Protein AF-A0A927URL9-F1 (afdb_monomer_lite)

Foldseek 3Di:
DDDDDDDDDDDDDDDDPPPPPPPCPPPPPQPPQKEWDWDAPDLAAFARFTKIKIWGQAFPDFAKWFKAFADPVGGPPQADTQDIDGDGGGDMDMDGAFPFFGRDAPGQKMFIDDPNDGNYIDGDDPSRHPPFDFLFKEWEAEQLAQEQPPDCVLVSLVLVVLVLVVCVVRVGQAYEYQENQHNQLDPRSLVSLLVSVVPRPHHYAYAYEPSVDHPFLADQPSVCSNHVVTQWDWDQTSNAIEIHHYFSGPPLQARDDPVRLVVVLVVLVVQLLAAYEYRHAFDDPQAQPNPNLQVDDGRDCHHVSVSVQVVQLVRQSYEYEYEPSLEDPLCCLLPVPRAWDDCDNRGHTYGYHHHQRFHWYWPSVDPDSVPTDTDGDSWGWIWIWTDGQFKIWTFIDTSPVSHTYSSSIGIYTNNRRDDDDDPPPDPDDDDDDDDDDDDDDDDDDDDDDDDDDDDDDDDDDDDDDDDDDDDDDDDDDDDDDDDDDDDDDDDDDDDDDDDDDDDDDDDDDDDDDDDDDDDDDDDDDDDDDDD

pLDDT: mean 78.12, std 24.79, range [27.61, 98.94]

Structure (mmCIF, N/CA/C/O backbone):
data_AF-A0A927URL9-F1
#
_entry.id   AF-A0A927URL9-F1
#
loop_
_atom_site.group_PDB
_atom_site.id
_atom_site.type_symbol
_atom_site.label_atom_id
_atom_site.label_alt_id
_atom_site.label_comp_id
_atom_site.label_asym_id
_atom_site.label_entity_id
_atom_site.label_seq_id
_atom_site.pdbx_PDB_ins_code
_atom_site.Cartn_x
_atom_site.Cartn_y
_atom_site.Cartn_z
_atom_site.occupancy
_atom_site.B_iso_or_equiv
_atom_site.auth_seq_id
_atom_site.auth_comp_id
_atom_site.auth_asym_id
_atom_site.auth_atom_id
_atom_site.pdbx_PDB_model_num
ATOM 1 N N . MET A 1 1 ? -26.516 -79.311 18.677 1.00 46.06 1 MET A N 1
ATOM 2 C CA . MET A 1 1 ? -25.287 -78.619 18.214 1.00 46.06 1 MET A CA 1
ATOM 3 C C . MET A 1 1 ? -25.638 -77.173 17.888 1.00 46.06 1 MET A C 1
ATOM 5 O O . MET A 1 1 ? -26.824 -76.917 17.739 1.00 46.06 1 MET A O 1
ATOM 9 N N . ILE A 1 2 ? -24.629 -76.301 17.710 1.00 32.47 2 ILE A N 1
ATOM 10 C CA . ILE A 1 2 ? -24.737 -74.863 17.354 1.00 32.47 2 ILE A CA 1
ATOM 11 C C . ILE A 1 2 ? -25.218 -73.975 18.526 1.00 32.47 2 ILE A C 1
ATOM 13 O O . ILE A 1 2 ? -26.170 -74.336 19.204 1.00 32.47 2 ILE A O 1
ATOM 17 N N . SER A 1 3 ? -24.641 -72.800 18.811 1.00 38.97 3 SER A N 1
ATOM 18 C CA . SER A 1 3 ? -23.218 -72.390 18.854 1.00 38.97 3 SER A CA 1
ATOM 19 C C . SER A 1 3 ? -23.090 -71.232 19.873 1.00 38.97 3 SER A C 1
ATOM 21 O O . SER A 1 3 ? -24.082 -70.579 20.192 1.00 38.97 3 SER A O 1
ATOM 23 N N . LYS A 1 4 ? -21.897 -70.982 20.438 1.00 39.75 4 LYS A N 1
ATOM 24 C CA . LYS A 1 4 ? -21.664 -69.868 21.385 1.00 39.75 4 LYS A CA 1
ATOM 25 C C . LYS A 1 4 ? -21.070 -68.645 20.681 1.00 39.75 4 LYS A C 1
ATOM 27 O O . LYS A 1 4 ? -20.048 -68.806 20.018 1.00 39.75 4 LYS A O 1
ATOM 32 N N . LYS A 1 5 ? -21.638 -67.462 20.958 1.00 40.84 5 LYS A N 1
ATOM 33 C CA . LYS A 1 5 ? -21.025 -66.116 21.135 1.00 40.84 5 LYS A CA 1
ATOM 34 C C . LYS A 1 5 ? -22.195 -65.103 21.151 1.00 40.84 5 LYS A C 1
ATOM 36 O O . LYS A 1 5 ? -22.858 -64.983 20.133 1.00 40.84 5 LYS A O 1
ATOM 41 N N . ASN A 1 6 ? -22.626 -64.473 22.258 1.00 38.34 6 ASN A N 1
ATOM 42 C CA . ASN A 1 6 ? -21.895 -63.754 23.326 1.00 38.34 6 ASN A CA 1
ATOM 43 C C . ASN A 1 6 ? -20.824 -62.844 22.690 1.00 38.34 6 ASN A C 1
ATOM 45 O O . ASN A 1 6 ? -19.932 -63.365 22.035 1.00 38.34 6 ASN A O 1
ATOM 49 N N . ILE A 1 7 ? -20.814 -61.517 22.811 1.00 38.41 7 ILE A N 1
ATOM 50 C CA . ILE A 1 7 ? -21.063 -60.645 23.976 1.00 38.41 7 ILE A CA 1
ATOM 51 C C . ILE A 1 7 ? -21.323 -59.212 23.422 1.00 38.41 7 ILE A C 1
ATOM 53 O O . ILE A 1 7 ? -20.867 -58.936 22.317 1.00 38.41 7 ILE A O 1
ATOM 57 N N . TYR A 1 8 ? -22.020 -58.254 24.048 1.00 32.97 8 TYR A N 1
ATOM 58 C CA . TYR A 1 8 ? -22.682 -58.138 25.363 1.00 32.97 8 TYR A CA 1
ATOM 59 C C . TYR A 1 8 ? -24.041 -57.399 25.207 1.00 32.97 8 TYR A C 1
ATOM 61 O O . TYR A 1 8 ? -24.362 -56.891 24.137 1.00 32.97 8 TYR A O 1
ATOM 69 N N . LEU A 1 9 ? -24.808 -57.288 26.297 1.00 33.00 9 LEU A N 1
ATOM 70 C CA . LEU A 1 9 ? -25.929 -56.361 26.509 1.00 33.00 9 LEU A CA 1
ATOM 71 C C . LEU A 1 9 ? -25.840 -55.882 27.976 1.00 33.00 9 LEU A C 1
ATOM 73 O O . LEU A 1 9 ? -25.475 -56.690 28.824 1.00 33.00 9 LEU A O 1
ATOM 77 N N . LEU A 1 10 ? -26.205 -54.624 28.257 1.00 33.44 10 LEU A N 1
ATOM 78 C CA . LEU A 1 10 ? -26.514 -54.054 29.587 1.00 33.44 10 LEU A CA 1
ATOM 79 C C . LEU A 1 10 ? -25.514 -54.285 30.753 1.00 33.44 10 LEU A C 1
ATOM 81 O O . LEU A 1 10 ? -25.587 -55.280 31.466 1.00 33.44 10 LEU A O 1
ATOM 85 N N . CYS A 1 11 ? -24.675 -53.273 31.003 1.00 28.17 11 CYS A N 1
ATOM 86 C CA . CYS A 1 11 ? -24.200 -52.748 32.303 1.00 28.17 11 CYS A CA 1
ATOM 87 C C . CYS A 1 11 ? -23.167 -51.646 31.966 1.00 28.17 11 CYS A C 1
ATOM 89 O O . CYS A 1 11 ? -22.323 -51.883 31.113 1.00 28.17 11 CYS A O 1
ATOM 91 N N . SER A 1 12 ? -23.166 -50.435 32.526 1.00 32.81 12 SER A N 1
ATOM 92 C CA . SER A 1 12 ? -23.790 -49.948 33.759 1.00 32.81 12 SER A CA 1
ATOM 93 C C . SER A 1 12 ? -24.229 -48.479 33.647 1.00 32.81 12 SER A C 1
ATOM 95 O O . SER A 1 12 ? -23.499 -47.622 33.154 1.00 32.81 12 SER A O 1
ATOM 97 N N . LEU A 1 13 ? -25.414 -48.184 34.186 1.00 33.91 13 LEU A N 1
ATOM 98 C CA . LEU A 1 13 ? -25.760 -46.852 34.692 1.00 33.91 13 LEU A CA 1
ATOM 99 C C . LEU A 1 13 ? -24.840 -46.543 35.902 1.00 33.91 13 LEU A C 1
ATOM 101 O O . LEU A 1 13 ? -24.520 -47.479 36.631 1.00 33.91 13 LEU A O 1
ATOM 105 N N . LEU A 1 14 ? -24.483 -45.268 36.141 1.00 32.91 14 LEU A N 1
ATOM 106 C CA . LEU A 1 14 ? -23.375 -44.804 37.020 1.00 32.91 14 LEU A CA 1
ATOM 107 C C . LEU A 1 14 ? -21.991 -45.225 36.458 1.00 32.91 14 LEU A C 1
ATOM 109 O O . LEU A 1 14 ? -21.691 -46.407 36.387 1.00 32.91 14 LEU A O 1
ATOM 113 N N . THR A 1 15 ? -21.092 -44.346 36.007 1.00 33.34 15 THR A N 1
ATOM 114 C CA . THR A 1 15 ? -20.598 -43.107 36.635 1.00 33.34 15 THR A CA 1
ATOM 115 C C . THR A 1 15 ? -20.165 -42.073 35.593 1.00 33.34 15 THR A C 1
ATOM 117 O O . THR A 1 15 ? -19.135 -42.231 34.944 1.00 33.34 15 THR A O 1
ATOM 120 N N . ALA A 1 16 ? -20.900 -40.967 35.516 1.00 31.02 16 ALA A N 1
ATOM 121 C CA . ALA A 1 16 ? -20.412 -39.701 34.979 1.00 31.02 16 ALA A CA 1
ATOM 122 C C . ALA A 1 16 ? -21.155 -38.556 35.681 1.00 31.02 16 ALA A C 1
ATOM 124 O O . ALA A 1 16 ? -21.915 -37.810 35.069 1.00 31.02 16 ALA A O 1
ATOM 125 N N . ILE A 1 17 ? -20.922 -38.416 36.993 1.00 33.66 17 ILE A N 1
ATOM 126 C CA . ILE A 1 17 ? -21.053 -37.103 37.634 1.00 33.66 17 ILE A CA 1
ATOM 127 C C . ILE A 1 17 ? -19.873 -36.289 37.099 1.00 33.66 17 ILE A C 1
ATOM 129 O O . ILE A 1 17 ? -18.846 -36.140 37.758 1.00 33.66 17 ILE A O 1
ATOM 133 N N . CYS A 1 18 ? -19.997 -35.822 35.856 1.00 28.91 18 CYS A N 1
ATOM 134 C CA . CYS A 1 18 ? -19.218 -34.685 35.419 1.00 28.91 18 CYS A CA 1
ATOM 135 C C . CYS A 1 18 ? -19.770 -33.534 36.245 1.00 28.91 18 CYS A C 1
ATOM 137 O O . CYS A 1 18 ? -20.885 -33.069 36.004 1.00 28.91 18 CYS A O 1
ATOM 139 N N . VAL A 1 19 ? -19.042 -33.177 37.302 1.00 31.23 19 VAL A N 1
ATOM 140 C CA . VAL A 1 19 ? -19.371 -32.016 38.114 1.00 31.23 19 VAL A CA 1
ATOM 141 C C . VAL A 1 19 ? -19.392 -30.849 37.144 1.00 31.23 19 VAL A C 1
ATOM 143 O O . VAL A 1 19 ? -18.344 -30.435 36.650 1.00 31.23 19 VAL A O 1
ATOM 146 N N . CYS A 1 20 ? -20.589 -30.337 36.859 1.00 27.92 20 CYS A N 1
ATOM 147 C CA . CYS A 1 20 ? -20.747 -29.002 36.322 1.00 27.92 20 CYS A CA 1
ATOM 148 C C . CYS A 1 20 ? -20.267 -28.044 37.410 1.00 27.92 20 CYS A C 1
ATOM 150 O O . CYS A 1 20 ? -21.063 -27.410 38.102 1.00 27.92 20 CYS A O 1
ATOM 152 N N . PHE A 1 21 ? -18.943 -27.919 37.530 1.00 28.88 21 PHE A N 1
ATOM 153 C CA . PHE A 1 21 ? -18.366 -26.625 37.787 1.00 28.88 21 PHE A CA 1
ATOM 154 C C . PHE A 1 21 ? -18.861 -25.761 36.640 1.00 28.88 21 PHE A C 1
ATOM 156 O O . PHE A 1 21 ? -18.303 -25.721 35.545 1.00 28.88 21 PHE A O 1
ATOM 163 N N . LEU A 1 22 ? -19.968 -25.087 36.935 1.00 30.88 22 LEU A N 1
ATOM 164 C CA . LEU A 1 22 ? -20.133 -23.695 36.604 1.00 30.88 22 LEU A CA 1
ATOM 165 C C . LEU A 1 22 ? -18.818 -23.001 36.979 1.00 30.88 22 LEU A C 1
ATOM 167 O O . LEU A 1 22 ? -18.686 -22.396 38.037 1.00 30.88 22 LEU A O 1
ATOM 171 N N . ALA A 1 23 ? -17.852 -23.063 36.065 1.00 28.91 23 ALA A N 1
ATOM 172 C CA . ALA A 1 23 ? -17.121 -21.874 35.726 1.00 28.91 23 ALA A CA 1
ATOM 173 C C . ALA A 1 23 ? -18.187 -20.889 35.240 1.00 28.91 23 ALA A C 1
ATOM 175 O O . ALA A 1 23 ? -18.447 -20.744 34.045 1.00 28.91 23 ALA A O 1
ATOM 176 N N . THR A 1 24 ? -18.815 -20.207 36.200 1.00 29.48 24 THR A N 1
ATOM 177 C CA . THR A 1 24 ? -19.148 -18.804 36.034 1.00 29.48 24 THR A CA 1
ATOM 178 C C . THR A 1 24 ? -17.824 -18.126 35.716 1.00 29.48 24 THR A C 1
ATOM 180 O O . THR A 1 24 ? -17.154 -17.574 36.585 1.00 29.48 24 THR A O 1
ATOM 183 N N . LYS A 1 25 ? -17.421 -18.219 34.442 1.00 30.91 25 LYS A N 1
ATOM 184 C CA . LYS A 1 25 ? -16.644 -17.175 33.806 1.00 30.91 25 LYS A CA 1
ATOM 185 C C . LYS A 1 25 ? -17.492 -15.952 34.088 1.00 30.91 25 LYS A C 1
ATOM 187 O O . LYS A 1 25 ? -18.602 -15.872 33.556 1.00 30.91 25 LYS A O 1
ATOM 192 N N . ASN A 1 26 ? -17.058 -15.133 35.046 1.00 27.95 26 ASN A N 1
ATOM 193 C CA . ASN A 1 26 ? -17.748 -13.895 35.348 1.00 27.95 26 ASN A CA 1
ATOM 194 C C . ASN A 1 26 ? -17.917 -13.226 33.991 1.00 27.95 26 ASN A C 1
ATOM 196 O O . ASN A 1 26 ? -16.936 -12.995 33.282 1.00 27.95 26 ASN A O 1
ATOM 200 N N . ALA A 1 27 ? -19.167 -13.042 33.573 1.00 31.58 27 ALA A N 1
ATOM 201 C CA . ALA A 1 27 ? -19.430 -12.102 32.513 1.00 31.58 27 ALA A CA 1
ATOM 202 C C . ALA A 1 27 ? -18.990 -10.787 33.138 1.00 31.58 27 ALA A C 1
ATOM 204 O O . ALA A 1 27 ? -19.695 -10.297 34.022 1.00 31.58 27 ALA A O 1
ATOM 205 N N . ASN A 1 28 ? -17.776 -10.332 32.796 1.00 36.31 28 ASN A N 1
ATOM 206 C CA . ASN A 1 28 ? -17.249 -9.066 33.277 1.00 36.31 28 ASN A CA 1
ATOM 207 C C . ASN A 1 28 ? -18.373 -8.069 33.073 1.00 36.31 28 ASN A C 1
ATOM 209 O O . ASN A 1 28 ? -18.848 -7.900 31.944 1.00 36.31 28 ASN A O 1
ATOM 213 N N . ALA A 1 29 ? -18.881 -7.537 34.185 1.00 36.59 29 ALA A N 1
ATOM 214 C CA . ALA A 1 29 ? -19.955 -6.577 34.125 1.00 36.59 29 ALA A CA 1
ATOM 215 C C . ALA A 1 29 ? -19.417 -5.458 33.243 1.00 36.59 29 ALA A C 1
ATOM 217 O O . ALA A 1 29 ? -18.390 -4.865 33.582 1.00 36.59 29 ALA A O 1
ATOM 218 N N . LYS A 1 30 ? -20.050 -5.239 32.080 1.00 55.62 30 LYS A N 1
ATOM 219 C CA . LYS A 1 30 ? -19.742 -4.057 31.280 1.00 55.62 30 LYS A CA 1
ATOM 220 C C . LYS A 1 30 ? -19.829 -2.898 32.246 1.00 55.62 30 LYS A C 1
ATOM 222 O O . LYS A 1 30 ? -20.829 -2.783 32.955 1.00 55.62 30 LYS A O 1
ATOM 227 N N . ASN A 1 31 ? -18.764 -2.116 32.326 1.00 64.25 31 ASN A N 1
ATOM 228 C CA . ASN A 1 31 ? -18.783 -0.983 33.214 1.00 64.25 31 ASN A CA 1
ATOM 229 C C . ASN A 1 31 ? -19.804 -0.002 32.626 1.00 64.25 31 ASN A C 1
ATOM 231 O O . ASN A 1 31 ? -19.520 0.647 31.626 1.00 64.25 31 ASN A O 1
ATOM 235 N N . ASP A 1 32 ? -21.014 0.054 33.192 1.00 77.38 32 ASP A N 1
ATOM 236 C CA . ASP A 1 32 ? -22.090 0.930 32.706 1.00 77.38 32 ASP A CA 1
ATOM 237 C C . ASP A 1 32 ? -21.674 2.413 32.747 1.00 77.38 32 ASP A C 1
ATOM 239 O O . ASP A 1 32 ? -22.260 3.245 32.043 1.00 77.38 32 ASP A O 1
ATOM 243 N N . SER A 1 33 ? -20.628 2.719 33.522 1.00 88.62 33 SER A N 1
ATOM 244 C CA . SER A 1 33 ? -19.979 4.020 33.611 1.00 88.62 33 SER A CA 1
ATOM 245 C C . SER A 1 33 ? -18.965 4.308 32.496 1.00 88.62 33 SER A C 1
ATOM 247 O O . SER A 1 33 ? -18.536 5.452 32.381 1.00 88.62 33 SER A O 1
ATOM 249 N N . LEU A 1 34 ? -18.617 3.340 31.636 1.00 93.69 34 LEU A N 1
ATOM 250 C CA . LEU A 1 34 ? -17.715 3.520 30.492 1.00 93.69 34 LEU A CA 1
ATOM 251 C C . LEU A 1 34 ? -18.380 3.085 29.176 1.00 93.69 34 LEU A C 1
ATOM 253 O O . LEU A 1 34 ? -18.691 1.915 28.956 1.00 93.69 34 LEU A O 1
ATOM 257 N N . LYS A 1 35 ? -18.575 4.031 28.253 1.00 94.88 35 LYS A N 1
ATOM 258 C CA . LYS A 1 35 ? -19.320 3.807 27.002 1.00 94.88 35 LYS A CA 1
ATOM 259 C C . LYS A 1 35 ? -18.437 4.032 25.787 1.00 94.88 35 LYS A C 1
ATOM 261 O O . LYS A 1 35 ? -17.921 5.128 25.599 1.00 94.88 35 LYS A O 1
ATOM 266 N N . LEU A 1 36 ? -18.315 3.004 24.946 1.00 97.19 36 LEU A N 1
ATOM 267 C CA . LEU A 1 36 ? -17.694 3.088 23.625 1.00 97.19 36 LEU A CA 1
ATOM 268 C C . LEU A 1 36 ? -18.783 3.231 22.555 1.00 97.19 36 LEU A C 1
ATOM 270 O O . LEU A 1 36 ? -19.693 2.405 22.465 1.00 97.19 36 LEU A O 1
ATOM 274 N N . MET A 1 37 ? -18.679 4.269 21.732 1.00 97.69 37 MET A N 1
ATOM 275 C CA . MET A 1 37 ? -19.571 4.550 20.608 1.00 97.69 37 MET A CA 1
ATOM 276 C C . MET A 1 37 ? -18.775 4.692 19.312 1.00 97.69 37 MET A C 1
ATOM 278 O O . MET A 1 37 ? -17.608 5.069 19.339 1.00 97.69 37 MET A O 1
ATOM 282 N N . TYR A 1 38 ? -19.424 4.440 18.175 1.00 98.25 38 TYR A N 1
ATOM 283 C CA . TYR A 1 38 ? -18.863 4.667 16.844 1.00 98.25 38 TYR A CA 1
ATOM 284 C C . TYR A 1 38 ? -19.892 5.414 15.992 1.00 98.25 38 TYR A C 1
ATOM 286 O O . TYR A 1 38 ? -20.990 4.908 15.744 1.00 98.25 38 TYR A O 1
ATOM 294 N N . SER A 1 39 ? -19.543 6.624 15.560 1.00 98.19 39 SER A N 1
ATOM 295 C CA . SER A 1 39 ? -20.311 7.410 14.595 1.00 98.19 39 SER A CA 1
ATOM 296 C C . SER A 1 39 ? -19.659 7.297 13.220 1.00 98.19 39 SER A C 1
ATOM 298 O O . SER A 1 39 ? -18.588 7.856 13.002 1.00 98.19 39 SER A O 1
ATOM 300 N N . PHE A 1 40 ? -20.282 6.567 12.293 1.00 98.06 40 PHE A N 1
ATOM 301 C CA . PHE A 1 40 ? -19.783 6.427 10.921 1.00 98.06 40 PHE A CA 1
ATOM 302 C C . PHE A 1 40 ? -20.146 7.639 10.055 1.00 98.06 40 PHE A C 1
ATOM 304 O O . PHE A 1 40 ? -21.286 8.097 10.068 1.00 98.06 40 PHE A O 1
ATOM 311 N N . ASN A 1 41 ? -19.205 8.082 9.220 1.00 97.44 41 ASN A N 1
ATOM 312 C CA . ASN A 1 41 ? -19.408 9.172 8.259 1.00 97.44 41 ASN A CA 1
ATOM 313 C C . ASN A 1 41 ? -20.174 8.725 6.999 1.00 97.44 41 ASN A C 1
ATOM 315 O O . ASN A 1 41 ? -20.645 9.555 6.224 1.00 97.44 41 ASN A O 1
ATOM 319 N N . ASN A 1 42 ? -20.286 7.414 6.759 1.00 94.62 42 ASN A N 1
ATOM 320 C CA . ASN A 1 42 ? -20.981 6.852 5.603 1.00 94.62 42 ASN A CA 1
ATOM 321 C C . ASN A 1 42 ? -21.526 5.437 5.871 1.00 94.62 42 ASN A C 1
ATOM 323 O O . ASN A 1 42 ? -21.072 4.723 6.769 1.00 94.62 42 ASN A O 1
ATOM 327 N N . ASN A 1 43 ? -22.442 4.997 5.006 1.00 92.06 43 ASN A N 1
ATOM 328 C CA . ASN A 1 43 ? -23.048 3.660 5.026 1.00 92.06 43 ASN A CA 1
ATOM 329 C C . ASN A 1 43 ? -22.369 2.662 4.062 1.00 92.06 43 ASN A C 1
ATOM 331 O O . ASN A 1 43 ? -22.985 1.673 3.676 1.00 92.06 43 ASN A O 1
ATOM 335 N N . ILE A 1 44 ? -21.127 2.916 3.634 1.00 93.69 44 ILE A N 1
ATOM 336 C CA . ILE A 1 44 ? -20.392 2.015 2.734 1.00 93.69 44 ILE A CA 1
ATOM 337 C C . ILE A 1 44 ? -19.919 0.802 3.549 1.00 93.69 44 ILE A C 1
ATOM 339 O O . ILE A 1 44 ? -19.277 0.972 4.589 1.00 93.69 44 ILE A O 1
ATOM 343 N N . SER A 1 45 ? -20.252 -0.411 3.098 1.00 94.44 45 SER A N 1
ATOM 344 C CA . SER A 1 45 ? -19.758 -1.665 3.689 1.00 94.44 45 SER A CA 1
ATOM 345 C C . SER A 1 45 ? -18.226 -1.691 3.671 1.00 94.44 45 SER A C 1
ATOM 347 O O . SER A 1 45 ? -17.611 -1.220 2.721 1.00 94.44 45 SER A O 1
ATOM 349 N N . GLY A 1 46 ? -17.601 -2.173 4.745 1.00 95.56 46 GLY A N 1
ATOM 350 C CA . GLY A 1 46 ? -16.148 -2.282 4.886 1.00 95.56 46 GLY A CA 1
ATOM 351 C C . GLY A 1 46 ? -15.385 -0.973 5.095 1.00 95.56 46 GLY A C 1
ATOM 352 O O . GLY A 1 46 ? -14.221 -1.030 5.467 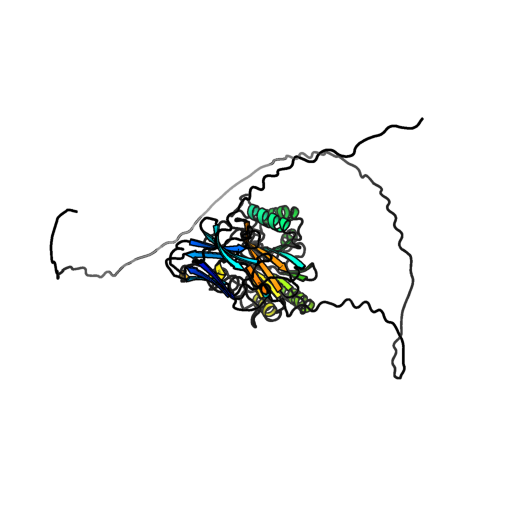1.00 95.56 46 GLY A O 1
ATOM 353 N N . ASN A 1 47 ? -15.995 0.199 4.913 1.00 96.75 47 ASN A N 1
ATOM 354 C CA . ASN A 1 47 ? -15.331 1.482 5.153 1.00 96.75 47 ASN A CA 1
ATOM 355 C C . ASN A 1 47 ? -15.437 1.903 6.635 1.00 96.75 47 ASN A C 1
ATOM 357 O O . ASN A 1 47 ? -16.527 1.900 7.210 1.00 96.75 47 ASN A O 1
ATOM 361 N N . ALA A 1 48 ? -14.318 2.295 7.242 1.00 97.31 48 ALA A N 1
ATOM 362 C CA . ALA A 1 48 ? -14.199 2.670 8.651 1.00 97.31 48 ALA A CA 1
ATOM 363 C C . ALA A 1 48 ? -14.383 4.172 8.928 1.00 97.31 48 ALA A C 1
ATOM 365 O O . ALA A 1 48 ? -14.410 4.550 10.098 1.00 97.31 48 ALA A O 1
ATOM 366 N N . SER A 1 49 ? -14.523 5.033 7.912 1.00 96.94 49 SER A N 1
ATOM 367 C CA . SER A 1 49 ? -14.557 6.485 8.126 1.00 96.94 49 SER A CA 1
ATOM 368 C C . SER A 1 49 ? -15.630 6.890 9.138 1.00 96.94 49 SER A C 1
ATOM 370 O O . SER A 1 49 ? -16.811 6.539 9.004 1.00 96.94 49 SER A O 1
ATOM 372 N N . GLY A 1 50 ? -15.206 7.623 10.163 1.00 97.38 50 GLY A N 1
ATOM 373 C CA . GLY A 1 50 ? -16.017 7.940 11.330 1.00 97.38 50 GLY A CA 1
ATOM 374 C C . GLY A 1 50 ? -15.178 8.113 12.588 1.00 97.38 50 GLY A C 1
ATOM 375 O O . GLY A 1 50 ? -13.957 7.975 12.567 1.00 97.38 50 GLY A O 1
ATOM 376 N N . THR A 1 51 ? -15.852 8.376 13.700 1.00 98.38 51 THR A N 1
ATOM 377 C CA . THR A 1 51 ? -15.218 8.650 14.991 1.00 98.38 51 THR A CA 1
ATOM 378 C C . THR A 1 51 ? -15.656 7.623 16.028 1.00 98.38 51 THR A C 1
ATOM 380 O O . THR A 1 51 ? -16.851 7.410 16.249 1.00 98.38 51 THR A O 1
ATOM 383 N N . LEU A 1 52 ? -14.671 6.989 16.661 1.00 98.25 52 LEU A N 1
ATOM 384 C CA . LEU A 1 52 ? -14.820 6.219 17.889 1.00 98.25 52 LEU A CA 1
ATOM 385 C C . LEU A 1 52 ? -14.733 7.175 19.076 1.00 98.25 52 LEU A C 1
ATOM 387 O O . LEU A 1 52 ? -13.778 7.942 19.158 1.00 98.25 52 LEU A O 1
ATOM 391 N N . THR A 1 53 ? -15.678 7.100 20.007 1.00 98.25 53 THR A N 1
ATOM 392 C CA . THR A 1 53 ? -15.706 7.929 21.221 1.00 98.25 53 THR A CA 1
ATOM 393 C C . THR A 1 53 ? -15.842 7.041 22.448 1.00 98.25 53 THR A C 1
ATOM 395 O O . THR A 1 53 ? -16.755 6.216 22.515 1.00 98.25 53 THR A O 1
ATOM 398 N N . LEU A 1 54 ? -14.945 7.220 23.416 1.00 97.31 54 LEU A N 1
ATOM 399 C CA . LEU A 1 54 ? -14.965 6.562 24.717 1.00 97.31 54 LEU A CA 1
ATOM 400 C C . LEU A 1 54 ? -15.295 7.608 25.791 1.00 97.31 54 LEU A C 1
ATOM 402 O O . LEU A 1 54 ? -14.592 8.611 25.908 1.00 97.31 54 LEU A O 1
ATOM 406 N N . THR A 1 55 ? -16.365 7.376 26.550 1.00 95.44 55 THR A N 1
ATOM 407 C CA . THR A 1 55 ? -16.918 8.319 27.536 1.00 95.44 55 THR A CA 1
ATOM 408 C C . THR A 1 55 ? -17.016 7.674 28.913 1.00 95.44 55 THR A C 1
ATOM 410 O O . THR A 1 55 ? -17.695 6.655 29.057 1.00 95.44 55 THR A O 1
ATOM 413 N N . SER A 1 56 ? -16.416 8.304 29.924 1.00 94.00 56 SER A N 1
ATOM 414 C CA . SER A 1 56 ? -16.688 8.025 31.341 1.00 94.00 56 SER A CA 1
ATOM 415 C C . SER A 1 56 ? -17.895 8.850 31.793 1.00 94.00 56 SER A C 1
ATOM 417 O O . SER A 1 56 ? -17.919 10.063 31.599 1.00 94.00 56 SER A O 1
ATOM 419 N N . THR A 1 57 ? -18.930 8.223 32.359 1.00 88.44 57 THR A N 1
ATOM 420 C CA . THR A 1 57 ? -20.175 8.928 32.726 1.00 88.44 57 THR A CA 1
ATOM 421 C C . THR A 1 57 ? -20.260 9.363 34.185 1.00 88.44 57 THR A C 1
ATOM 423 O O . THR A 1 57 ? -21.171 10.117 34.517 1.00 88.44 57 THR A O 1
ATOM 426 N N . ASP A 1 58 ? -19.356 8.902 35.051 1.00 88.31 58 ASP A N 1
ATOM 427 C CA . ASP A 1 58 ? -19.360 9.220 36.489 1.00 88.31 58 ASP A CA 1
ATOM 428 C C . ASP A 1 58 ? -17.978 9.546 37.093 1.00 88.31 58 ASP A C 1
ATOM 430 O O . ASP A 1 58 ? -17.911 9.907 38.265 1.00 88.31 58 ASP A O 1
ATOM 434 N N . GLY A 1 59 ? -16.887 9.457 36.321 1.00 83.69 59 GLY A N 1
ATOM 435 C CA . GLY A 1 59 ? -15.529 9.711 36.819 1.00 83.69 59 GLY A CA 1
ATOM 436 C C . GLY A 1 59 ? -14.848 8.530 37.513 1.00 83.69 59 GLY A C 1
ATOM 437 O O . GLY A 1 59 ? -13.751 8.687 38.029 1.00 83.69 59 GLY A O 1
ATOM 438 N N . SER A 1 60 ? -15.453 7.338 37.522 1.00 87.50 60 SER A N 1
ATOM 439 C CA . SER A 1 60 ? -14.855 6.133 38.126 1.00 87.50 60 SER A CA 1
ATOM 440 C C . SER A 1 60 ? -13.855 5.395 37.222 1.00 87.50 60 SER A C 1
ATOM 442 O O . SER A 1 60 ? -13.261 4.397 37.631 1.00 87.50 60 SER A O 1
ATOM 444 N N . CYS A 1 61 ? -13.701 5.839 35.972 1.00 90.62 61 CYS A N 1
ATOM 445 C CA . CYS A 1 61 ? -13.101 5.060 34.887 1.00 90.62 61 CYS A CA 1
ATOM 446 C C . CYS A 1 61 ? -11.744 5.600 34.412 1.00 90.62 61 CYS A C 1
ATOM 448 O O . CYS A 1 61 ? -11.367 5.366 33.263 1.00 90.62 61 CYS A O 1
ATOM 450 N N . ASP A 1 62 ? -11.008 6.306 35.264 1.00 92.62 62 ASP A N 1
ATOM 451 C CA . ASP A 1 62 ? -9.756 6.962 34.881 1.00 92.62 62 ASP A CA 1
ATOM 452 C C . ASP A 1 62 ? -8.674 5.974 34.412 1.00 92.62 62 ASP A C 1
ATOM 454 O O . ASP A 1 62 ? -8.569 4.836 34.890 1.00 92.62 62 ASP A O 1
ATOM 458 N N . GLY A 1 63 ? -7.849 6.413 33.462 1.00 94.00 63 GLY A N 1
ATOM 459 C CA . GLY A 1 63 ? -6.685 5.681 32.965 1.00 94.00 63 GLY A CA 1
ATOM 460 C C . GLY A 1 63 ? -6.622 5.539 31.445 1.00 94.00 63 GLY A C 1
ATOM 461 O O . GLY A 1 63 ? -7.358 6.176 30.692 1.00 94.00 63 GLY A O 1
ATOM 462 N N . SER A 1 64 ? -5.694 4.693 31.002 1.00 96.81 64 SER A N 1
ATOM 463 C CA . SER A 1 64 ? -5.370 4.482 29.591 1.00 96.81 64 SER A CA 1
ATOM 464 C C . SER A 1 64 ? -6.103 3.265 29.022 1.00 96.81 64 SER A C 1
ATOM 466 O O . SER A 1 64 ? -6.091 2.195 29.633 1.00 96.81 64 SER A O 1
ATOM 468 N N . TYR A 1 65 ? -6.737 3.429 27.860 1.00 97.50 65 TYR A N 1
ATOM 469 C CA . TYR A 1 65 ? -7.508 2.391 27.176 1.00 97.50 65 TYR A CA 1
ATOM 470 C C . TYR A 1 65 ? -7.018 2.209 25.743 1.00 97.50 65 TYR A C 1
ATOM 472 O O . TYR A 1 65 ? -7.135 3.118 24.919 1.00 97.50 65 TYR A O 1
ATOM 480 N N . ASP A 1 66 ? -6.537 1.014 25.417 1.00 98.06 66 ASP A N 1
ATOM 481 C CA . ASP A 1 66 ? -6.194 0.647 24.046 1.00 98.06 66 ASP A CA 1
ATOM 482 C C . ASP A 1 66 ? -7.446 0.176 23.294 1.00 98.06 66 ASP A C 1
ATOM 484 O O . ASP A 1 66 ? -8.175 -0.713 23.744 1.00 98.06 66 ASP A O 1
ATOM 488 N N . LEU A 1 67 ? -7.687 0.754 22.118 1.00 98.38 67 LEU A N 1
ATOM 489 C CA . LEU A 1 67 ? -8.768 0.357 21.220 1.00 98.38 67 LEU A CA 1
ATOM 490 C C . LEU A 1 67 ? -8.283 -0.722 20.245 1.00 98.38 67 LEU A C 1
ATOM 492 O O . LEU A 1 67 ? -7.244 -0.554 19.615 1.00 98.38 67 LEU A O 1
ATOM 496 N N . TYR A 1 68 ? -9.056 -1.791 20.050 1.00 98.44 68 TYR A N 1
ATOM 497 C CA . TYR A 1 68 ? -8.735 -2.864 19.096 1.00 98.44 68 TYR A CA 1
ATOM 498 C C . TYR A 1 68 ? -9.934 -3.242 18.224 1.00 98.44 68 TYR A C 1
ATOM 500 O O . TYR A 1 68 ? -11.080 -3.253 18.684 1.00 98.44 68 TYR A O 1
ATOM 508 N N . TRP A 1 69 ? -9.656 -3.664 16.987 1.00 98.25 69 TRP A N 1
ATOM 509 C CA . TRP A 1 69 ? -10.600 -4.468 16.210 1.00 98.25 69 TRP A CA 1
ATOM 510 C C . TRP A 1 69 ? -10.794 -5.830 16.885 1.00 98.25 69 TRP A C 1
ATOM 512 O O . TRP A 1 69 ? -9.836 -6.447 17.357 1.00 98.25 69 TRP A O 1
ATOM 522 N N . ALA A 1 70 ? -12.033 -6.315 16.928 1.00 98.19 70 ALA A N 1
ATOM 523 C CA . ALA A 1 70 ? -12.391 -7.535 17.642 1.00 98.19 70 ALA A CA 1
ATOM 524 C C . ALA A 1 70 ? -13.551 -8.287 16.983 1.00 98.19 70 ALA A C 1
ATOM 526 O O . ALA A 1 70 ? -14.256 -7.767 16.116 1.00 98.19 70 ALA A O 1
ATOM 527 N N . ASN A 1 71 ? -13.772 -9.518 17.434 1.00 97.00 71 ASN A N 1
ATOM 528 C CA . ASN A 1 71 ? -14.962 -10.310 17.143 1.00 97.00 71 ASN A CA 1
ATOM 529 C C . ASN A 1 71 ? -15.389 -11.132 18.372 1.00 97.00 71 ASN A C 1
ATOM 531 O O . ASN A 1 71 ? -14.934 -10.877 19.487 1.00 97.00 71 ASN A O 1
ATOM 535 N N . GLU A 1 72 ? -16.268 -12.123 18.196 1.00 95.38 72 GLU A N 1
ATOM 536 C CA . GLU A 1 72 ? -16.755 -12.968 19.301 1.00 95.38 72 GLU A CA 1
ATOM 537 C C . GLU A 1 72 ? -15.657 -13.786 20.014 1.00 95.38 72 GLU A C 1
ATOM 539 O O . GLU A 1 72 ? -15.880 -14.268 21.122 1.00 95.38 72 GLU A O 1
ATOM 544 N N . SER A 1 73 ? -14.468 -13.927 19.415 1.00 94.62 73 SER A N 1
ATOM 545 C CA . SER A 1 73 ? -13.304 -14.589 20.028 1.00 94.62 73 SER A CA 1
ATOM 546 C C . SER A 1 73 ? -12.404 -13.635 20.829 1.00 94.62 73 SER A C 1
ATOM 548 O O . SER A 1 73 ? -11.472 -14.097 21.485 1.00 94.62 73 SER A O 1
ATOM 550 N N . GLY A 1 74 ? -12.667 -12.322 20.797 1.00 94.44 74 GLY A N 1
ATOM 551 C CA . GLY A 1 74 ? -11.828 -11.278 21.397 1.00 94.44 74 GLY A CA 1
ATOM 552 C C . GLY A 1 74 ? -11.157 -10.381 20.352 1.00 94.44 74 GLY A C 1
ATOM 553 O O . GLY A 1 74 ? -11.640 -10.264 19.224 1.00 94.44 74 GLY A O 1
ATOM 554 N N . LYS A 1 75 ? -10.053 -9.719 20.730 1.00 96.44 75 LYS A N 1
ATOM 555 C CA . LYS A 1 75 ? -9.280 -8.858 19.817 1.00 96.44 75 LYS A CA 1
ATOM 556 C C . LYS A 1 75 ? -8.681 -9.656 18.653 1.00 96.44 75 LYS A C 1
ATOM 558 O O . LYS A 1 75 ? -8.308 -10.818 18.817 1.00 96.44 75 LYS A O 1
ATOM 563 N N . LEU A 1 76 ? -8.566 -9.030 17.483 1.00 96.94 76 LEU A N 1
ATOM 564 C CA . LEU A 1 76 ? -7.892 -9.625 16.330 1.00 96.94 76 LEU A CA 1
ATOM 565 C C . LEU A 1 76 ? -6.376 -9.606 16.564 1.00 96.94 76 LEU A C 1
ATOM 567 O O . LEU A 1 76 ? -5.737 -8.578 16.383 1.00 96.94 76 LEU A O 1
ATOM 571 N N . ASN A 1 77 ? -5.799 -10.739 16.970 1.00 94.81 77 ASN A N 1
ATOM 572 C CA . ASN A 1 77 ? -4.392 -10.815 17.395 1.00 94.81 77 ASN A CA 1
ATOM 573 C C . ASN A 1 77 ? -3.362 -10.453 16.309 1.00 94.81 77 ASN A C 1
ATOM 575 O O . ASN A 1 77 ? -2.234 -10.097 16.655 1.00 94.81 77 ASN A O 1
ATOM 579 N N . ASP A 1 78 ? -3.730 -10.535 15.029 1.00 95.75 78 ASP A N 1
ATOM 580 C CA . ASP A 1 78 ? -2.853 -10.185 13.901 1.00 95.75 78 ASP A CA 1
ATOM 581 C C . ASP A 1 78 ? -2.821 -8.676 13.614 1.00 95.75 78 ASP A C 1
ATOM 583 O O . ASP A 1 78 ? -1.988 -8.225 12.829 1.00 95.75 78 ASP A O 1
ATOM 587 N N . PHE A 1 79 ? -3.708 -7.899 14.242 1.00 97.19 79 PHE A N 1
ATOM 588 C CA . PHE A 1 79 ? -3.727 -6.440 14.186 1.00 97.19 79 PHE A CA 1
ATOM 589 C C . PHE A 1 79 ? -3.122 -5.851 15.461 1.00 97.19 79 PHE A C 1
ATOM 591 O O . PHE A 1 79 ? -3.277 -6.400 16.555 1.00 97.19 79 PHE A O 1
ATOM 598 N N . ASP A 1 80 ? -2.448 -4.717 15.309 1.00 96.62 80 ASP A N 1
ATOM 599 C CA . ASP A 1 80 ? -2.080 -3.862 16.432 1.00 96.62 80 ASP A CA 1
ATOM 600 C C . ASP A 1 80 ? -3.305 -3.075 16.955 1.00 96.62 80 ASP A C 1
ATOM 602 O O . ASP A 1 80 ? -4.430 -3.219 16.456 1.00 96.62 80 ASP A O 1
ATOM 606 N N . LYS A 1 81 ? -3.113 -2.245 17.982 1.00 96.44 81 LYS A N 1
ATOM 607 C CA . LYS A 1 81 ? -4.128 -1.304 18.458 1.00 96.44 81 LYS A CA 1
ATOM 608 C C . LYS A 1 81 ? -4.452 -0.231 17.419 1.00 96.44 81 LYS A C 1
ATOM 610 O O . LYS A 1 81 ? -3.624 0.193 16.621 1.00 96.44 81 LYS A O 1
ATOM 615 N N . ILE A 1 82 ? -5.700 0.221 17.454 1.00 96.88 82 ILE A N 1
ATOM 616 C CA . ILE A 1 82 ? -6.216 1.343 16.666 1.00 96.88 82 ILE A CA 1
ATOM 617 C C . ILE A 1 82 ? -5.640 2.659 17.198 1.00 96.88 82 ILE A C 1
ATOM 619 O O . ILE A 1 82 ? -5.182 3.497 16.430 1.00 96.88 82 ILE A O 1
ATOM 623 N N . SER A 1 83 ? -5.710 2.841 18.517 1.00 96.00 83 SER A N 1
ATOM 624 C CA . SER A 1 83 ? -5.273 4.038 19.239 1.00 96.00 83 SER A CA 1
ATOM 625 C C . SER A 1 83 ? -5.296 3.758 20.740 1.00 96.00 83 SER A C 1
ATOM 627 O O . SER A 1 83 ? -5.965 2.822 21.184 1.00 96.00 83 SER A O 1
ATOM 629 N N . THR A 1 84 ? -4.652 4.617 21.522 1.00 96.94 84 THR A N 1
ATOM 630 C CA . THR A 1 84 ? -4.801 4.676 22.982 1.00 96.94 84 THR A CA 1
ATOM 631 C C . THR A 1 84 ? -5.586 5.932 23.358 1.00 96.94 84 THR A C 1
ATOM 633 O O . THR A 1 84 ? -5.307 7.004 22.826 1.00 96.94 84 THR A O 1
ATOM 636 N N . LEU A 1 85 ? -6.576 5.816 24.247 1.00 96.56 85 LEU A N 1
ATOM 637 C CA . LEU A 1 85 ? -7.357 6.938 24.775 1.00 96.56 85 LEU A CA 1
ATOM 638 C C . LEU A 1 85 ? -7.173 7.037 26.296 1.00 96.56 85 LEU A C 1
ATOM 640 O O . LEU A 1 85 ? -7.470 6.089 27.018 1.00 96.56 85 LEU A O 1
ATOM 644 N N . ASN A 1 86 ? -6.717 8.194 26.777 1.00 96.12 86 ASN A N 1
ATOM 645 C CA . ASN A 1 86 ? -6.530 8.471 28.205 1.00 96.12 86 ASN A CA 1
ATOM 646 C C . ASN A 1 86 ? -7.754 9.215 28.752 1.00 96.12 86 ASN A C 1
ATOM 648 O O . ASN A 1 86 ? -7.987 10.356 28.364 1.00 96.12 86 ASN A O 1
ATOM 652 N N . ILE A 1 87 ? -8.532 8.566 29.616 1.00 94.81 87 ILE A N 1
ATOM 653 C CA . ILE A 1 87 ? -9.762 9.096 30.220 1.00 94.81 87 ILE A CA 1
ATOM 654 C C . ILE A 1 87 ? -9.454 9.628 31.623 1.00 94.81 87 ILE A C 1
ATOM 656 O O . ILE A 1 87 ? -8.818 8.925 32.405 1.00 94.81 87 ILE A O 1
ATOM 660 N N . ASN A 1 88 ? -9.939 10.830 31.945 1.00 92.06 88 ASN A N 1
ATOM 661 C CA . ASN A 1 88 ? -9.846 11.440 33.273 1.00 92.06 88 ASN A CA 1
ATOM 662 C C . ASN A 1 88 ? -11.183 12.107 33.643 1.00 92.06 88 ASN A C 1
ATOM 664 O O . ASN A 1 88 ? -11.716 12.928 32.890 1.00 92.06 88 ASN A O 1
ATOM 668 N N . GLY A 1 89 ? -11.744 11.771 34.802 1.00 90.19 89 GLY A N 1
ATOM 669 C CA . GLY A 1 89 ? -13.053 12.247 35.231 1.00 90.19 89 GLY A CA 1
ATOM 670 C C . GLY A 1 89 ? -14.175 11.831 34.271 1.00 90.19 89 GLY A C 1
ATOM 671 O O . GLY A 1 89 ? -14.236 10.699 33.793 1.00 90.19 89 GLY A O 1
ATOM 672 N N . THR A 1 90 ? -15.107 12.744 34.004 1.00 88.88 90 THR A N 1
ATOM 673 C CA . THR A 1 90 ? -16.310 12.520 33.176 1.00 88.88 90 THR A CA 1
ATOM 674 C C . THR A 1 90 ? -16.109 12.865 31.695 1.00 88.88 90 THR A C 1
ATOM 676 O O . THR A 1 90 ? -17.064 13.145 30.967 1.00 88.88 90 THR A O 1
ATOM 679 N N . GLU A 1 91 ? -14.858 12.898 31.230 1.00 86.19 91 GLU A N 1
ATOM 680 C CA . GLU A 1 91 ? -14.553 13.329 29.871 1.00 86.19 91 GLU A CA 1
ATOM 681 C C . GLU A 1 91 ? -14.859 12.271 28.797 1.00 86.19 91 GLU A C 1
ATOM 683 O O . GLU A 1 91 ? -15.048 11.078 29.054 1.00 86.19 91 GLU A O 1
ATOM 688 N N . SER A 1 92 ? -14.897 12.739 27.548 1.00 93.06 92 SER A N 1
ATOM 689 C CA . SER A 1 92 ? -14.956 11.890 26.360 1.00 93.06 92 SER A CA 1
ATOM 690 C C . SER A 1 92 ? -13.709 12.107 25.516 1.00 93.06 92 SER A C 1
ATOM 692 O O . SER A 1 92 ? -13.437 13.233 25.100 1.00 93.06 92 SER A O 1
ATOM 694 N N . LYS A 1 93 ? -12.978 11.034 25.214 1.00 97.31 93 LYS A N 1
ATOM 695 C CA . LYS A 1 93 ? -11.888 11.049 24.228 1.00 97.31 93 LYS A CA 1
ATOM 696 C C . LYS A 1 93 ? -12.321 10.322 22.964 1.00 97.31 93 LYS A C 1
ATOM 698 O O . LYS A 1 93 ? -13.219 9.482 23.003 1.00 97.31 93 LYS A O 1
ATOM 703 N N . SER A 1 94 ? -11.693 10.647 21.838 1.00 97.00 94 SER A N 1
ATOM 704 C CA . SER A 1 94 ? -12.059 10.072 20.544 1.00 97.00 94 SER A CA 1
ATOM 705 C C . SER A 1 94 ? -10.855 9.760 19.662 1.00 97.00 94 SER A C 1
ATOM 707 O O . SER A 1 94 ? -9.825 10.418 19.757 1.00 97.00 94 SER A O 1
ATOM 709 N N . HIS A 1 95 ? -11.032 8.786 18.772 1.00 96.19 95 HIS A N 1
ATOM 710 C CA . HIS A 1 95 ? -10.150 8.491 17.645 1.00 96.19 95 HIS A CA 1
ATOM 711 C C . HIS A 1 95 ? -10.968 8.577 16.350 1.00 96.19 95 HIS A C 1
ATOM 713 O O . HIS A 1 95 ? -12.086 8.061 16.296 1.00 96.19 95 HIS A O 1
ATOM 719 N N . THR A 1 96 ? -10.422 9.201 15.307 1.00 95.62 96 THR A N 1
ATOM 720 C CA . THR A 1 96 ? -11.107 9.373 14.018 1.00 95.62 96 THR A CA 1
ATOM 721 C C . THR A 1 96 ? -10.387 8.601 12.924 1.00 95.62 96 THR A C 1
ATOM 723 O O . THR A 1 96 ? -9.206 8.820 12.678 1.00 95.62 96 THR A O 1
ATOM 726 N N . PHE A 1 97 ? -11.139 7.749 12.235 1.00 95.62 97 PHE A N 1
ATOM 727 C CA . PHE A 1 97 ? -10.726 7.098 11.001 1.00 95.62 97 PHE A CA 1
ATOM 728 C C . PHE A 1 97 ? -11.002 8.004 9.798 1.00 95.62 97 PHE A C 1
ATOM 730 O O . PHE A 1 97 ? -12.102 8.551 9.642 1.00 95.62 97 PHE A O 1
ATOM 737 N N . LEU A 1 98 ? -10.008 8.106 8.920 1.00 94.12 98 LEU A N 1
ATOM 738 C CA . LEU A 1 98 ? -10.033 8.893 7.694 1.00 94.12 98 LEU A CA 1
ATOM 739 C C . LEU A 1 98 ? -11.019 8.328 6.662 1.00 94.12 98 LEU A C 1
ATOM 741 O O . LEU A 1 98 ? -11.555 7.225 6.794 1.00 94.12 98 LEU A O 1
ATOM 745 N N . SER A 1 99 ? -11.262 9.114 5.615 1.00 94.19 99 SER A N 1
ATOM 746 C CA . SER A 1 99 ? -12.173 8.818 4.500 1.00 94.19 99 SER A CA 1
ATOM 747 C C . SER A 1 99 ? -11.958 7.425 3.887 1.00 94.19 99 SER A C 1
ATOM 749 O O . SER A 1 99 ? -12.930 6.695 3.667 1.00 94.19 99 SER A O 1
ATOM 751 N N . LEU A 1 100 ? -10.699 7.025 3.680 1.00 95.31 100 LEU A N 1
ATOM 752 C CA . LEU A 1 100 ? -10.326 5.762 3.033 1.00 95.31 100 LEU A CA 1
ATOM 753 C C . LEU A 1 100 ? -10.056 4.598 3.989 1.00 95.31 100 LEU A C 1
ATOM 755 O O . LEU A 1 100 ? -9.833 3.489 3.505 1.00 95.31 100 LEU A O 1
ATOM 759 N N . ASN A 1 101 ? -10.073 4.786 5.314 1.00 96.69 101 ASN A N 1
ATOM 760 C CA . ASN A 1 101 ? -9.783 3.674 6.221 1.00 96.69 101 ASN A CA 1
ATOM 761 C C . ASN A 1 101 ? -10.820 2.547 6.094 1.00 96.69 101 ASN A C 1
ATOM 763 O O . ASN A 1 101 ? -11.996 2.783 5.803 1.00 96.69 101 ASN A O 1
ATOM 767 N N . ALA A 1 102 ? -10.390 1.310 6.343 1.00 97.25 102 ALA A N 1
ATOM 768 C CA . ALA A 1 102 ? -11.214 0.113 6.211 1.00 97.25 102 ALA A CA 1
ATOM 769 C C . ALA A 1 102 ? -11.364 -0.667 7.522 1.00 97.25 102 ALA A C 1
ATOM 771 O O . ALA A 1 102 ? -10.448 -0.766 8.334 1.00 97.25 102 ALA A O 1
ATOM 772 N N . ILE A 1 103 ? -12.539 -1.269 7.687 1.00 97.12 103 ILE A N 1
ATOM 773 C CA . ILE A 1 103 ? -12.829 -2.270 8.710 1.00 97.12 103 ILE A CA 1
ATOM 774 C C . ILE A 1 103 ? -12.239 -3.591 8.195 1.00 97.12 103 ILE A C 1
ATOM 776 O O . ILE A 1 103 ? -12.663 -4.058 7.133 1.00 97.12 103 ILE A O 1
ATOM 780 N N . PRO A 1 104 ? -11.270 -4.210 8.889 1.00 93.31 104 PRO A N 1
ATOM 781 C CA . PRO A 1 104 ? -10.631 -5.418 8.392 1.00 93.31 104 PRO A CA 1
ATOM 782 C C . PRO A 1 104 ? -11.597 -6.608 8.385 1.00 93.31 104 PRO A C 1
ATOM 784 O O . PRO A 1 104 ? -12.488 -6.733 9.232 1.00 93.31 104 PRO A O 1
ATOM 787 N N . GLN A 1 105 ? -11.400 -7.521 7.429 1.00 90.00 105 GLN A N 1
ATOM 788 C CA . GLN A 1 105 ? -12.196 -8.743 7.335 1.00 90.00 105 GLN A CA 1
ATOM 789 C C . GLN A 1 105 ? -12.107 -9.539 8.648 1.00 90.00 105 GLN A C 1
ATOM 791 O O . GLN A 1 105 ? -11.021 -9.797 9.160 1.00 90.00 105 GLN A O 1
ATOM 796 N N . GLY A 1 106 ? -13.260 -9.948 9.181 1.00 91.06 106 GLY A N 1
ATOM 797 C CA . GLY A 1 106 ? -13.347 -10.707 10.431 1.00 91.06 106 GLY A CA 1
ATOM 798 C C . GLY A 1 106 ? -13.488 -9.862 11.701 1.00 91.06 106 GLY A C 1
ATOM 799 O O . GLY A 1 106 ? -13.712 -10.450 12.759 1.00 91.06 106 GLY A O 1
ATOM 800 N N . ALA A 1 107 ? -13.427 -8.526 11.624 1.00 96.31 107 ALA A N 1
ATOM 801 C CA . ALA A 1 107 ? -13.876 -7.653 12.708 1.00 96.31 107 ALA A CA 1
ATOM 802 C C . ALA A 1 107 ? -15.412 -7.572 12.730 1.00 96.31 107 ALA A C 1
ATOM 804 O O . ALA A 1 107 ? -16.034 -7.289 11.708 1.00 96.31 107 ALA A O 1
ATOM 805 N N . THR A 1 108 ? -16.025 -7.784 13.896 1.00 97.62 108 THR A N 1
ATOM 806 C CA . THR A 1 108 ? -17.463 -7.539 14.149 1.00 97.62 108 THR A CA 1
ATOM 807 C C . THR A 1 108 ? -17.698 -6.528 15.273 1.00 97.62 108 THR A C 1
ATOM 809 O O . THR A 1 108 ? -18.824 -6.072 15.476 1.00 97.62 108 THR A O 1
ATOM 812 N N . LYS A 1 109 ? -16.641 -6.146 15.999 1.00 97.94 109 LYS A N 1
ATOM 813 C CA . LYS A 1 109 ? -16.670 -5.220 17.134 1.00 97.94 109 LYS A CA 1
ATOM 814 C C . LYS A 1 109 ? -15.438 -4.318 17.148 1.00 97.94 109 LYS A C 1
ATOM 816 O O . LYS A 1 109 ? -14.402 -4.645 16.569 1.00 97.94 109 LYS A O 1
ATOM 821 N N . VAL A 1 110 ? -15.547 -3.228 17.899 1.00 98.38 110 VAL A N 1
ATOM 822 C CA . VAL A 1 110 ? -14.402 -2.517 18.482 1.00 98.38 110 VAL A CA 1
ATOM 823 C C . VAL A 1 110 ? -14.467 -2.702 19.995 1.00 98.38 110 VAL A C 1
ATOM 825 O O . VAL A 1 110 ? -15.552 -2.635 20.575 1.00 98.38 110 VAL A O 1
ATOM 828 N N . VAL A 1 111 ? -13.326 -2.951 20.633 1.00 98.12 111 VAL A N 1
ATOM 829 C CA . VAL A 1 111 ? -13.205 -3.093 22.093 1.00 98.12 111 VAL A CA 1
ATOM 830 C C . VAL A 1 111 ? -12.228 -2.061 22.642 1.00 98.12 111 VAL A C 1
ATOM 832 O O . VAL A 1 111 ? -11.222 -1.773 21.999 1.00 98.12 111 VAL A O 1
ATOM 835 N N . ALA A 1 112 ? -12.516 -1.537 23.830 1.00 97.81 112 ALA A N 1
ATOM 836 C CA . ALA A 1 112 ? -11.574 -0.791 24.655 1.00 97.81 112 ALA A CA 1
ATOM 837 C C . ALA A 1 112 ? -11.041 -1.726 25.746 1.00 97.81 112 ALA A C 1
ATOM 839 O O . ALA A 1 112 ? -11.831 -2.347 26.465 1.00 97.81 112 ALA A O 1
ATOM 840 N N . ILE A 1 113 ? -9.719 -1.845 25.845 1.00 97.00 113 ILE A N 1
ATOM 841 C CA . ILE A 1 113 ? -9.025 -2.734 26.778 1.00 97.00 113 ILE A CA 1
ATOM 842 C C . ILE A 1 113 ? -8.155 -1.903 27.720 1.00 97.00 113 ILE A C 1
ATOM 844 O O . ILE A 1 113 ? -7.356 -1.085 27.267 1.00 97.00 113 ILE A O 1
ATOM 848 N N . LYS A 1 114 ? -8.278 -2.170 29.020 1.00 95.38 114 LYS A N 1
ATOM 849 C CA . LYS A 1 114 ? -7.393 -1.679 30.082 1.00 95.38 114 LYS A CA 1
ATOM 850 C C . LYS A 1 114 ? -6.995 -2.871 30.952 1.00 95.38 114 LYS A C 1
ATOM 852 O O . LYS A 1 114 ? -7.808 -3.764 31.170 1.00 95.38 114 LYS A O 1
ATOM 857 N N . ASP A 1 115 ? -5.736 -2.928 31.381 1.00 92.69 115 ASP A N 1
ATOM 858 C CA . ASP A 1 115 ? -5.192 -4.002 32.232 1.00 92.69 115 ASP A CA 1
ATOM 859 C C . ASP A 1 115 ? -5.446 -5.432 31.688 1.00 92.69 115 ASP A C 1
ATOM 861 O O . ASP A 1 115 ? -5.629 -6.390 32.433 1.00 92.69 115 ASP A O 1
ATOM 865 N N . ASN A 1 116 ? -5.434 -5.578 30.354 1.00 90.25 116 ASN A N 1
ATOM 866 C CA . ASN A 1 116 ? -5.800 -6.781 29.581 1.00 90.25 116 ASN A CA 1
ATOM 867 C C . ASN A 1 116 ? -7.274 -7.236 29.662 1.00 90.25 116 ASN A C 1
ATOM 869 O O . ASN A 1 116 ? -7.621 -8.259 29.064 1.00 90.25 116 ASN A O 1
ATOM 873 N N . GLU A 1 117 ? -8.166 -6.473 30.295 1.00 92.69 117 GLU A N 1
ATOM 874 C CA . GLU A 1 117 ? -9.605 -6.751 30.330 1.00 92.69 117 GLU A CA 1
ATOM 875 C C . GLU A 1 117 ? -10.405 -5.830 29.396 1.00 92.69 117 GLU A C 1
ATOM 877 O O . GLU A 1 117 ? -10.120 -4.641 29.255 1.00 92.69 117 GLU A O 1
ATOM 882 N N . ILE A 1 118 ? -11.446 -6.374 28.750 1.00 95.06 118 ILE A N 1
ATOM 883 C CA . ILE A 1 118 ? -12.377 -5.581 27.931 1.00 95.06 118 ILE A CA 1
ATOM 884 C C . ILE A 1 118 ? -13.250 -4.744 28.871 1.00 95.06 118 ILE A C 1
ATOM 886 O O . ILE A 1 118 ? -14.103 -5.285 29.574 1.00 95.06 118 ILE A O 1
ATOM 890 N N . SER A 1 119 ? -13.049 -3.428 28.856 1.00 94.44 119 SER A N 1
ATOM 891 C CA . SER A 1 119 ? -13.768 -2.475 29.709 1.00 94.44 119 SER A CA 1
ATOM 892 C C . SER A 1 119 ? -15.044 -1.950 29.042 1.00 94.44 119 SER A C 1
ATOM 894 O O . SER A 1 119 ? -16.058 -1.756 29.709 1.00 94.44 119 SER A O 1
ATOM 896 N N . ALA A 1 120 ? -15.011 -1.766 27.717 1.00 95.44 120 ALA A N 1
ATOM 897 C CA . ALA A 1 120 ? -16.161 -1.378 26.900 1.00 95.44 120 ALA A CA 1
ATOM 898 C C . ALA A 1 120 ? -16.076 -1.999 25.493 1.00 95.44 120 ALA A C 1
ATOM 900 O O . ALA A 1 120 ? -14.993 -2.311 24.999 1.00 95.44 120 ALA A O 1
ATOM 901 N N . GLU A 1 121 ? -17.217 -2.169 24.821 1.00 97.00 121 GLU A N 1
ATOM 902 C CA . GLU A 1 121 ? -17.277 -2.683 23.446 1.00 97.00 121 GLU A CA 1
ATOM 903 C C . GLU A 1 121 ? -18.426 -2.058 22.644 1.00 97.00 121 GLU A C 1
ATOM 905 O O . GLU A 1 121 ? -19.498 -1.775 23.183 1.00 97.00 121 GLU A O 1
ATOM 910 N N . TYR A 1 122 ? -18.211 -1.911 21.338 1.00 98.00 122 TYR A N 1
ATOM 911 C CA . TYR A 1 122 ? -19.198 -1.475 20.356 1.00 98.00 122 TYR A CA 1
ATOM 912 C C . TYR A 1 122 ? -19.342 -2.545 19.268 1.00 98.00 122 TYR A C 1
ATOM 914 O O . TYR A 1 122 ? -18.351 -2.965 18.670 1.00 98.00 122 TYR A O 1
ATOM 922 N N . SER A 1 123 ? -20.571 -2.989 18.994 1.00 98.06 123 SER A N 1
ATOM 923 C CA . SER A 1 123 ? -20.855 -3.946 17.914 1.00 98.06 123 SER A CA 1
ATOM 924 C C . SER A 1 123 ? -21.053 -3.216 16.589 1.00 98.06 123 SER A C 1
ATOM 926 O O . SER A 1 123 ? -21.924 -2.355 16.479 1.00 98.06 123 SER A O 1
ATOM 928 N N . ILE A 1 124 ? -20.257 -3.570 15.581 1.00 98.00 124 ILE A N 1
ATOM 929 C CA . ILE A 1 124 ? -20.309 -2.945 14.258 1.00 98.00 124 ILE A CA 1
ATOM 930 C C . ILE A 1 124 ? -21.619 -3.369 13.565 1.00 98.00 124 ILE A C 1
ATOM 932 O O . ILE A 1 124 ? -21.913 -4.566 13.508 1.00 98.00 124 ILE A O 1
ATOM 936 N N . PRO A 1 125 ? -22.425 -2.434 13.021 1.00 97.31 125 PRO A N 1
ATOM 937 C CA . PRO A 1 125 ? -23.662 -2.779 12.326 1.00 97.31 125 PRO A CA 1
ATOM 938 C C . PRO A 1 125 ? -23.417 -3.720 11.141 1.00 97.31 125 PRO A C 1
ATOM 940 O O . PRO A 1 125 ? -22.497 -3.497 10.358 1.00 97.31 125 PRO A O 1
ATOM 943 N N . GLN A 1 126 ? -24.295 -4.708 10.934 1.00 94.81 126 GLN A N 1
ATOM 944 C CA . GLN A 1 126 ? -24.169 -5.698 9.850 1.00 94.81 126 GLN A CA 1
ATOM 945 C C . GLN A 1 126 ? -23.949 -5.064 8.461 1.00 94.81 126 GLN A C 1
ATOM 947 O O . GLN A 1 126 ? -23.184 -5.588 7.661 1.00 94.81 126 GLN A O 1
ATOM 952 N N . ALA A 1 127 ? -24.582 -3.916 8.188 1.00 95.00 127 ALA A N 1
ATOM 953 C CA . ALA A 1 127 ? -24.449 -3.179 6.926 1.00 95.00 127 ALA A CA 1
ATOM 954 C C . ALA A 1 127 ? -23.059 -2.540 6.704 1.00 95.00 127 ALA A C 1
ATOM 956 O O . ALA A 1 127 ? -22.734 -2.154 5.585 1.00 95.00 127 ALA A O 1
ATOM 957 N N . LYS A 1 128 ? -22.241 -2.423 7.757 1.00 96.19 128 LYS A N 1
ATOM 958 C CA . LYS A 1 128 ? -20.859 -1.926 7.709 1.00 96.19 128 LYS A CA 1
ATOM 959 C C . LYS A 1 128 ? -19.827 -3.052 7.602 1.00 96.19 128 LYS A C 1
ATOM 961 O O . LYS A 1 128 ? -18.680 -2.764 7.283 1.00 96.19 128 LYS A O 1
ATOM 966 N N . LEU A 1 129 ? -20.202 -4.313 7.820 1.00 94.56 129 LEU A N 1
ATOM 967 C CA . LEU A 1 129 ? -19.287 -5.453 7.701 1.00 94.56 129 LEU A CA 1
ATOM 968 C C . LEU A 1 129 ? -18.992 -5.784 6.235 1.00 94.56 129 LEU A C 1
ATOM 970 O O . LEU A 1 129 ? -19.881 -5.667 5.391 1.00 94.56 129 LEU A O 1
ATOM 974 N N . ILE A 1 130 ? -17.771 -6.244 5.943 1.00 90.44 130 ILE A N 1
ATOM 975 C CA . ILE A 1 130 ? -17.428 -6.840 4.643 1.00 90.44 130 ILE A CA 1
ATOM 976 C C . ILE A 1 130 ? -18.131 -8.197 4.540 1.00 90.44 130 ILE A C 1
ATOM 978 O O . ILE A 1 130 ? -17.790 -9.129 5.269 1.00 90.44 130 ILE A O 1
ATOM 982 N N . LEU A 1 131 ? -19.113 -8.295 3.640 1.00 86.25 131 LEU A N 1
ATOM 983 C CA . LEU A 1 131 ? -19.859 -9.529 3.351 1.00 86.25 131 LEU A CA 1
ATOM 984 C C . LEU A 1 131 ? -19.553 -10.100 1.957 1.00 86.25 131 LEU A C 1
ATOM 986 O O . LEU A 1 131 ? -19.918 -11.241 1.671 1.00 86.25 131 LEU A O 1
ATOM 990 N N . ASP A 1 132 ? -18.883 -9.323 1.106 1.00 90.38 132 ASP A N 1
ATOM 991 C CA . ASP A 1 132 ? -18.504 -9.739 -0.239 1.00 90.38 132 ASP A CA 1
ATOM 992 C C . ASP A 1 132 ? -17.428 -10.833 -0.198 1.00 90.38 132 ASP A C 1
ATOM 994 O O . ASP A 1 132 ? -16.618 -10.934 0.728 1.00 90.38 132 ASP A O 1
ATOM 998 N N . THR A 1 133 ? -17.405 -11.677 -1.229 1.00 92.62 133 THR A N 1
ATOM 999 C CA . THR A 1 133 ? -16.423 -12.762 -1.329 1.00 92.62 133 THR A CA 1
ATOM 1000 C C . THR A 1 133 ? -15.114 -12.238 -1.913 1.00 92.62 133 THR A C 1
ATOM 1002 O O . THR A 1 133 ? -15.079 -11.751 -3.043 1.00 92.62 133 THR A O 1
ATOM 1005 N N . LYS A 1 134 ? -14.021 -12.375 -1.157 1.00 95.19 134 LYS A N 1
ATOM 1006 C CA . LYS A 1 134 ? -12.664 -12.093 -1.638 1.00 95.19 134 LYS A CA 1
ATOM 1007 C C . LYS A 1 134 ? -12.313 -13.009 -2.815 1.00 95.19 134 LYS A C 1
ATOM 1009 O O . LYS A 1 134 ? -12.439 -14.226 -2.699 1.00 95.19 134 LYS A O 1
ATOM 1014 N N . LYS A 1 135 ? -11.811 -12.436 -3.913 1.00 96.19 135 LYS A N 1
ATOM 1015 C CA . LYS A 1 135 ? -11.370 -13.171 -5.112 1.00 96.19 135 LYS A CA 1
ATOM 1016 C C . LYS A 1 135 ? -10.031 -13.864 -4.870 1.00 96.19 135 LYS A C 1
ATOM 1018 O O . LYS A 1 135 ? -9.892 -15.054 -5.122 1.00 96.19 135 LYS A O 1
ATOM 1023 N N . PHE A 1 136 ? -9.048 -13.098 -4.397 1.00 98.06 136 PHE A N 1
ATOM 1024 C CA . PHE A 1 136 ? -7.703 -13.542 -4.023 1.00 98.06 136 PHE A CA 1
ATOM 1025 C C . PHE A 1 136 ? -7.003 -12.446 -3.200 1.00 98.06 136 PHE A C 1
ATOM 1027 O O . PHE A 1 136 ? -7.584 -11.384 -2.959 1.00 98.06 136 PHE A O 1
ATOM 1034 N N . SER A 1 137 ? -5.757 -12.696 -2.791 1.00 98.62 137 SER A N 1
ATOM 1035 C CA . SER A 1 137 ? -4.868 -11.684 -2.208 1.00 98.62 137 SER A CA 1
ATOM 1036 C C . SER A 1 137 ? -3.539 -11.616 -2.962 1.00 98.62 137 SER A C 1
ATOM 1038 O O . SER A 1 137 ? -3.098 -12.633 -3.500 1.00 98.62 137 SER A O 1
ATOM 1040 N N . PHE A 1 138 ? -2.886 -10.455 -2.976 1.00 98.88 138 PHE A N 1
ATOM 1041 C CA . PHE A 1 138 ? -1.504 -10.286 -3.443 1.00 98.88 138 PHE A CA 1
ATOM 1042 C C . PHE A 1 138 ? -0.679 -9.460 -2.444 1.00 98.88 138 PHE A C 1
ATOM 1044 O O . PHE A 1 138 ? -1.248 -8.749 -1.614 1.00 98.88 138 PHE A O 1
ATOM 1051 N N . GLY A 1 139 ? 0.646 -9.602 -2.488 1.00 98.81 139 GLY A N 1
ATOM 1052 C CA . GLY A 1 139 ? 1.576 -8.769 -1.722 1.00 98.81 139 GLY A CA 1
ATOM 1053 C C . GLY A 1 139 ? 2.063 -7.568 -2.530 1.00 98.81 139 GLY A C 1
ATOM 1054 O O . GLY A 1 139 ? 2.273 -7.705 -3.735 1.00 98.81 139 GLY A O 1
ATOM 1055 N N . ALA A 1 140 ? 2.255 -6.422 -1.877 1.00 98.88 140 ALA A N 1
ATOM 1056 C CA . ALA A 1 140 ? 3.010 -5.301 -2.436 1.00 98.88 140 ALA A CA 1
ATOM 1057 C C . ALA A 1 140 ? 4.147 -4.904 -1.490 1.00 98.88 140 ALA A C 1
ATOM 1059 O O . ALA A 1 140 ? 3.914 -4.769 -0.284 1.00 98.88 140 ALA A O 1
ATOM 1060 N N . LEU A 1 141 ? 5.334 -4.733 -2.067 1.00 98.75 141 LEU A N 1
ATOM 1061 C CA . LEU A 1 141 ? 6.597 -4.373 -1.423 1.00 98.75 141 LEU A CA 1
ATOM 1062 C C . LEU A 1 141 ? 7.277 -3.245 -2.211 1.00 98.75 141 LEU A C 1
ATOM 1064 O O . LEU A 1 141 ? 6.898 -2.970 -3.352 1.00 98.75 141 LEU A O 1
ATOM 1068 N N . SER A 1 142 ? 8.268 -2.607 -1.601 1.00 98.31 142 SER A N 1
ATOM 1069 C CA . SER A 1 142 ? 9.168 -1.664 -2.261 1.00 98.31 142 SER A CA 1
ATOM 1070 C C . SER A 1 142 ? 10.459 -1.535 -1.464 1.00 98.31 142 SER A C 1
ATOM 1072 O O . SER A 1 142 ? 10.452 -1.810 -0.262 1.00 98.31 142 SER A O 1
ATOM 1074 N N . ASP A 1 143 ? 11.530 -1.067 -2.108 1.00 96.88 143 ASP A N 1
ATOM 1075 C CA . ASP A 1 143 ? 12.750 -0.612 -1.440 1.00 96.88 143 ASP A CA 1
ATOM 1076 C C . ASP A 1 143 ? 13.272 -1.688 -0.468 1.00 96.88 143 ASP A C 1
ATOM 1078 O O . ASP A 1 143 ? 13.344 -1.481 0.746 1.00 96.88 143 ASP A O 1
ATOM 1082 N N . LEU A 1 144 ? 13.567 -2.869 -1.016 1.00 95.88 144 LEU A N 1
ATOM 1083 C CA . LEU A 1 144 ? 14.065 -4.040 -0.291 1.00 95.88 144 LEU A CA 1
ATOM 1084 C C . LEU A 1 144 ? 15.577 -3.988 -0.067 1.00 95.88 144 LEU A C 1
ATOM 1086 O O . LEU A 1 144 ? 16.044 -4.593 0.890 1.00 95.88 144 LEU A O 1
ATOM 1090 N N . HIS A 1 145 ? 16.320 -3.260 -0.914 1.00 94.50 145 HIS A N 1
ATOM 1091 C CA . HIS A 1 145 ? 17.753 -2.976 -0.739 1.00 94.50 145 HIS A CA 1
ATOM 1092 C C . HIS A 1 145 ? 18.589 -4.218 -0.383 1.00 94.50 145 HIS A C 1
ATOM 1094 O O . HIS A 1 145 ? 19.422 -4.165 0.519 1.00 94.50 145 HIS A O 1
ATOM 1100 N N . LEU A 1 146 ? 18.341 -5.351 -1.054 1.00 93.31 146 LEU A N 1
ATOM 1101 C CA . LEU A 1 146 ? 19.054 -6.595 -0.768 1.00 93.31 146 LEU A CA 1
ATOM 1102 C C . LEU A 1 146 ? 20.539 -6.430 -1.098 1.00 93.31 146 LEU A C 1
ATOM 1104 O O . LEU A 1 146 ? 20.899 -6.139 -2.243 1.00 93.31 146 LEU A O 1
ATOM 1108 N N . ASP A 1 147 ? 21.364 -6.617 -0.070 1.00 87.44 147 ASP A N 1
ATOM 1109 C CA . ASP A 1 147 ? 22.801 -6.362 -0.094 1.00 87.44 147 ASP A CA 1
ATOM 1110 C C . ASP A 1 147 ? 23.613 -7.641 -0.344 1.00 87.44 147 ASP A C 1
ATOM 1112 O O . ASP A 1 147 ? 23.297 -8.707 0.199 1.00 87.44 147 ASP A O 1
ATOM 1116 N N . GLY A 1 148 ? 24.640 -7.535 -1.188 1.00 81.62 148 GLY A N 1
ATOM 1117 C CA . GLY A 1 148 ? 25.535 -8.620 -1.573 1.00 81.62 148 GLY A CA 1
ATOM 1118 C C . GLY A 1 148 ? 26.912 -8.642 -0.910 1.00 81.62 148 GLY A C 1
ATOM 1119 O O . GLY A 1 148 ? 27.603 -9.651 -1.064 1.00 81.62 148 GLY A O 1
ATOM 1120 N N . ASP A 1 149 ? 27.334 -7.598 -0.188 1.00 78.62 149 ASP A N 1
ATOM 1121 C CA . ASP A 1 149 ? 28.703 -7.544 0.366 1.00 78.62 149 ASP A CA 1
ATOM 1122 C C . ASP A 1 149 ? 28.944 -8.469 1.574 1.00 78.62 149 ASP A C 1
ATOM 1124 O O . ASP A 1 149 ? 30.088 -8.791 1.914 1.00 78.62 149 ASP A O 1
ATOM 1128 N N . GLY A 1 150 ? 27.864 -8.989 2.157 1.00 63.97 150 GLY A N 1
ATOM 1129 C CA . GLY A 1 150 ? 27.894 -9.996 3.209 1.00 63.97 150 GLY A CA 1
ATOM 1130 C C . GLY A 1 150 ? 27.658 -9.451 4.612 1.00 63.97 150 GLY A C 1
ATOM 1131 O O . GLY A 1 150 ? 27.611 -10.263 5.544 1.00 63.97 150 GLY A O 1
ATOM 1132 N N . ASP A 1 151 ? 27.450 -8.142 4.777 1.00 66.44 151 ASP A N 1
ATOM 1133 C CA . ASP A 1 151 ? 26.700 -7.636 5.921 1.00 66.44 151 ASP A 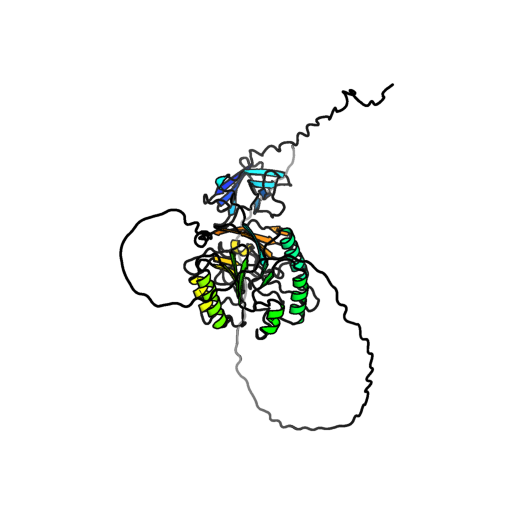CA 1
ATOM 1134 C C . ASP A 1 151 ? 25.195 -7.524 5.590 1.00 66.44 151 ASP A C 1
ATOM 1136 O O . ASP A 1 151 ? 24.779 -7.382 4.442 1.00 66.44 151 ASP A O 1
ATOM 1140 N N . ASP A 1 152 ? 24.340 -7.764 6.589 1.00 66.69 152 ASP A N 1
ATOM 1141 C CA . ASP A 1 152 ? 22.881 -7.665 6.433 1.00 66.69 152 ASP A CA 1
ATOM 1142 C C . ASP A 1 152 ? 22.492 -6.205 6.713 1.00 66.69 152 ASP A C 1
ATOM 1144 O O . ASP A 1 152 ? 21.874 -5.923 7.745 1.00 66.69 152 ASP A O 1
ATOM 1148 N N . GLU A 1 153 ? 22.957 -5.255 5.882 1.00 67.94 153 GLU A N 1
ATOM 1149 C CA . GLU A 1 153 ? 22.805 -3.826 6.184 1.00 67.94 153 GLU A CA 1
ATOM 1150 C C . GLU A 1 153 ? 21.317 -3.478 6.328 1.00 67.94 153 GLU A C 1
ATOM 1152 O O . GLU A 1 153 ? 20.483 -3.762 5.464 1.00 67.94 153 GLU A O 1
ATOM 1157 N N . SER A 1 154 ? 20.968 -2.880 7.470 1.00 69.75 154 SER A N 1
ATOM 1158 C CA . SER A 1 154 ? 19.576 -2.641 7.883 1.00 69.75 154 SER A CA 1
ATOM 1159 C C . SER A 1 154 ? 18.673 -3.886 7.911 1.00 69.75 154 SER A C 1
ATOM 1161 O O . SER A 1 154 ? 17.462 -3.747 7.846 1.00 69.75 154 SER A O 1
ATOM 1163 N N . SER A 1 155 ? 19.225 -5.092 8.075 1.00 83.56 155 SER A N 1
ATOM 1164 C CA . SER A 1 155 ? 18.482 -6.366 8.096 1.00 83.56 155 SER A CA 1
ATOM 1165 C C . SER A 1 155 ? 17.773 -6.741 6.781 1.00 83.56 155 SER A C 1
ATOM 1167 O O . SER A 1 155 ? 16.872 -7.580 6.800 1.00 83.56 155 SER A O 1
ATOM 1169 N N . SER A 1 156 ? 18.168 -6.165 5.637 1.00 87.94 156 SER A N 1
ATOM 1170 C CA . SER A 1 156 ? 17.473 -6.320 4.345 1.00 87.94 156 SER A CA 1
ATOM 1171 C C . SER A 1 156 ? 17.173 -7.772 3.948 1.00 87.94 156 SER A C 1
ATOM 1173 O O . SER A 1 156 ? 16.047 -8.110 3.563 1.00 87.94 156 SER A O 1
ATOM 1175 N N . GLN A 1 157 ? 18.144 -8.675 4.088 1.00 91.31 157 GLN A N 1
ATOM 1176 C CA . GLN A 1 157 ? 17.985 -10.077 3.727 1.00 91.31 157 GLN A CA 1
ATOM 1177 C C . GLN A 1 157 ? 17.107 -10.837 4.721 1.00 91.31 157 GLN A C 1
ATOM 1179 O O . GLN A 1 157 ? 16.369 -11.744 4.312 1.00 91.31 157 GLN A O 1
ATOM 1184 N N . SER A 1 158 ? 17.210 -10.532 6.016 1.00 91.38 158 SER A N 1
ATOM 1185 C CA . SER A 1 158 ? 16.439 -11.217 7.057 1.00 91.38 158 SER A CA 1
ATOM 1186 C C . SER A 1 158 ? 15.008 -10.684 7.182 1.00 91.38 158 SER A C 1
ATOM 1188 O O . SER A 1 158 ? 14.103 -11.455 7.511 1.00 91.38 158 SER A O 1
ATOM 1190 N N . ASP A 1 159 ? 14.767 -9.420 6.838 1.00 93.62 159 ASP A N 1
ATOM 1191 C CA . ASP A 1 159 ? 13.436 -8.837 6.687 1.00 93.62 159 ASP A CA 1
ATOM 1192 C C . ASP A 1 159 ? 12.704 -9.394 5.468 1.00 93.62 159 ASP A C 1
ATOM 1194 O O . ASP A 1 159 ? 11.592 -9.909 5.619 1.00 93.62 159 ASP A O 1
ATOM 1198 N N . PHE A 1 160 ? 13.362 -9.479 4.309 1.00 95.50 160 PHE A N 1
ATOM 1199 C CA . PHE A 1 160 ? 12.809 -10.171 3.141 1.00 95.50 160 PHE A CA 1
ATOM 1200 C C . PHE A 1 160 ? 12.376 -11.617 3.460 1.00 95.50 160 PHE A C 1
ATOM 1202 O O . PHE A 1 160 ? 11.310 -12.076 3.035 1.00 95.50 160 PHE A O 1
ATOM 1209 N N . ASP A 1 161 ? 13.140 -12.354 4.277 1.00 94.62 161 ASP A N 1
ATOM 1210 C CA . ASP A 1 161 ? 12.745 -13.703 4.704 1.00 94.62 161 ASP A CA 1
ATOM 1211 C C . ASP A 1 161 ? 11.470 -13.696 5.578 1.00 94.62 161 ASP A C 1
ATOM 1213 O O . ASP A 1 161 ? 10.643 -14.613 5.454 1.00 94.62 161 ASP A O 1
ATOM 1217 N N . LYS A 1 162 ? 11.253 -12.669 6.420 1.00 95.75 162 LYS A N 1
ATOM 1218 C CA . LYS A 1 162 ? 10.008 -12.473 7.200 1.00 95.75 162 LYS A CA 1
ATOM 1219 C C . LYS A 1 162 ? 8.831 -12.157 6.274 1.00 95.75 162 LYS A C 1
ATOM 1221 O O . LYS A 1 162 ? 7.768 -12.775 6.408 1.00 95.75 162 LYS A O 1
ATOM 1226 N N . GLU A 1 163 ? 9.020 -11.255 5.313 1.00 97.62 163 GLU A N 1
ATOM 1227 C CA . GLU A 1 163 ? 8.023 -10.853 4.312 1.00 97.62 163 GLU A CA 1
ATOM 1228 C C . GLU A 1 163 ? 7.553 -12.040 3.470 1.00 97.62 163 GLU A C 1
ATOM 1230 O O . GLU A 1 163 ? 6.361 -12.365 3.428 1.00 97.62 163 GLU A O 1
ATOM 1235 N N . ILE A 1 164 ? 8.498 -12.753 2.852 1.00 97.94 164 ILE A N 1
ATOM 1236 C CA . ILE A 1 164 ? 8.233 -13.945 2.048 1.00 97.94 164 ILE A CA 1
ATOM 1237 C C . ILE A 1 164 ? 7.561 -15.034 2.890 1.00 97.94 164 ILE A C 1
ATOM 1239 O O . ILE A 1 164 ? 6.612 -15.671 2.422 1.00 97.94 164 ILE A O 1
ATOM 1243 N N . SER A 1 165 ? 8.006 -15.257 4.130 1.00 97.19 165 SER A N 1
ATOM 1244 C CA . SER A 1 165 ? 7.388 -16.241 5.031 1.00 97.19 165 SER A CA 1
ATOM 1245 C C . SER A 1 165 ? 5.943 -15.878 5.370 1.00 97.19 165 SER A C 1
ATOM 1247 O O . SER A 1 165 ? 5.056 -16.740 5.334 1.00 97.19 165 SER A O 1
ATOM 1249 N N . PHE A 1 166 ? 5.669 -14.596 5.621 1.00 98.12 166 PHE A N 1
ATOM 1250 C CA . PHE A 1 166 ? 4.312 -14.105 5.792 1.00 98.12 166 PHE A CA 1
ATOM 1251 C C . PHE A 1 166 ? 3.481 -14.304 4.518 1.00 98.12 166 PHE A C 1
ATOM 1253 O O . PHE A 1 166 ? 2.420 -14.923 4.593 1.00 98.12 166 PHE A O 1
ATOM 1260 N N . PHE A 1 167 ? 3.938 -13.870 3.342 1.00 98.62 167 PHE A N 1
ATOM 1261 C CA . PHE A 1 167 ? 3.163 -14.012 2.105 1.00 98.62 167 PHE A CA 1
ATOM 1262 C C . PHE A 1 167 ? 2.899 -15.481 1.733 1.00 98.62 167 PHE A C 1
ATOM 1264 O O . PHE A 1 167 ? 1.792 -15.807 1.293 1.00 98.62 167 PHE A O 1
ATOM 1271 N N . LYS A 1 168 ? 3.847 -16.387 2.022 1.00 97.38 168 LYS A N 1
ATOM 1272 C CA . LYS A 1 168 ? 3.651 -17.849 1.959 1.00 97.38 168 LYS A CA 1
ATOM 1273 C C . LYS A 1 168 ? 2.520 -18.299 2.895 1.00 97.38 168 LYS A C 1
ATOM 1275 O O . LYS A 1 168 ? 1.628 -19.016 2.449 1.00 97.38 168 LYS A O 1
ATOM 1280 N N . SER A 1 169 ? 2.486 -17.827 4.147 1.00 97.12 169 SER A N 1
ATOM 1281 C CA . SER A 1 169 ? 1.398 -18.137 5.101 1.00 97.12 169 SER A CA 1
ATOM 1282 C C . SER A 1 169 ? 0.014 -17.645 4.650 1.00 97.12 169 SER A C 1
ATOM 1284 O O . SER A 1 169 ? -0.997 -18.263 4.976 1.00 97.12 169 SER A O 1
ATOM 1286 N N . GLN A 1 170 ? -0.037 -16.549 3.886 1.00 97.50 170 GLN A N 1
ATOM 1287 C CA . GLN A 1 170 ? -1.278 -15.936 3.404 1.00 97.50 170 GLN A CA 1
ATOM 1288 C C . GLN A 1 170 ? -1.773 -16.522 2.072 1.00 97.50 170 GLN A C 1
ATOM 1290 O O . GLN A 1 170 ? -2.864 -16.161 1.628 1.00 97.50 170 GLN A O 1
ATOM 1295 N N . ASN A 1 171 ? -0.997 -17.415 1.441 1.00 97.12 171 ASN A N 1
ATOM 1296 C CA . ASN A 1 171 ? -1.303 -18.027 0.144 1.00 97.12 171 ASN A CA 1
ATOM 1297 C C . ASN A 1 171 ? -1.682 -16.974 -0.922 1.00 97.12 171 ASN A C 1
ATOM 1299 O O . ASN A 1 171 ? -2.735 -17.052 -1.565 1.00 97.12 171 ASN A O 1
ATOM 1303 N N . VAL A 1 172 ? -0.840 -15.945 -1.061 1.00 98.62 172 VAL A N 1
ATOM 1304 C CA . VAL A 1 172 ? -1.034 -14.884 -2.059 1.00 98.62 172 VAL A CA 1
ATOM 1305 C C . VAL A 1 172 ? -0.803 -15.388 -3.486 1.00 98.62 172 VAL A C 1
ATOM 1307 O O . VAL A 1 172 ? -0.022 -16.306 -3.723 1.00 98.62 172 VAL A O 1
ATOM 1310 N N . ALA A 1 173 ? -1.481 -14.771 -4.454 1.00 98.56 173 ALA A N 1
ATOM 1311 C CA . ALA A 1 173 ? -1.382 -15.136 -5.867 1.00 98.56 173 ALA A CA 1
ATOM 1312 C C . ALA A 1 173 ? -0.081 -14.658 -6.535 1.00 98.56 173 ALA A C 1
ATOM 1314 O O . ALA A 1 173 ? 0.364 -15.268 -7.505 1.00 98.56 173 ALA A O 1
ATOM 1315 N N . LEU A 1 174 ? 0.480 -13.551 -6.041 1.00 98.75 174 LEU A N 1
ATOM 1316 C CA . LEU A 1 174 ? 1.758 -12.969 -6.448 1.00 98.75 174 LEU A CA 1
ATOM 1317 C C . LEU A 1 174 ? 2.259 -11.991 -5.377 1.00 98.75 174 LEU A C 1
ATOM 1319 O O . LEU A 1 174 ? 1.490 -11.584 -4.497 1.00 98.75 174 LEU A O 1
ATOM 1323 N N . ILE A 1 175 ? 3.515 -11.575 -5.513 1.00 98.88 175 ILE A N 1
ATOM 1324 C CA . ILE A 1 175 ? 4.097 -10.395 -4.869 1.00 98.88 175 ILE A CA 1
ATOM 1325 C C . ILE A 1 175 ? 4.564 -9.450 -5.983 1.00 98.88 175 ILE A C 1
ATOM 1327 O O . ILE A 1 175 ? 5.192 -9.895 -6.945 1.00 98.88 175 ILE A O 1
ATOM 1331 N N . GLY A 1 176 ? 4.204 -8.172 -5.880 1.00 98.81 176 GLY A N 1
ATOM 1332 C CA . GLY A 1 176 ? 4.704 -7.108 -6.748 1.00 98.81 176 GLY A CA 1
ATOM 1333 C C . GLY A 1 176 ? 5.607 -6.163 -5.963 1.00 98.81 176 GLY A C 1
ATOM 1334 O O . GLY A 1 176 ? 5.206 -5.701 -4.896 1.00 98.81 176 GLY A O 1
ATOM 1335 N N . ASN A 1 177 ? 6.798 -5.882 -6.482 1.00 98.81 177 ASN A N 1
ATOM 1336 C CA . ASN A 1 177 ? 7.733 -4.913 -5.914 1.00 98.81 177 ASN A CA 1
ATOM 1337 C C . ASN A 1 177 ? 7.820 -3.662 -6.808 1.00 98.81 177 ASN A C 1
ATOM 1339 O O . ASN A 1 177 ? 7.951 -3.804 -8.028 1.00 98.81 177 ASN A O 1
ATOM 1343 N N . SER A 1 178 ? 7.722 -2.455 -6.237 1.00 98.56 178 SER A N 1
ATOM 1344 C CA . SER A 1 178 ? 7.780 -1.196 -7.013 1.00 98.56 178 SER A CA 1
ATOM 1345 C C . SER A 1 178 ? 9.186 -0.773 -7.449 1.00 98.56 178 SER A C 1
ATOM 1347 O O . SER A 1 178 ? 9.293 0.004 -8.390 1.00 98.56 178 SER A O 1
ATOM 1349 N N . GLY A 1 179 ? 10.247 -1.322 -6.864 1.00 97.06 179 GLY A N 1
ATOM 1350 C CA . GLY A 1 179 ? 11.630 -1.013 -7.236 1.00 97.06 179 GLY A CA 1
ATOM 1351 C C . GLY A 1 179 ? 12.585 -1.155 -6.056 1.00 97.06 179 GLY A C 1
ATOM 1352 O O . GLY A 1 179 ? 12.165 -1.572 -4.973 1.00 97.06 179 GLY A O 1
ATOM 1353 N N . ASP A 1 180 ? 13.858 -0.849 -6.302 1.00 96.25 180 ASP A N 1
ATOM 1354 C CA . ASP A 1 180 ? 14.975 -0.932 -5.355 1.00 96.25 180 ASP A CA 1
ATOM 1355 C C . ASP A 1 180 ? 15.006 -2.289 -4.639 1.00 96.25 180 ASP A C 1
ATOM 1357 O O . ASP A 1 180 ? 14.916 -2.394 -3.415 1.00 96.25 180 ASP A O 1
ATOM 1361 N N . ILE A 1 181 ? 15.053 -3.363 -5.436 1.00 96.00 181 ILE A N 1
ATOM 1362 C CA . ILE A 1 181 ? 15.176 -4.732 -4.921 1.00 96.00 181 ILE A CA 1
ATOM 1363 C C . ILE A 1 181 ? 16.619 -5.063 -4.525 1.00 96.00 181 ILE A C 1
ATOM 1365 O O . ILE A 1 181 ? 16.826 -5.773 -3.545 1.00 96.00 181 ILE A O 1
ATOM 1369 N N . THR A 1 182 ? 17.595 -4.532 -5.258 1.00 94.44 182 THR A N 1
ATOM 1370 C CA . THR A 1 182 ? 19.025 -4.543 -4.915 1.00 94.44 182 THR A CA 1
ATOM 1371 C C . THR A 1 182 ? 19.409 -3.287 -4.145 1.00 94.44 182 THR A C 1
ATOM 1373 O O . THR A 1 182 ? 18.715 -2.272 -4.217 1.00 94.44 182 THR A O 1
ATOM 1376 N N . ARG A 1 183 ? 20.533 -3.351 -3.429 1.00 91.19 183 ARG A N 1
ATOM 1377 C CA . ARG A 1 183 ? 21.102 -2.199 -2.735 1.00 91.19 183 ARG A CA 1
ATOM 1378 C C . ARG A 1 183 ? 21.699 -1.140 -3.668 1.00 91.19 183 ARG A C 1
ATOM 1380 O O . ARG A 1 183 ? 21.338 0.018 -3.533 1.00 91.19 183 ARG A O 1
ATOM 1387 N N . ASP A 1 184 ? 22.621 -1.499 -4.559 1.00 89.69 184 ASP A N 1
ATOM 1388 C CA . ASP A 1 184 ? 23.312 -0.542 -5.447 1.00 89.69 184 ASP A CA 1
ATOM 1389 C C . ASP A 1 184 ? 23.479 -1.106 -6.878 1.00 89.69 184 ASP A C 1
ATOM 1391 O O . ASP A 1 184 ? 24.330 -0.671 -7.662 1.00 89.69 184 ASP A O 1
ATOM 1395 N N . GLY A 1 185 ? 22.681 -2.123 -7.230 1.00 90.12 185 GLY A N 1
ATOM 1396 C CA . GLY A 1 185 ? 22.699 -2.755 -8.549 1.00 90.12 185 GLY A CA 1
ATOM 1397 C C . GLY A 1 185 ? 24.025 -3.449 -8.875 1.00 90.12 185 GLY A C 1
ATOM 1398 O O . GLY A 1 185 ? 24.361 -3.605 -10.056 1.00 90.12 185 GLY A O 1
ATOM 1399 N N . ARG A 1 186 ? 24.803 -3.831 -7.850 1.00 89.69 186 ARG A N 1
ATOM 1400 C CA . ARG A 1 186 ? 26.064 -4.571 -7.996 1.00 89.69 186 ARG A CA 1
ATOM 1401 C C . ARG A 1 186 ? 25.784 -6.025 -8.377 1.00 89.69 186 ARG A C 1
ATOM 1403 O O . ARG A 1 186 ? 24.725 -6.570 -8.075 1.00 89.69 186 ARG A O 1
ATOM 1410 N N . ASN A 1 187 ? 26.765 -6.692 -8.985 1.00 89.56 187 ASN A N 1
ATOM 1411 C CA . ASN A 1 187 ? 26.641 -8.116 -9.329 1.00 89.56 187 ASN A CA 1
ATOM 1412 C C . ASN A 1 187 ? 26.405 -8.996 -8.085 1.00 89.56 187 ASN A C 1
ATOM 1414 O O . ASN A 1 187 ? 25.633 -9.945 -8.154 1.00 89.56 187 ASN A O 1
ATOM 1418 N N . GLU A 1 188 ? 27.026 -8.657 -6.952 1.00 90.00 188 GLU A N 1
ATOM 1419 C CA . GLU A 1 188 ? 26.823 -9.337 -5.666 1.00 90.00 188 GLU A CA 1
ATOM 1420 C C . GLU A 1 188 ? 25.395 -9.154 -5.118 1.00 90.00 188 GLU A C 1
ATOM 1422 O O . GLU A 1 188 ? 24.769 -10.141 -4.726 1.00 90.00 188 GLU A O 1
ATOM 1427 N N . ASP A 1 189 ? 24.833 -7.939 -5.188 1.00 92.00 189 ASP A N 1
ATOM 1428 C CA . ASP A 1 189 ? 23.428 -7.678 -4.835 1.00 92.00 189 ASP A CA 1
ATOM 1429 C C . ASP A 1 189 ? 22.489 -8.513 -5.725 1.00 92.00 189 ASP A C 1
ATOM 1431 O O . ASP A 1 189 ? 21.569 -9.181 -5.248 1.00 92.00 189 ASP A O 1
ATOM 1435 N N . ILE A 1 190 ? 22.749 -8.520 -7.039 1.00 92.69 190 ILE A N 1
ATOM 1436 C CA . ILE A 1 190 ? 21.988 -9.282 -8.039 1.00 92.69 190 ILE A CA 1
ATOM 1437 C C . ILE A 1 190 ? 22.027 -10.788 -7.732 1.00 92.69 190 ILE A C 1
ATOM 1439 O O . ILE A 1 190 ? 20.982 -11.444 -7.765 1.00 92.69 190 ILE A O 1
ATOM 1443 N N . ASP A 1 191 ? 23.194 -11.342 -7.398 1.00 92.25 191 ASP A N 1
ATOM 1444 C CA . ASP A 1 191 ? 23.345 -12.759 -7.050 1.00 92.25 191 ASP A CA 1
ATOM 1445 C C . ASP A 1 191 ? 22.592 -13.118 -5.753 1.00 92.25 191 ASP A C 1
ATOM 1447 O O . ASP A 1 191 ? 21.951 -14.177 -5.687 1.00 92.25 191 ASP A O 1
ATOM 1451 N N . VAL A 1 192 ? 22.574 -12.229 -4.748 1.00 93.38 192 VAL A N 1
ATOM 1452 C CA . VAL A 1 192 ? 21.743 -12.390 -3.539 1.00 93.38 192 VAL A CA 1
ATOM 1453 C C . VAL A 1 192 ? 20.254 -12.368 -3.880 1.00 93.38 192 VAL A C 1
ATOM 1455 O O . VAL A 1 192 ? 19.531 -13.275 -3.453 1.00 93.38 192 VAL A O 1
ATOM 1458 N N . VAL A 1 193 ? 19.789 -11.411 -4.692 1.00 95.19 193 VAL A N 1
ATOM 1459 C CA . VAL A 1 193 ? 18.388 -11.347 -5.146 1.00 95.19 193 VAL A CA 1
ATOM 1460 C C . VAL A 1 193 ? 17.988 -12.636 -5.869 1.00 95.19 193 VAL A C 1
ATOM 1462 O O . VAL A 1 193 ? 16.962 -13.233 -5.538 1.00 95.19 193 VAL A O 1
ATOM 1465 N N . ILE A 1 194 ? 18.802 -13.119 -6.812 1.00 95.12 194 ILE A N 1
ATOM 1466 C CA . ILE A 1 194 ? 18.532 -14.356 -7.566 1.00 95.12 194 ILE A CA 1
ATOM 1467 C C . ILE A 1 194 ? 18.468 -15.567 -6.629 1.00 95.12 194 ILE A C 1
ATOM 1469 O O . ILE A 1 194 ? 17.546 -16.382 -6.732 1.00 95.12 194 ILE A O 1
ATOM 1473 N N . ASN A 1 195 ? 19.409 -15.688 -5.689 1.00 94.56 195 ASN A N 1
ATOM 1474 C CA . ASN A 1 195 ? 19.434 -16.773 -4.710 1.00 94.56 195 ASN A CA 1
ATOM 1475 C C . ASN A 1 195 ? 18.178 -16.747 -3.820 1.00 94.56 195 ASN A C 1
ATOM 1477 O O . ASN A 1 195 ? 17.453 -17.746 -3.730 1.00 94.56 195 ASN A O 1
ATOM 1481 N N . LYS A 1 196 ? 17.851 -15.589 -3.239 1.00 94.88 196 LYS A N 1
ATOM 1482 C CA . LYS A 1 196 ? 16.647 -15.383 -2.423 1.00 94.88 196 LYS A CA 1
ATOM 1483 C C . LYS A 1 196 ? 15.379 -15.729 -3.213 1.00 94.88 196 LYS A C 1
ATOM 1485 O O . LYS A 1 196 ? 14.605 -16.576 -2.763 1.00 94.88 196 LYS A O 1
ATOM 1490 N N . LEU A 1 197 ? 15.209 -15.185 -4.423 1.00 95.38 197 LEU A N 1
ATOM 1491 C CA . LEU A 1 197 ? 14.057 -15.450 -5.296 1.00 95.38 197 LEU A CA 1
ATOM 1492 C C . LEU A 1 197 ? 13.957 -16.912 -5.757 1.00 95.38 197 LEU A C 1
ATOM 1494 O O . LEU A 1 197 ? 12.844 -17.429 -5.866 1.00 95.38 197 LEU A O 1
ATOM 1498 N N . SER A 1 198 ? 15.072 -17.630 -5.936 1.00 93.75 198 SER A N 1
ATOM 1499 C CA . SER A 1 198 ? 15.051 -19.065 -6.277 1.00 93.75 198 SER A CA 1
ATOM 1500 C C . SER A 1 198 ? 14.355 -19.938 -5.215 1.00 93.75 198 SER A C 1
ATOM 1502 O O . SER A 1 198 ? 13.852 -21.019 -5.524 1.00 93.75 198 SER A O 1
ATOM 1504 N N . ASN A 1 199 ? 14.253 -19.436 -3.977 1.00 89.06 199 ASN A N 1
ATOM 1505 C CA . ASN A 1 199 ? 13.571 -20.068 -2.846 1.00 89.06 199 ASN A CA 1
ATOM 1506 C C . ASN A 1 199 ? 12.126 -19.540 -2.630 1.00 89.06 199 ASN A C 1
ATOM 1508 O O . ASN A 1 199 ? 11.444 -19.897 -1.651 1.00 89.06 199 ASN A O 1
ATOM 1512 N N . VAL A 1 200 ? 11.619 -18.687 -3.529 1.00 93.00 200 VAL A N 1
ATOM 1513 C CA . VAL A 1 200 ? 10.268 -18.106 -3.486 1.00 93.00 200 VAL A CA 1
ATOM 1514 C C . VAL A 1 200 ? 9.338 -18.842 -4.456 1.00 93.00 200 VAL A C 1
ATOM 1516 O O . VAL A 1 200 ? 9.256 -18.548 -5.640 1.00 93.00 200 VAL A O 1
ATOM 1519 N N . ASN A 1 201 ? 8.535 -19.770 -3.925 1.00 92.69 201 ASN A N 1
ATOM 1520 C CA . ASN A 1 201 ? 7.514 -20.506 -4.696 1.00 92.69 201 ASN A CA 1
ATOM 1521 C C . ASN A 1 201 ? 6.243 -19.681 -5.023 1.00 92.69 201 ASN A C 1
ATOM 1523 O O . ASN A 1 201 ? 5.223 -20.246 -5.419 1.00 92.69 201 ASN A O 1
ATOM 1527 N N . ILE A 1 202 ? 6.273 -18.365 -4.808 1.00 97.31 202 ILE A N 1
ATOM 1528 C CA . ILE A 1 202 ? 5.199 -17.420 -5.142 1.00 97.31 202 ILE A CA 1
ATOM 1529 C C . ILE A 1 202 ? 5.662 -16.642 -6.378 1.00 97.31 202 ILE A C 1
ATOM 1531 O O . ILE A 1 202 ? 6.821 -16.239 -6.401 1.00 97.31 202 ILE A O 1
ATOM 1535 N N . PRO A 1 203 ? 4.805 -16.373 -7.380 1.00 98.06 203 PRO A N 1
ATOM 1536 C CA . PRO A 1 203 ? 5.158 -15.465 -8.466 1.00 98.06 203 PRO A CA 1
ATOM 1537 C C . PRO A 1 203 ? 5.569 -14.094 -7.912 1.00 98.06 203 PRO A C 1
ATOM 1539 O O . PRO A 1 203 ? 4.735 -13.370 -7.371 1.00 98.06 203 PRO A O 1
ATOM 1542 N N . PHE A 1 204 ? 6.850 -13.762 -8.026 1.00 98.56 204 PHE A N 1
ATOM 1543 C CA . PHE A 1 204 ? 7.416 -12.477 -7.636 1.00 98.56 204 PHE A CA 1
ATOM 1544 C C . PHE A 1 204 ? 7.760 -11.712 -8.915 1.00 98.56 204 PHE A C 1
ATOM 1546 O O . PHE A 1 204 ? 8.365 -12.280 -9.822 1.00 98.56 204 PHE A O 1
ATOM 1553 N N . PHE A 1 205 ? 7.345 -10.452 -8.997 1.00 98.69 205 PHE A N 1
ATOM 1554 C CA . PHE A 1 205 ? 7.625 -9.563 -10.124 1.00 98.69 205 PHE A CA 1
ATOM 1555 C C . PHE A 1 205 ? 8.059 -8.208 -9.578 1.00 98.69 205 PHE A C 1
ATOM 1557 O O . PHE A 1 205 ? 7.490 -7.733 -8.594 1.00 98.69 205 PHE A O 1
ATOM 1564 N N . THR A 1 206 ? 9.042 -7.580 -10.215 1.00 98.19 206 THR A N 1
ATOM 1565 C CA . THR A 1 206 ? 9.587 -6.300 -9.753 1.00 98.19 206 THR A CA 1
ATOM 1566 C C . THR A 1 206 ? 9.698 -5.301 -10.893 1.00 98.19 206 THR A C 1
ATOM 1568 O O . THR A 1 206 ? 10.043 -5.645 -12.023 1.00 98.19 206 THR A O 1
ATOM 1571 N N . ALA A 1 207 ? 9.391 -4.046 -10.591 1.00 97.75 207 ALA A N 1
ATOM 1572 C CA . ALA A 1 207 ? 9.887 -2.911 -11.352 1.00 97.75 207 ALA A CA 1
ATOM 1573 C C . ALA A 1 207 ? 11.372 -2.668 -11.015 1.00 97.75 207 ALA A C 1
ATOM 1575 O O . ALA A 1 207 ? 11.882 -3.224 -10.041 1.00 97.75 207 ALA A O 1
ATOM 1576 N N . ARG A 1 208 ? 12.060 -1.873 -11.842 1.00 95.62 208 ARG A N 1
ATOM 1577 C CA . ARG A 1 208 ? 13.444 -1.431 -11.608 1.00 95.62 208 ARG A CA 1
ATOM 1578 C C . ARG A 1 208 ? 13.419 -0.046 -10.970 1.00 95.62 208 ARG A C 1
ATOM 1580 O O . ARG A 1 208 ? 12.846 0.859 -11.578 1.00 95.62 208 ARG A O 1
ATOM 1587 N N . GLY A 1 209 ? 14.019 0.111 -9.796 1.00 95.56 209 GLY A N 1
ATOM 1588 C CA . GLY A 1 209 ? 14.196 1.412 -9.151 1.00 95.56 209 GLY A CA 1
ATOM 1589 C C . GLY A 1 209 ? 15.514 2.101 -9.509 1.00 95.56 209 GLY A C 1
ATOM 1590 O O . GLY A 1 209 ? 16.186 1.719 -10.471 1.00 95.56 209 GLY A O 1
ATOM 1591 N N . ASN A 1 210 ?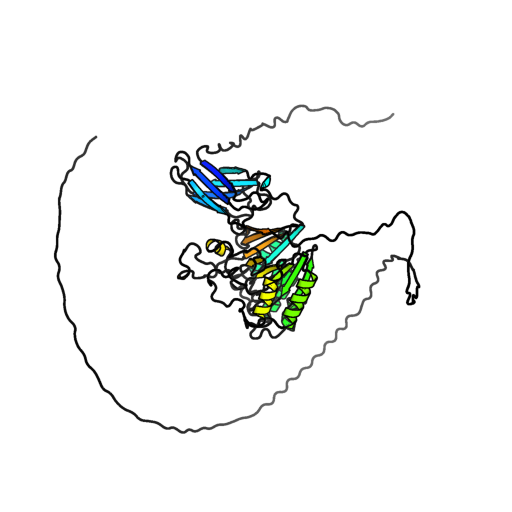 15.867 3.149 -8.764 1.00 93.62 210 ASN A N 1
ATOM 1592 C CA . ASN A 1 210 ? 17.091 3.917 -8.994 1.00 93.62 210 ASN A CA 1
ATOM 1593 C C . ASN A 1 210 ? 18.334 3.268 -8.370 1.00 93.62 210 ASN A C 1
ATOM 1595 O O . ASN A 1 210 ? 19.420 3.507 -8.880 1.00 93.62 210 ASN A O 1
ATOM 1599 N N . HIS A 1 211 ? 18.191 2.454 -7.322 1.00 93.12 211 HIS A N 1
ATOM 1600 C CA . HIS A 1 211 ? 19.279 1.654 -6.751 1.00 93.12 211 HIS A CA 1
ATOM 1601 C C . HIS A 1 211 ? 19.538 0.380 -7.563 1.00 93.12 211 HIS A C 1
ATOM 1603 O O . HIS A 1 211 ? 20.682 -0.015 -7.746 1.00 93.12 211 HIS A O 1
ATOM 1609 N N . ASP A 1 212 ? 18.503 -0.186 -8.192 1.00 93.31 212 ASP A N 1
ATOM 1610 C CA . ASP A 1 212 ? 18.662 -1.258 -9.191 1.00 93.31 212 ASP A CA 1
ATOM 1611 C C . ASP A 1 212 ? 19.390 -0.810 -10.470 1.00 93.31 212 ASP A C 1
ATOM 1613 O O . ASP A 1 212 ? 19.762 -1.619 -11.328 1.00 93.31 212 ASP A O 1
ATOM 1617 N N . CYS A 1 213 ? 19.570 0.499 -10.617 1.00 82.19 213 CYS A N 1
ATOM 1618 C CA . CYS A 1 213 ? 20.502 1.091 -11.546 1.00 82.19 213 CYS A CA 1
ATOM 1619 C C . CYS A 1 213 ? 21.813 1.433 -10.830 1.00 82.19 213 CYS A C 1
ATOM 1621 O O . CYS A 1 213 ? 21.983 2.553 -10.353 1.00 82.19 213 CYS A O 1
ATOM 1623 N N . SER A 1 214 ? 22.802 0.542 -10.914 1.00 70.00 214 SER A N 1
ATOM 1624 C CA . SER A 1 214 ? 24.201 0.980 -10.824 1.00 70.00 214 SER A CA 1
ATOM 1625 C C . SER A 1 214 ? 24.464 2.120 -11.828 1.00 70.00 214 SER A C 1
ATOM 1627 O O . SER A 1 214 ? 23.732 2.229 -12.816 1.00 70.00 214 SER A O 1
ATOM 1629 N N . ASN A 1 215 ? 25.485 2.952 -11.561 1.00 59.06 215 ASN A N 1
ATOM 1630 C CA . ASN A 1 215 ? 25.806 4.313 -12.067 1.00 59.06 215 ASN A CA 1
ATOM 1631 C C . ASN A 1 215 ? 25.286 4.846 -13.434 1.00 59.06 215 ASN A C 1
ATOM 1633 O O . ASN A 1 215 ? 25.350 6.054 -13.648 1.00 59.06 215 ASN A O 1
ATOM 1637 N N . GLU A 1 216 ? 24.775 4.033 -14.361 1.00 62.69 216 GLU A N 1
ATOM 1638 C CA . GLU A 1 216 ? 24.217 4.458 -15.655 1.00 62.69 216 GLU A CA 1
ATOM 1639 C C . GLU A 1 216 ? 22.892 3.762 -16.072 1.00 62.69 216 GLU A C 1
ATOM 1641 O O . GLU A 1 216 ? 22.451 3.934 -17.209 1.00 62.69 216 GLU A O 1
ATOM 1646 N N . CYS A 1 217 ? 22.245 2.941 -15.225 1.00 72.38 217 CYS A N 1
ATOM 1647 C CA . CYS A 1 217 ? 21.112 2.056 -15.604 1.00 72.38 217 CYS A CA 1
ATOM 1648 C C . CYS A 1 217 ? 21.402 1.088 -16.785 1.00 72.38 217 CYS A C 1
ATOM 1650 O O . CYS A 1 217 ? 20.479 0.462 -17.327 1.00 72.38 217 CYS A O 1
ATOM 1652 N N . SER A 1 218 ? 22.657 0.968 -17.226 1.00 58.16 218 SER A N 1
ATOM 1653 C CA . SER A 1 218 ? 22.990 0.709 -18.635 1.00 58.16 218 SER A CA 1
ATOM 1654 C C . SER A 1 218 ? 22.879 -0.752 -19.092 1.00 58.16 218 SER A C 1
ATOM 1656 O O . SER A 1 218 ? 22.813 -1.006 -20.296 1.00 58.16 218 SER A O 1
ATOM 1658 N N . SER A 1 219 ? 22.782 -1.718 -18.171 1.00 76.38 219 SER A N 1
ATOM 1659 C CA . SER A 1 219 ? 22.696 -3.149 -18.501 1.00 76.38 219 SER A CA 1
ATOM 1660 C C . SER A 1 219 ? 21.293 -3.742 -18.304 1.00 76.38 219 SER A C 1
ATOM 1662 O O . SER A 1 219 ? 20.969 -4.342 -17.279 1.00 76.38 219 SER A O 1
ATOM 1664 N N . GLU A 1 220 ? 20.469 -3.666 -19.353 1.00 83.62 220 GLU A N 1
ATOM 1665 C CA . GLU A 1 220 ? 19.212 -4.434 -19.471 1.00 83.62 220 GLU A CA 1
ATOM 1666 C C . GLU A 1 220 ? 19.460 -5.959 -19.371 1.00 83.62 220 GLU A C 1
ATOM 1668 O O . GLU A 1 220 ? 18.586 -6.705 -18.932 1.00 83.62 220 GLU A O 1
ATOM 1673 N N . SER A 1 221 ? 20.653 -6.439 -19.747 1.00 88.00 221 SER A N 1
ATOM 1674 C CA . SER A 1 221 ? 21.063 -7.845 -19.605 1.00 88.00 221 SER A CA 1
ATOM 1675 C C . SER A 1 221 ? 21.240 -8.290 -18.154 1.00 88.00 221 SER A C 1
ATOM 1677 O O . SER A 1 221 ? 20.851 -9.409 -17.829 1.00 88.00 221 SER A O 1
ATOM 1679 N N . GLU A 1 222 ? 21.787 -7.429 -17.292 1.00 88.81 222 GLU A N 1
ATOM 1680 C CA . GLU A 1 222 ? 21.915 -7.713 -15.858 1.00 88.81 222 GLU A CA 1
ATOM 1681 C C . GLU A 1 222 ? 20.547 -7.654 -15.175 1.00 88.81 222 GLU A C 1
ATOM 1683 O O . GLU A 1 222 ? 20.155 -8.604 -14.498 1.00 88.81 222 GLU A O 1
ATOM 1688 N N . TRP A 1 223 ? 19.744 -6.625 -15.475 1.00 92.00 223 TRP A N 1
ATOM 1689 C CA . TRP A 1 223 ? 18.369 -6.528 -14.973 1.00 92.00 223 TRP A CA 1
ATOM 1690 C C . TRP A 1 223 ? 17.524 -7.772 -15.297 1.00 92.00 223 TRP A C 1
ATOM 1692 O O . TRP A 1 223 ? 16.774 -8.270 -14.456 1.00 92.00 223 TRP A O 1
ATOM 1702 N N . ARG A 1 224 ? 17.690 -8.341 -16.498 1.00 93.88 224 ARG A N 1
ATOM 1703 C CA . ARG A 1 224 ? 16.982 -9.560 -16.926 1.00 93.88 224 ARG A CA 1
ATOM 1704 C C . ARG A 1 224 ? 17.372 -10.836 -16.181 1.00 93.88 224 ARG A C 1
ATOM 1706 O O . ARG A 1 224 ? 16.691 -11.844 -16.374 1.00 93.88 224 ARG A O 1
ATOM 1713 N N . LYS A 1 225 ? 18.407 -10.822 -15.335 1.00 93.75 225 LYS A N 1
ATOM 1714 C CA . LYS A 1 225 ? 18.675 -11.923 -14.399 1.00 93.75 225 LYS A CA 1
ATOM 1715 C C . LYS A 1 225 ? 17.690 -11.915 -13.221 1.00 93.75 225 LYS A C 1
ATOM 1717 O O . LYS A 1 225 ? 17.260 -12.986 -12.803 1.00 93.75 225 LYS A O 1
ATOM 1722 N N . ILE A 1 226 ? 17.298 -10.728 -12.745 1.00 95.06 226 ILE A N 1
ATOM 1723 C CA . ILE A 1 226 ? 16.281 -10.541 -11.695 1.00 95.06 226 ILE A CA 1
ATOM 1724 C C . ILE A 1 226 ? 14.873 -10.635 -12.292 1.00 95.06 226 ILE A C 1
ATOM 1726 O O . ILE A 1 226 ? 14.055 -11.430 -11.835 1.00 95.06 226 ILE A O 1
ATOM 1730 N N . GLU A 1 227 ? 14.592 -9.853 -13.338 1.00 96.00 227 GLU A N 1
ATOM 1731 C CA . GLU A 1 227 ? 13.278 -9.793 -13.981 1.00 96.00 227 GLU A CA 1
ATOM 1732 C C . GLU A 1 227 ? 13.390 -10.088 -15.490 1.00 96.00 227 GLU A C 1
ATOM 1734 O O . GLU A 1 227 ? 13.540 -9.176 -16.314 1.00 96.00 227 GLU A O 1
ATOM 1739 N N . PRO A 1 228 ? 13.293 -11.370 -15.901 1.00 96.00 228 PRO A N 1
ATOM 1740 C CA . PRO A 1 228 ? 13.476 -11.796 -17.290 1.00 96.00 228 PRO A CA 1
ATOM 1741 C C . PRO A 1 228 ? 12.532 -11.143 -18.306 1.00 96.00 228 PRO A C 1
ATOM 1743 O O . PRO A 1 228 ? 12.819 -11.155 -19.506 1.00 96.00 228 PRO A O 1
ATOM 1746 N N . ASN A 1 229 ? 11.404 -10.571 -17.868 1.00 96.62 229 ASN A N 1
ATOM 1747 C CA . ASN A 1 229 ? 10.487 -9.848 -18.749 1.00 96.62 229 ASN A CA 1
ATOM 1748 C C . ASN A 1 229 ? 11.026 -8.451 -19.143 1.00 96.62 229 ASN A C 1
ATOM 1750 O O . ASN A 1 229 ? 10.646 -7.933 -20.200 1.00 96.62 229 ASN A O 1
ATOM 1754 N N . GLY A 1 230 ? 11.988 -7.908 -18.388 1.00 95.00 230 GLY A N 1
ATOM 1755 C CA . GLY A 1 230 ? 12.666 -6.631 -18.624 1.00 95.00 230 GLY A CA 1
ATOM 1756 C C . GLY A 1 230 ? 12.009 -5.440 -17.930 1.00 95.00 230 GLY A C 1
ATOM 1757 O O . GLY A 1 230 ? 11.175 -5.591 -17.045 1.00 95.00 230 GLY A O 1
ATOM 1758 N N . THR A 1 231 ? 12.363 -4.234 -18.363 1.00 94.81 231 THR A N 1
ATOM 1759 C CA . THR A 1 231 ? 11.960 -2.952 -17.744 1.00 94.81 231 THR A CA 1
ATOM 1760 C C . THR A 1 231 ? 10.517 -2.498 -18.004 1.00 94.81 231 THR A C 1
ATOM 1762 O O . THR A 1 231 ? 10.105 -1.447 -17.514 1.00 94.81 231 THR A O 1
ATOM 1765 N N . ILE A 1 232 ? 9.723 -3.250 -18.777 1.00 97.88 232 ILE A N 1
ATOM 1766 C CA . ILE A 1 232 ? 8.273 -3.023 -18.897 1.00 97.88 232 ILE A CA 1
ATOM 1767 C C . ILE A 1 232 ? 7.532 -4.263 -19.409 1.00 97.88 232 ILE A C 1
ATOM 1769 O O . ILE A 1 232 ? 7.829 -4.773 -20.496 1.00 97.88 232 ILE A O 1
ATOM 1773 N N . PHE A 1 233 ? 6.509 -4.719 -18.686 1.00 98.69 233 PHE A N 1
ATOM 1774 C CA . PHE A 1 233 ? 5.693 -5.878 -19.069 1.00 98.69 233 PHE A CA 1
ATOM 1775 C C . PHE A 1 233 ? 4.351 -5.933 -18.329 1.00 98.69 233 PHE A C 1
ATOM 1777 O O . PHE A 1 233 ? 4.195 -5.362 -17.251 1.00 98.69 233 PHE A O 1
ATOM 1784 N N . GLU A 1 234 ? 3.385 -6.676 -18.881 1.00 98.62 234 GLU A N 1
ATOM 1785 C CA . GLU A 1 234 ? 2.172 -7.063 -18.160 1.00 98.62 234 GLU A CA 1
ATOM 1786 C C . GLU A 1 234 ? 2.155 -8.543 -17.732 1.00 98.62 234 GLU A C 1
ATOM 1788 O O . GLU A 1 234 ? 2.725 -9.423 -18.383 1.00 98.62 234 GLU A O 1
ATOM 1793 N N . LYS A 1 235 ? 1.395 -8.836 -16.673 1.00 98.62 235 LYS A N 1
ATOM 1794 C CA . LYS A 1 235 ? 0.930 -10.175 -16.292 1.00 98.62 235 LYS A CA 1
ATOM 1795 C C . LYS A 1 235 ? -0.582 -10.135 -16.081 1.00 98.62 235 LYS A C 1
ATOM 1797 O O . LYS A 1 235 ? -1.116 -9.198 -15.494 1.00 98.62 235 LYS A O 1
ATOM 1802 N N . VAL A 1 236 ? -1.292 -11.164 -16.543 1.00 98.25 236 VAL A N 1
ATOM 1803 C CA . VAL A 1 236 ? -2.728 -11.333 -16.266 1.00 98.25 236 VAL A CA 1
ATOM 1804 C C . VAL A 1 236 ? -2.892 -12.514 -15.323 1.00 98.25 236 VAL A C 1
ATOM 1806 O O . VAL A 1 236 ? -2.679 -13.657 -15.720 1.00 98.25 236 VAL A O 1
ATOM 1809 N N . ILE A 1 237 ? -3.249 -12.234 -14.071 1.00 96.88 237 ILE A N 1
ATOM 1810 C CA . ILE A 1 237 ? -3.334 -13.222 -12.986 1.00 96.88 237 ILE A CA 1
ATOM 1811 C C . ILE A 1 237 ? -4.706 -13.076 -12.326 1.00 96.88 237 ILE A C 1
ATOM 1813 O O . ILE A 1 237 ? -5.155 -11.966 -12.057 1.00 96.88 237 ILE A O 1
ATOM 1817 N N . ASN A 1 238 ? -5.415 -14.194 -12.132 1.00 95.06 238 ASN A N 1
ATOM 1818 C CA . ASN A 1 238 ? -6.782 -14.232 -11.585 1.00 95.06 238 ASN A CA 1
ATOM 1819 C C . ASN A 1 238 ? -7.774 -13.260 -12.264 1.00 95.06 238 ASN A C 1
ATOM 1821 O O . ASN A 1 238 ? -8.672 -12.712 -11.627 1.00 95.06 238 ASN A O 1
ATOM 1825 N N . ASN A 1 239 ? -7.617 -13.068 -13.581 1.00 93.06 239 ASN A N 1
ATOM 1826 C CA . ASN A 1 239 ? -8.377 -12.128 -14.415 1.00 93.06 239 ASN A CA 1
ATOM 1827 C C . ASN A 1 239 ? -8.216 -10.630 -14.055 1.00 93.06 239 ASN A C 1
ATOM 1829 O O . ASN A 1 239 ? -8.938 -9.788 -14.591 1.00 93.06 239 ASN A O 1
ATOM 1833 N N . GLU A 1 240 ? -7.225 -10.269 -13.247 1.00 96.44 240 GLU A N 1
ATOM 1834 C CA . GLU A 1 240 ? -6.770 -8.886 -13.060 1.00 96.44 240 GLU A CA 1
ATOM 1835 C C . GLU A 1 240 ? -5.523 -8.616 -13.920 1.00 96.44 240 GLU A C 1
ATOM 1837 O O . GLU A 1 240 ? -4.889 -9.553 -14.418 1.00 96.44 240 GLU A O 1
ATOM 1842 N N . VAL A 1 241 ? -5.189 -7.342 -14.138 1.00 98.50 241 VAL A N 1
ATOM 1843 C CA . VAL A 1 241 ? -4.006 -6.927 -14.908 1.00 98.50 241 VAL A CA 1
ATOM 1844 C C . VAL A 1 241 ? -2.981 -6.318 -13.965 1.00 98.50 241 VAL A C 1
ATOM 1846 O O . VAL A 1 241 ? -3.282 -5.347 -13.279 1.00 98.50 241 VAL A O 1
ATOM 1849 N N . PHE A 1 242 ? -1.771 -6.860 -13.987 1.00 98.88 242 PHE A N 1
ATOM 1850 C CA . PHE A 1 242 ? -0.599 -6.320 -13.312 1.00 98.88 242 PHE A CA 1
ATOM 1851 C C . PHE A 1 242 ? 0.368 -5.813 -14.377 1.00 98.88 242 PHE A C 1
ATOM 1853 O O . PHE A 1 242 ? 0.573 -6.482 -15.392 1.00 98.88 242 PHE A O 1
ATOM 1860 N N . VAL A 1 243 ? 0.930 -4.631 -14.174 1.00 98.94 243 VAL A N 1
ATOM 1861 C CA . VAL A 1 243 ? 1.921 -4.012 -15.052 1.00 98.94 243 VAL A CA 1
ATOM 1862 C C . VAL A 1 243 ? 3.081 -3.580 -14.178 1.00 98.94 243 VAL A C 1
ATOM 1864 O O . VAL A 1 243 ? 2.869 -3.006 -13.115 1.00 98.94 243 VAL A O 1
ATOM 1867 N N . PHE A 1 244 ? 4.286 -3.860 -14.641 1.00 98.88 244 PHE A N 1
ATOM 1868 C CA . PHE A 1 244 ? 5.518 -3.412 -14.017 1.00 98.88 244 PHE A CA 1
ATOM 1869 C C . PHE A 1 244 ? 6.224 -2.547 -15.047 1.00 98.88 244 PHE A C 1
ATOM 1871 O O . PHE A 1 244 ? 6.361 -2.952 -16.207 1.00 98.88 244 PHE A O 1
ATOM 1878 N N . MET A 1 245 ? 6.605 -1.347 -14.639 1.00 98.12 245 MET A N 1
ATOM 1879 C CA . MET A 1 245 ? 7.443 -0.437 -15.400 1.00 98.12 245 MET A CA 1
ATOM 1880 C C . MET A 1 245 ? 8.583 -0.020 -14.479 1.00 98.12 245 MET A C 1
ATOM 1882 O O . MET A 1 245 ? 8.365 0.213 -13.299 1.00 98.12 245 MET A O 1
ATOM 1886 N N . GLY A 1 246 ? 9.806 -0.078 -14.991 1.00 95.88 246 GLY A N 1
ATOM 1887 C CA . GLY A 1 246 ? 11.003 0.275 -14.247 1.00 95.88 246 GLY A CA 1
ATOM 1888 C C . GLY A 1 246 ? 11.741 1.428 -14.901 1.00 95.88 246 GLY A C 1
ATOM 1889 O O . GLY A 1 246 ? 11.654 1.639 -16.116 1.00 95.88 246 GLY A O 1
ATOM 1890 N N . MET A 1 247 ? 12.535 2.120 -14.099 1.00 94.19 247 MET A N 1
ATOM 1891 C CA . MET A 1 247 ? 13.432 3.166 -14.558 1.00 94.19 247 MET A CA 1
ATOM 1892 C C . MET A 1 247 ? 14.428 2.625 -15.599 1.00 94.19 247 MET A C 1
ATOM 1894 O O . MET A 1 247 ? 14.824 1.455 -15.606 1.00 94.19 247 MET A O 1
ATOM 1898 N N . ASN A 1 248 ? 14.823 3.493 -16.520 1.00 92.75 248 ASN A N 1
ATOM 1899 C CA . ASN A 1 248 ? 15.863 3.304 -17.532 1.00 92.75 248 ASN A CA 1
ATOM 1900 C C . ASN A 1 248 ? 16.909 4.428 -17.505 1.00 92.75 248 ASN A C 1
ATOM 1902 O O . ASN A 1 248 ? 17.896 4.375 -18.233 1.00 92.75 248 ASN A O 1
ATOM 1906 N N . SER A 1 249 ? 16.710 5.431 -16.660 1.00 91.50 249 SER A N 1
ATOM 1907 C CA . SER A 1 249 ? 17.725 6.397 -16.268 1.00 91.50 249 SER A CA 1
ATOM 1908 C C . SER A 1 249 ? 17.423 6.866 -14.849 1.00 91.50 249 SER A C 1
ATOM 1910 O O . SER A 1 249 ? 16.254 6.932 -14.468 1.00 91.50 249 SER A O 1
ATOM 1912 N N . VAL A 1 250 ? 18.463 7.236 -14.102 1.00 91.31 250 VAL A N 1
ATOM 1913 C CA . VAL A 1 250 ? 18.342 7.994 -12.845 1.00 91.31 250 VAL A CA 1
ATOM 1914 C C . VAL A 1 250 ? 18.120 9.498 -13.090 1.00 91.31 250 VAL A C 1
ATOM 1916 O O . VAL A 1 250 ? 18.040 10.278 -12.148 1.00 91.31 250 VAL A O 1
ATOM 1919 N N . ASP A 1 251 ? 17.981 9.926 -14.350 1.00 93.31 251 ASP A N 1
ATOM 1920 C CA . ASP A 1 251 ? 17.429 11.234 -14.706 1.00 93.31 251 ASP A CA 1
ATOM 1921 C C . ASP A 1 251 ? 15.907 11.251 -14.473 1.00 93.31 251 ASP A C 1
ATOM 1923 O O . ASP A 1 251 ? 15.139 10.777 -15.306 1.00 93.31 251 ASP A O 1
ATOM 1927 N N . TYR A 1 252 ? 15.453 11.854 -13.372 1.00 93.81 252 TYR A N 1
ATOM 1928 C CA . TYR A 1 252 ? 14.034 11.965 -12.990 1.00 93.81 252 TYR A CA 1
ATOM 1929 C C . TYR A 1 252 ? 13.170 12.798 -13.961 1.00 93.81 252 TYR A C 1
ATOM 1931 O O . TYR A 1 252 ? 11.937 12.799 -13.853 1.00 93.81 252 TYR A O 1
ATOM 1939 N N . LYS A 1 253 ? 13.786 13.458 -14.950 1.00 96.38 253 LYS A N 1
ATOM 1940 C CA . LYS A 1 253 ? 13.117 14.073 -16.104 1.00 96.38 253 LYS A CA 1
ATOM 1941 C C . LYS A 1 253 ? 12.870 13.095 -17.242 1.00 96.38 253 LYS A C 1
ATOM 1943 O O . LYS A 1 253 ? 11.788 13.091 -17.836 1.00 96.38 253 LYS A O 1
ATOM 1948 N N . ASN A 1 254 ? 13.857 12.260 -17.550 1.00 96.19 254 ASN A N 1
ATOM 1949 C CA . ASN A 1 254 ? 13.782 11.254 -18.607 1.00 96.19 254 ASN A CA 1
ATOM 1950 C C . ASN A 1 254 ? 14.038 9.824 -18.088 1.00 96.19 254 ASN A C 1
ATOM 1952 O O . ASN A 1 254 ? 14.840 9.100 -18.685 1.00 96.19 254 ASN A O 1
ATOM 1956 N N . PRO A 1 255 ? 13.342 9.359 -17.030 1.00 95.31 255 PRO A N 1
ATOM 1957 C CA . PRO A 1 255 ? 13.627 8.059 -16.430 1.00 95.31 255 PRO A CA 1
ATOM 1958 C C . PRO A 1 255 ? 13.124 6.912 -17.303 1.00 95.31 255 PRO A C 1
ATOM 1960 O O . PRO A 1 255 ? 13.437 5.759 -17.043 1.00 95.31 255 PRO A O 1
ATOM 1963 N N . PHE A 1 256 ? 12.359 7.208 -18.354 1.00 96.69 256 PHE A N 1
ATOM 1964 C CA . PHE A 1 256 ? 11.795 6.230 -19.274 1.00 96.69 256 PHE A CA 1
ATOM 1965 C C . PHE A 1 256 ? 12.219 6.532 -20.706 1.00 96.69 256 PHE A C 1
ATOM 1967 O O . PHE A 1 256 ? 12.273 7.688 -21.126 1.00 96.69 256 PHE A O 1
ATOM 1974 N N . THR A 1 257 ? 12.427 5.493 -21.503 1.00 96.44 257 THR A N 1
ATOM 1975 C CA . THR A 1 257 ? 12.557 5.624 -22.957 1.00 96.44 257 THR A CA 1
ATOM 1976 C C . THR A 1 257 ? 11.198 5.908 -23.607 1.00 96.44 257 THR A C 1
ATOM 1978 O O . THR A 1 257 ? 10.139 5.519 -23.103 1.00 96.44 257 THR A O 1
ATOM 1981 N N . SER A 1 258 ? 11.201 6.521 -24.795 1.00 97.69 258 SER A N 1
ATOM 1982 C CA . SER A 1 258 ? 9.975 6.689 -25.591 1.00 97.69 258 SER A CA 1
ATOM 1983 C C . SER A 1 258 ? 9.324 5.348 -25.972 1.00 97.69 258 SER A C 1
ATOM 1985 O O . SER A 1 258 ? 8.109 5.290 -26.167 1.00 97.69 258 SER A O 1
ATOM 1987 N N . GLU A 1 259 ? 10.101 4.259 -26.046 1.00 97.44 259 GLU A N 1
ATOM 1988 C CA . GLU A 1 259 ? 9.570 2.909 -26.264 1.00 97.44 259 GLU A CA 1
ATOM 1989 C C . GLU A 1 259 ? 8.783 2.405 -25.046 1.00 97.44 259 GLU A C 1
ATOM 1991 O O . GLU A 1 259 ? 7.659 1.927 -25.214 1.00 97.44 259 GLU A O 1
ATOM 1996 N N . GLN A 1 260 ? 9.304 2.581 -23.824 1.00 97.75 260 GLN A N 1
ATOM 1997 C CA . GLN A 1 260 ? 8.574 2.245 -22.594 1.00 97.75 260 GLN A CA 1
ATOM 1998 C C . GLN A 1 260 ? 7.253 3.019 -22.495 1.00 97.75 260 GLN A C 1
ATOM 2000 O O . GLN A 1 260 ? 6.208 2.409 -22.277 1.00 97.75 260 GLN A O 1
ATOM 2005 N N . ILE A 1 261 ? 7.261 4.332 -22.754 1.00 98.75 261 ILE A N 1
ATOM 2006 C CA . ILE A 1 261 ? 6.043 5.164 -22.773 1.00 98.75 261 ILE A CA 1
ATOM 2007 C C . ILE A 1 261 ? 5.028 4.660 -23.816 1.00 98.75 261 ILE A C 1
ATOM 2009 O O . ILE A 1 261 ? 3.840 4.501 -23.516 1.00 98.75 261 ILE A O 1
ATOM 2013 N N . SER A 1 262 ? 5.483 4.355 -25.036 1.00 98.75 262 SER A N 1
ATOM 2014 C CA . SER A 1 262 ? 4.639 3.823 -26.117 1.00 98.75 262 SER A CA 1
ATOM 2015 C C . SER A 1 262 ? 4.031 2.455 -25.766 1.00 98.75 262 SER A C 1
ATOM 2017 O O . SER A 1 262 ? 2.838 2.202 -25.988 1.00 98.75 262 SER A O 1
ATOM 2019 N N . LYS A 1 263 ? 4.827 1.574 -25.151 1.00 98.75 263 LYS A N 1
ATOM 2020 C CA . LYS A 1 263 ? 4.397 0.245 -24.714 1.00 98.75 263 LYS A CA 1
ATOM 2021 C C . LYS A 1 263 ? 3.438 0.317 -23.522 1.00 98.75 263 LYS A C 1
ATOM 2023 O O . LYS A 1 263 ? 2.416 -0.368 -23.561 1.00 98.75 263 LYS A O 1
ATOM 2028 N N . LEU A 1 264 ? 3.671 1.192 -22.538 1.00 98.88 264 LEU A N 1
ATOM 2029 C CA . LEU A 1 264 ? 2.725 1.436 -21.442 1.00 98.88 264 LEU A CA 1
ATOM 2030 C C . LEU A 1 264 ? 1.389 1.947 -21.988 1.00 98.88 264 LEU A C 1
ATOM 2032 O O . LEU A 1 264 ? 0.346 1.374 -21.686 1.00 98.88 264 LEU A O 1
ATOM 2036 N N . SER A 1 265 ? 1.410 2.963 -22.856 1.00 98.81 265 SER A N 1
ATOM 2037 C CA . SER A 1 265 ? 0.208 3.494 -23.516 1.00 98.81 265 SER A CA 1
ATOM 2038 C C . SER A 1 265 ? -0.583 2.397 -24.249 1.00 98.81 265 SER A C 1
ATOM 2040 O O . SER A 1 265 ? -1.808 2.293 -24.120 1.00 98.81 265 SER A O 1
ATOM 2042 N N . SER A 1 266 ? 0.123 1.498 -24.943 1.00 98.81 266 SER A N 1
ATOM 2043 C CA . SER A 1 266 ? -0.470 0.344 -25.628 1.00 98.81 266 SER A CA 1
ATOM 2044 C C . SER A 1 266 ? -1.111 -0.662 -24.660 1.00 98.81 266 SER A C 1
ATOM 2046 O O . SER A 1 266 ? -2.233 -1.114 -24.907 1.00 98.81 266 SER A O 1
ATOM 2048 N N . ILE A 1 267 ? -0.445 -0.982 -23.544 1.00 98.75 267 ILE A N 1
ATOM 2049 C CA . ILE A 1 267 ? -0.962 -1.859 -22.478 1.00 98.75 267 ILE A CA 1
ATOM 2050 C C . ILE A 1 267 ? -2.205 -1.238 -21.818 1.00 98.75 267 ILE A C 1
ATOM 2052 O O . ILE A 1 267 ? -3.223 -1.914 -21.654 1.00 98.75 267 ILE A O 1
ATOM 2056 N N . LEU A 1 268 ? -2.169 0.056 -21.496 1.00 98.50 268 LEU A N 1
ATOM 2057 C CA . LEU A 1 268 ? -3.289 0.755 -20.866 1.00 98.50 268 LEU A CA 1
ATOM 2058 C C . LEU A 1 268 ? -4.505 0.835 -21.802 1.00 98.50 268 LEU A C 1
ATOM 2060 O O . LEU A 1 268 ? -5.607 0.480 -21.389 1.00 98.50 268 LEU A O 1
ATOM 2064 N N . ASN A 1 269 ? -4.332 1.163 -23.089 1.00 98.19 269 ASN A N 1
ATOM 2065 C CA . ASN A 1 269 ? -5.443 1.143 -24.053 1.00 98.19 269 ASN A CA 1
ATOM 2066 C C . ASN A 1 269 ? -6.008 -0.276 -24.282 1.00 98.19 269 ASN A C 1
ATOM 2068 O O . ASN A 1 269 ? -7.227 -0.435 -24.396 1.00 98.19 269 ASN A O 1
ATOM 2072 N N . LYS A 1 270 ? -5.155 -1.313 -24.298 1.00 98.19 270 LYS A N 1
ATOM 2073 C CA . LYS A 1 270 ? -5.555 -2.734 -24.364 1.00 98.19 270 LYS A CA 1
ATOM 2074 C C . LYS A 1 270 ? -6.438 -3.145 -23.177 1.00 98.19 270 LYS A C 1
ATOM 2076 O O . LYS A 1 270 ? -7.313 -3.996 -23.339 1.00 98.19 270 LYS A O 1
ATOM 2081 N N . TYR A 1 271 ? -6.247 -2.529 -22.010 1.00 97.06 271 TYR A N 1
ATOM 2082 C CA . TYR A 1 271 ? -6.940 -2.877 -20.766 1.00 97.06 271 TYR A CA 1
ATOM 2083 C C . TYR A 1 271 ? -7.794 -1.750 -20.157 1.00 97.06 271 TYR A C 1
ATOM 2085 O O . TYR A 1 271 ? -8.217 -1.871 -19.016 1.00 97.06 271 TYR A O 1
ATOM 2093 N N . LYS A 1 272 ? -8.136 -0.698 -20.910 1.00 95.12 272 LYS A N 1
ATOM 2094 C CA . LYS A 1 272 ? -8.863 0.497 -20.421 1.00 95.12 272 LYS A CA 1
ATOM 2095 C C . LYS A 1 272 ? -10.201 0.246 -19.705 1.00 95.12 272 LYS A C 1
ATOM 2097 O O . LYS A 1 272 ? -10.624 1.061 -18.896 1.00 95.12 272 LYS A O 1
ATOM 2102 N N . ASN A 1 273 ? -10.852 -0.885 -19.988 1.00 92.19 273 ASN A N 1
ATOM 2103 C CA . ASN A 1 273 ? -12.109 -1.321 -19.360 1.00 92.19 273 ASN A CA 1
ATOM 2104 C C . ASN A 1 273 ? -11.889 -2.404 -18.279 1.00 92.19 273 ASN A C 1
ATOM 2106 O O . ASN A 1 273 ? -12.800 -3.177 -17.982 1.00 92.19 273 ASN A O 1
ATOM 2110 N N . ARG A 1 274 ? -10.659 -2.528 -17.768 1.00 93.94 274 ARG A N 1
ATOM 2111 C CA . ARG A 1 274 ? -10.234 -3.457 -16.715 1.00 93.94 274 ARG A CA 1
ATOM 2112 C C . ARG A 1 274 ? -9.427 -2.682 -15.678 1.00 93.94 274 ARG A C 1
ATOM 2114 O O . ARG A 1 274 ? -8.692 -1.762 -16.032 1.00 93.94 274 ARG A O 1
ATOM 2121 N N . ARG A 1 275 ? -9.516 -3.079 -14.411 1.00 95.88 275 ARG A N 1
ATOM 2122 C CA . ARG A 1 275 ? -8.593 -2.625 -13.366 1.00 95.88 275 ARG A CA 1
ATOM 2123 C C . ARG A 1 275 ? -7.155 -3.012 -13.722 1.00 95.88 275 ARG A C 1
ATOM 2125 O O . ARG A 1 275 ? -6.905 -4.147 -14.136 1.00 95.88 275 ARG A O 1
ATOM 2132 N N . VAL A 1 276 ? -6.236 -2.066 -13.548 1.00 98.31 276 VAL A N 1
ATOM 2133 C CA . VAL A 1 276 ? -4.795 -2.250 -13.750 1.00 98.31 276 VAL A CA 1
ATOM 2134 C C . VAL A 1 276 ? -4.067 -1.895 -12.457 1.00 98.31 276 VAL A C 1
ATOM 2136 O O . VAL A 1 276 ? -4.189 -0.777 -11.967 1.00 98.31 276 VAL A O 1
ATOM 2139 N N . PHE A 1 277 ? -3.299 -2.835 -11.924 1.00 98.81 277 PHE A N 1
ATOM 2140 C CA . PHE A 1 277 ? -2.321 -2.598 -10.867 1.00 98.81 277 PHE A CA 1
ATOM 2141 C C . PHE A 1 277 ? -0.987 -2.279 -11.549 1.00 98.81 277 PHE A C 1
ATOM 2143 O O . PHE A 1 277 ? -0.447 -3.144 -12.236 1.00 98.81 277 PHE A O 1
ATOM 2150 N N . LEU A 1 278 ? -0.499 -1.045 -11.432 1.00 98.88 278 LEU A N 1
ATOM 2151 C CA . LEU A 1 278 ? 0.772 -0.609 -12.012 1.00 98.88 278 LEU A CA 1
ATOM 2152 C C . LEU A 1 278 ? 1.792 -0.408 -10.894 1.00 98.88 278 LEU A C 1
ATOM 2154 O O . LEU A 1 278 ? 1.531 0.357 -9.974 1.00 98.88 278 LEU A O 1
ATOM 2158 N N . PHE A 1 279 ? 2.933 -1.073 -11.006 1.00 98.94 279 PHE A N 1
ATOM 2159 C CA . PHE A 1 279 ? 4.102 -0.882 -10.158 1.00 98.94 279 PHE A CA 1
ATOM 2160 C C . PHE A 1 279 ? 5.147 -0.086 -10.940 1.00 98.94 279 PHE A C 1
ATOM 2162 O O . PHE A 1 279 ? 5.452 -0.429 -12.085 1.00 98.94 279 PHE A O 1
ATOM 2169 N N . GLU A 1 280 ? 5.641 0.974 -10.315 1.00 98.25 280 GLU A N 1
ATOM 2170 C CA . GLU A 1 280 ? 6.683 1.891 -10.782 1.00 98.25 280 GLU A CA 1
ATOM 2171 C C . GLU A 1 280 ? 7.427 2.389 -9.539 1.00 98.25 280 GLU A C 1
ATOM 2173 O O . GLU A 1 280 ? 6.832 2.414 -8.465 1.00 98.25 280 GLU A O 1
ATOM 2178 N N . HIS A 1 281 ? 8.692 2.789 -9.637 1.00 97.88 281 HIS A N 1
ATOM 2179 C CA . HIS A 1 281 ? 9.457 3.088 -8.425 1.00 97.88 281 HIS A CA 1
ATOM 2180 C C . HIS A 1 281 ? 9.120 4.454 -7.831 1.00 97.88 281 HIS A C 1
ATOM 2182 O O . HIS A 1 281 ? 8.681 4.571 -6.684 1.00 97.88 281 HIS A O 1
ATOM 2188 N N . VAL A 1 282 ? 9.290 5.502 -8.635 1.00 96.69 282 VAL A N 1
ATOM 2189 C CA . VAL A 1 282 ? 9.271 6.888 -8.157 1.00 96.69 282 VAL A CA 1
ATOM 2190 C C . VAL A 1 282 ? 7.839 7.399 -7.987 1.00 96.69 282 VAL A C 1
ATOM 2192 O O . VAL A 1 282 ? 7.010 7.323 -8.898 1.00 96.69 282 VAL A O 1
ATOM 2195 N N . PHE A 1 283 ? 7.558 7.985 -6.820 1.00 94.25 283 PHE A N 1
ATOM 2196 C CA . PHE A 1 283 ? 6.256 8.556 -6.478 1.00 94.25 283 PHE A CA 1
ATOM 2197 C C . PHE A 1 283 ? 5.804 9.692 -7.416 1.00 94.25 283 PHE A C 1
ATOM 2199 O O . PHE A 1 283 ? 6.592 10.393 -8.061 1.00 94.25 283 PHE A O 1
ATOM 2206 N N . VAL A 1 284 ? 4.482 9.905 -7.468 1.00 91.31 284 VAL A N 1
ATOM 2207 C CA . VAL A 1 284 ? 3.844 10.932 -8.307 1.00 91.31 284 VAL A CA 1
ATOM 2208 C C . VAL A 1 284 ? 2.884 11.797 -7.495 1.00 91.31 284 VAL A C 1
ATOM 2210 O O . VAL A 1 284 ? 1.804 11.359 -7.087 1.00 91.31 284 VAL A O 1
ATOM 2213 N N . GLY A 1 285 ? 3.248 13.072 -7.345 1.00 87.44 285 GLY A N 1
ATOM 2214 C CA . GLY A 1 285 ? 2.556 14.001 -6.453 1.00 87.44 285 GLY A CA 1
ATOM 2215 C C . GLY A 1 285 ? 2.875 13.702 -4.987 1.00 87.44 285 GLY A C 1
ATOM 2216 O O . GLY A 1 285 ? 3.885 13.085 -4.683 1.00 87.44 285 GLY A O 1
ATOM 2217 N N . GLU A 1 286 ? 1.992 14.124 -4.086 1.00 88.88 286 GLU A N 1
ATOM 2218 C CA . GLU A 1 286 ? 2.227 14.076 -2.632 1.00 88.88 286 GLU A CA 1
ATOM 2219 C C . GLU A 1 286 ? 2.025 12.686 -1.998 1.00 88.88 286 GLU A C 1
ATOM 2221 O O . GLU A 1 286 ? 2.274 12.498 -0.808 1.00 88.88 286 GLU A O 1
ATOM 2226 N N . THR A 1 287 ? 1.510 11.707 -2.749 1.00 94.00 287 THR A N 1
ATOM 2227 C CA . THR A 1 287 ? 1.304 10.348 -2.225 1.00 94.00 287 THR A CA 1
ATOM 2228 C C . THR A 1 287 ? 2.654 9.636 -2.196 1.00 94.00 287 THR A C 1
ATOM 2230 O O . THR A 1 287 ? 3.233 9.402 -3.251 1.00 94.00 287 THR A O 1
ATOM 2233 N N . GLY A 1 288 ? 3.149 9.337 -0.997 1.00 92.44 288 GLY A N 1
ATOM 2234 C CA . GLY A 1 288 ? 4.500 8.841 -0.722 1.00 92.44 288 GLY A CA 1
ATOM 2235 C C . GLY A 1 288 ? 5.521 9.926 -0.393 1.00 92.44 288 GLY A C 1
ATOM 2236 O O . GLY A 1 288 ? 6.555 9.610 0.185 1.00 92.44 288 GLY A O 1
ATOM 2237 N N . ASN A 1 289 ? 5.219 11.199 -0.664 1.00 90.69 289 ASN A N 1
ATOM 2238 C CA . ASN A 1 289 ? 6.049 12.335 -0.265 1.00 90.69 289 ASN A CA 1
ATOM 2239 C C . ASN A 1 289 ? 5.187 13.581 0.006 1.00 90.69 289 ASN A C 1
ATOM 2241 O O . ASN A 1 289 ? 5.074 14.488 -0.819 1.00 90.69 289 ASN A O 1
ATOM 2245 N N . VAL A 1 290 ? 4.497 13.596 1.146 1.00 87.44 290 VAL A N 1
ATOM 2246 C CA . VAL A 1 290 ? 3.664 14.738 1.547 1.00 87.44 290 VAL A CA 1
ATOM 2247 C C . VAL A 1 290 ? 4.546 15.898 2.004 1.00 87.44 290 VAL A C 1
ATOM 2249 O O . VAL A 1 290 ? 5.527 15.660 2.692 1.00 87.44 290 VAL A O 1
ATOM 2252 N N . ASN A 1 291 ? 4.181 17.140 1.666 1.00 84.69 291 ASN A N 1
ATOM 2253 C CA . ASN A 1 291 ? 4.884 18.367 2.080 1.00 84.69 291 ASN A CA 1
ATOM 2254 C C . ASN A 1 291 ? 6.401 18.369 1.781 1.00 84.69 291 ASN A C 1
ATOM 2256 O O . ASN A 1 291 ? 7.155 18.987 2.528 1.00 84.69 291 ASN A O 1
ATOM 2260 N N . ASP A 1 292 ? 6.827 17.666 0.724 1.00 84.00 292 ASP A N 1
ATOM 2261 C CA . ASP A 1 292 ? 8.230 17.512 0.310 1.00 84.00 292 ASP A CA 1
ATOM 2262 C C . ASP A 1 292 ? 9.161 17.027 1.441 1.00 84.00 292 ASP A C 1
ATOM 2264 O O . ASP A 1 292 ? 10.324 17.417 1.522 1.00 84.00 292 ASP A O 1
ATOM 2268 N N . LEU A 1 293 ? 8.638 16.166 2.327 1.00 83.12 293 LEU A N 1
ATOM 2269 C CA . LEU A 1 293 ? 9.387 15.584 3.441 1.00 83.12 293 LEU A CA 1
ATOM 2270 C C . LEU A 1 293 ? 10.650 14.861 2.950 1.00 83.12 293 LEU A C 1
ATOM 2272 O O . LEU A 1 293 ? 11.766 15.181 3.357 1.00 83.12 293 LEU A O 1
ATOM 2276 N N . TYR A 1 294 ? 10.497 13.892 2.050 1.00 85.00 294 TYR A N 1
ATOM 2277 C CA . TYR A 1 294 ? 11.640 13.246 1.425 1.00 85.00 294 TYR A CA 1
ATOM 2278 C C . TYR A 1 294 ? 12.282 14.204 0.414 1.00 85.00 294 TYR A C 1
ATOM 2280 O O . TYR A 1 294 ? 11.691 14.527 -0.615 1.00 85.00 294 TYR A O 1
ATOM 2288 N N . PHE A 1 295 ? 13.514 14.624 0.707 1.00 80.81 295 PHE A N 1
ATOM 2289 C CA . PHE A 1 295 ? 14.282 15.578 -0.101 1.00 80.81 295 PHE A CA 1
ATOM 2290 C C . PHE A 1 295 ? 14.767 15.030 -1.455 1.00 80.81 295 PHE A C 1
ATOM 2292 O O . PHE A 1 295 ? 15.295 15.793 -2.264 1.00 80.81 295 PHE A O 1
ATOM 2299 N N . GLY A 1 296 ? 14.636 13.723 -1.705 1.00 81.69 296 GLY A N 1
ATOM 2300 C CA . GLY A 1 296 ? 14.979 13.140 -3.000 1.00 81.69 296 GLY A CA 1
ATOM 2301 C C . GLY A 1 296 ? 13.924 13.448 -4.074 1.00 81.69 296 GLY A C 1
ATOM 2302 O O . GLY A 1 296 ? 12.748 13.673 -3.765 1.00 81.69 296 GLY A O 1
ATOM 2303 N N . PRO A 1 297 ? 14.330 13.492 -5.352 1.00 88.38 297 PRO A N 1
ATOM 2304 C CA . PRO A 1 297 ? 13.478 13.952 -6.440 1.00 88.38 297 PRO A CA 1
ATOM 2305 C C . PRO A 1 297 ? 12.326 12.984 -6.741 1.00 88.38 297 PRO A C 1
ATOM 2307 O O . PRO A 1 297 ? 12.519 11.812 -7.044 1.00 88.38 297 PRO A O 1
ATOM 2310 N N . GLY A 1 298 ? 11.101 13.510 -6.767 1.00 92.69 298 GLY A N 1
ATOM 2311 C CA . GLY A 1 298 ? 10.004 12.848 -7.474 1.00 92.69 298 GLY A CA 1
ATOM 2312 C C . GLY A 1 298 ? 10.168 12.960 -8.994 1.00 92.69 298 GLY A C 1
ATOM 2313 O O . GLY A 1 298 ? 10.974 13.748 -9.492 1.00 92.69 298 GLY A O 1
ATOM 2314 N N . LEU A 1 299 ? 9.338 12.237 -9.755 1.00 94.94 299 LEU A N 1
ATOM 2315 C CA . LEU A 1 299 ? 9.274 12.401 -11.214 1.00 94.94 299 LEU A CA 1
ATOM 2316 C C . LEU A 1 299 ? 9.058 13.880 -11.589 1.00 94.94 299 LEU A C 1
ATOM 2318 O O . LEU A 1 299 ? 8.197 14.542 -11.003 1.00 94.94 299 LEU A O 1
ATOM 2322 N N . GLU A 1 300 ? 9.752 14.403 -12.604 1.00 94.94 300 GLU A N 1
ATOM 2323 C CA . GLU A 1 300 ? 9.582 15.800 -13.033 1.00 94.94 300 GLU A CA 1
ATOM 2324 C C . GLU A 1 300 ? 8.289 16.050 -13.831 1.00 94.94 300 GLU A C 1
ATOM 2326 O O . GLU A 1 300 ? 7.591 15.139 -14.278 1.00 94.94 300 GLU A O 1
ATOM 2331 N N . ASN A 1 301 ? 7.934 17.325 -14.021 1.00 95.06 301 ASN A N 1
ATOM 2332 C CA . ASN A 1 301 ? 6.839 17.763 -14.899 1.00 95.06 301 ASN A CA 1
ATOM 2333 C C . ASN A 1 301 ? 7.303 18.055 -16.345 1.00 95.06 301 ASN A C 1
ATOM 2335 O O . ASN A 1 301 ? 6.609 18.752 -17.086 1.00 95.06 301 ASN A O 1
ATOM 2339 N N . SER A 1 302 ? 8.466 17.538 -16.753 1.00 96.88 302 SER A N 1
ATOM 2340 C CA . SER A 1 302 ? 8.997 17.633 -18.119 1.00 96.88 302 SER A CA 1
ATOM 2341 C C . SER A 1 302 ? 9.591 16.286 -18.574 1.00 96.88 302 SER A C 1
ATOM 2343 O O . SER A 1 302 ? 9.563 15.328 -17.806 1.00 96.88 302 SER A O 1
ATOM 2345 N N . GLY A 1 303 ? 10.053 16.180 -19.826 1.00 97.81 303 GLY A N 1
ATOM 2346 C CA . GLY A 1 303 ? 10.617 14.933 -20.373 1.00 97.81 303 GLY A CA 1
ATOM 2347 C C . GLY A 1 303 ? 9.623 13.761 -20.412 1.00 97.81 303 GLY A C 1
ATOM 2348 O O . GLY A 1 303 ? 8.407 13.962 -20.399 1.00 97.81 303 GLY A O 1
ATOM 2349 N N . THR A 1 304 ? 10.127 12.526 -20.455 1.00 98.19 304 THR A N 1
ATOM 2350 C CA . THR A 1 304 ? 9.267 11.324 -20.463 1.00 98.19 304 THR A CA 1
ATOM 2351 C C . THR A 1 304 ? 8.572 11.070 -19.121 1.00 98.19 304 THR A C 1
ATOM 2353 O O . THR A 1 304 ? 7.533 10.405 -19.091 1.00 98.19 304 THR A O 1
ATOM 2356 N N . ALA A 1 305 ? 9.051 11.669 -18.024 1.00 98.19 305 ALA A N 1
ATOM 2357 C CA . ALA A 1 305 ? 8.325 11.718 -16.755 1.00 98.19 305 ALA A CA 1
ATOM 2358 C C . ALA A 1 305 ? 6.968 12.442 -16.897 1.00 98.19 305 ALA A C 1
ATOM 2360 O O . ALA A 1 305 ? 5.953 11.983 -16.362 1.00 98.19 305 ALA A O 1
ATOM 2361 N N . ALA A 1 306 ? 6.903 13.520 -17.689 1.00 98.12 306 ALA A N 1
ATOM 2362 C CA . ALA A 1 306 ? 5.641 14.190 -18.009 1.00 98.12 306 ALA A CA 1
ATOM 2363 C C . ALA A 1 306 ? 4.698 13.304 -18.840 1.00 98.12 306 ALA A C 1
ATOM 2365 O O . ALA A 1 306 ? 3.494 13.277 -18.578 1.00 98.12 306 ALA A O 1
ATOM 2366 N N . ASP A 1 307 ? 5.223 12.542 -19.803 1.00 98.44 307 ASP A N 1
ATOM 2367 C CA . ASP A 1 307 ? 4.420 11.611 -20.605 1.00 98.44 307 ASP A CA 1
ATOM 2368 C C . ASP A 1 307 ? 3.821 10.486 -19.749 1.00 98.44 307 ASP A C 1
ATOM 2370 O O . ASP A 1 307 ? 2.629 10.186 -19.868 1.00 98.44 307 ASP A O 1
ATOM 2374 N N . PHE A 1 308 ? 4.597 9.923 -18.817 1.00 98.56 308 PHE A N 1
ATOM 2375 C CA . PHE A 1 308 ? 4.098 8.954 -17.837 1.00 98.56 308 PHE A CA 1
ATOM 2376 C C . PHE A 1 308 ? 2.972 9.551 -16.978 1.00 98.56 308 PHE A C 1
ATOM 2378 O O . PHE A 1 308 ? 1.885 8.975 -16.870 1.00 98.56 308 PHE A O 1
ATOM 2385 N N . LYS A 1 309 ? 3.173 10.759 -16.436 1.00 97.75 309 LYS A N 1
ATOM 2386 C CA . LYS A 1 309 ? 2.139 11.479 -15.674 1.00 97.75 309 LYS A CA 1
ATOM 2387 C C . LYS A 1 309 ? 0.883 11.749 -16.499 1.00 97.75 309 LYS A C 1
ATOM 2389 O O . LYS A 1 309 ? -0.221 11.622 -15.974 1.00 97.75 309 LYS A O 1
ATOM 2394 N N . ASN A 1 310 ? 1.014 12.056 -17.789 1.00 98.06 310 ASN A N 1
ATOM 2395 C CA . ASN A 1 310 ? -0.121 12.225 -18.698 1.00 98.06 310 ASN A CA 1
ATOM 2396 C C . ASN A 1 310 ? -0.894 10.908 -18.917 1.00 98.06 310 ASN A C 1
ATOM 2398 O O . ASN A 1 310 ? -2.129 10.921 -18.984 1.00 98.06 310 ASN A O 1
ATOM 2402 N N . LEU A 1 311 ? -0.212 9.758 -18.948 1.00 98.38 311 LEU A N 1
ATOM 2403 C CA . LEU A 1 311 ? -0.866 8.444 -18.949 1.00 98.38 311 LEU A CA 1
ATOM 2404 C C . LEU A 1 311 ? -1.612 8.182 -17.629 1.00 98.38 311 LEU A C 1
ATOM 2406 O O . LEU A 1 311 ? -2.766 7.750 -17.670 1.00 98.38 311 LEU A O 1
ATOM 2410 N N . MET A 1 312 ? -1.029 8.518 -16.474 1.00 97.44 312 MET A N 1
ATOM 2411 C CA . MET A 1 312 ? -1.701 8.399 -15.166 1.00 97.44 312 MET A CA 1
ATOM 2412 C C . MET A 1 312 ? -2.874 9.381 -15.018 1.00 97.44 312 MET A C 1
ATOM 2414 O O . MET A 1 312 ? -3.904 9.068 -14.415 1.00 97.44 312 MET A O 1
ATOM 2418 N N . LYS A 1 313 ? -2.778 10.564 -15.631 1.00 96.12 313 LYS A N 1
ATOM 2419 C CA . LYS A 1 313 ? -3.873 11.536 -15.703 1.00 96.12 313 LYS A CA 1
ATOM 2420 C C . LYS A 1 313 ? -5.044 11.037 -16.544 1.00 96.12 313 LYS A C 1
ATOM 2422 O O . LYS A 1 313 ? -6.186 11.349 -16.221 1.00 96.12 313 LYS A O 1
ATOM 2427 N N . THR A 1 314 ? -4.796 10.259 -17.593 1.00 95.44 314 THR A N 1
ATOM 2428 C CA . THR A 1 314 ? -5.843 9.805 -18.523 1.00 95.44 314 THR A CA 1
ATOM 2429 C C . THR A 1 314 ? -6.453 8.448 -18.156 1.00 95.44 314 THR A C 1
ATOM 2431 O O . THR A 1 314 ? -7.652 8.256 -18.351 1.00 95.44 314 THR A O 1
ATOM 2434 N N . ASN A 1 315 ? -5.686 7.525 -17.571 1.00 96.19 315 ASN A N 1
ATOM 2435 C CA . ASN A 1 315 ? -6.122 6.149 -17.304 1.00 96.19 315 ASN A CA 1
ATOM 2436 C C . ASN A 1 315 ? -6.556 5.960 -15.838 1.00 96.19 315 ASN A C 1
ATOM 2438 O O . ASN A 1 315 ? -5.821 5.439 -15.003 1.00 96.19 315 ASN A O 1
ATOM 2442 N N . LYS A 1 316 ? -7.786 6.377 -15.510 1.00 94.00 316 LYS A N 1
ATOM 2443 C CA . LYS A 1 316 ? -8.343 6.294 -14.138 1.00 94.00 316 LYS A CA 1
ATOM 2444 C C . LYS A 1 316 ? -8.657 4.871 -13.655 1.00 94.00 316 LYS A C 1
ATOM 2446 O O . LYS A 1 316 ? -9.003 4.687 -12.495 1.00 94.00 316 LYS A O 1
ATOM 2451 N N . ASN A 1 317 ? -8.525 3.872 -14.526 1.00 94.62 317 ASN A N 1
ATOM 2452 C CA . ASN A 1 317 ? -8.604 2.450 -14.191 1.00 94.62 317 ASN A CA 1
ATOM 2453 C C . ASN A 1 317 ? -7.304 1.881 -13.585 1.00 94.62 317 ASN A C 1
ATOM 2455 O O . ASN A 1 317 ? -7.275 0.706 -13.209 1.00 94.62 317 ASN A O 1
ATOM 2459 N N . VAL A 1 318 ? -6.245 2.696 -13.511 1.00 97.81 318 VAL A N 1
ATOM 2460 C CA . VAL A 1 318 ? -4.962 2.356 -12.889 1.00 97.81 318 VAL A CA 1
ATOM 2461 C C . VAL A 1 318 ? -4.994 2.621 -11.381 1.00 97.81 318 VAL A C 1
ATOM 2463 O O . VAL A 1 318 ? -5.506 3.645 -10.920 1.00 97.81 318 VAL A O 1
ATOM 2466 N N . ILE A 1 319 ? -4.390 1.707 -10.627 1.00 98.50 319 ILE A N 1
ATOM 2467 C CA . ILE A 1 319 ? -3.941 1.900 -9.249 1.00 98.50 319 ILE A CA 1
ATOM 2468 C C . ILE A 1 319 ? -2.415 1.800 -9.291 1.00 98.50 319 ILE A C 1
ATOM 2470 O O . ILE A 1 319 ? -1.884 0.739 -9.619 1.00 98.50 319 ILE A O 1
ATOM 2474 N N . LEU A 1 320 ? -1.743 2.919 -9.037 1.00 98.75 320 LEU A N 1
ATOM 2475 C CA . LEU A 1 320 ? -0.293 3.079 -9.110 1.00 98.75 320 LEU A CA 1
ATOM 2476 C C . LEU A 1 320 ? 0.328 2.818 -7.730 1.00 98.75 320 LEU A C 1
ATOM 2478 O O . LEU A 1 320 ? -0.076 3.458 -6.763 1.00 98.75 320 LEU A O 1
ATOM 2482 N N . PHE A 1 321 ? 1.285 1.900 -7.656 1.00 98.88 321 PHE A N 1
ATOM 2483 C CA . PHE A 1 321 ? 2.069 1.547 -6.472 1.00 98.88 321 PHE A CA 1
ATOM 2484 C C . PHE A 1 321 ? 3.498 2.056 -6.676 1.00 98.88 321 PHE A C 1
ATOM 2486 O O . PHE A 1 321 ? 4.083 1.753 -7.716 1.00 98.88 321 PHE A O 1
ATOM 2493 N N . THR A 1 322 ? 4.011 2.835 -5.720 1.00 98.56 322 THR A N 1
ATOM 2494 C CA . THR A 1 322 ? 5.329 3.504 -5.764 1.00 98.56 322 THR A CA 1
ATOM 2495 C C . THR A 1 322 ? 5.984 3.533 -4.389 1.00 98.56 322 THR A C 1
ATOM 2497 O O . THR A 1 322 ? 5.258 3.628 -3.400 1.00 98.56 322 THR A O 1
ATOM 2500 N N . GLY A 1 323 ? 7.316 3.538 -4.326 1.00 97.31 323 GLY A N 1
ATOM 2501 C CA . GLY A 1 323 ? 8.098 3.663 -3.090 1.00 97.31 323 GLY A CA 1
ATOM 2502 C C . GLY A 1 323 ? 9.054 4.854 -3.132 1.00 97.31 323 GLY A C 1
ATOM 2503 O O . GLY A 1 323 ? 8.593 5.998 -3.128 1.00 97.31 323 GLY A O 1
ATOM 2504 N N . HIS A 1 324 ? 10.368 4.597 -3.169 1.00 96.31 324 HIS A N 1
ATOM 2505 C CA . HIS A 1 324 ? 11.475 5.566 -3.299 1.00 96.31 324 HIS A CA 1
ATOM 2506 C C . HIS A 1 324 ? 11.710 6.479 -2.077 1.00 96.31 324 HIS A C 1
ATOM 2508 O O . HIS A 1 324 ? 12.845 6.711 -1.657 1.00 96.31 324 HIS A O 1
ATOM 2514 N N . SER A 1 325 ? 10.655 6.977 -1.426 1.00 94.06 325 SER A N 1
ATOM 2515 C CA . SER A 1 325 ? 10.808 7.829 -0.236 1.00 94.06 325 SER A CA 1
ATOM 2516 C C . SER A 1 325 ? 11.188 7.054 1.031 1.00 94.06 325 SER A C 1
ATOM 2518 O O . SER A 1 325 ? 11.679 7.652 1.989 1.00 94.06 325 SER A O 1
ATOM 2520 N N . HIS A 1 326 ? 10.963 5.733 1.050 1.00 93.62 326 HIS A N 1
ATOM 2521 C CA . HIS A 1 326 ? 11.020 4.829 2.211 1.00 93.62 326 HIS A CA 1
ATOM 2522 C C . HIS A 1 326 ? 10.118 5.211 3.407 1.00 93.62 326 HIS A C 1
ATOM 2524 O O . HIS A 1 326 ? 10.131 4.508 4.418 1.00 93.62 326 HIS A O 1
ATOM 2530 N N . LEU A 1 327 ? 9.364 6.312 3.348 1.00 91.94 327 LEU A N 1
ATOM 2531 C CA . LEU A 1 327 ? 8.651 6.860 4.506 1.00 91.94 327 LEU A CA 1
ATOM 2532 C C . LEU A 1 327 ? 7.628 5.860 5.073 1.00 91.94 327 LEU A C 1
ATOM 2534 O O . LEU A 1 327 ? 6.938 5.183 4.314 1.00 91.94 327 LEU A O 1
ATOM 2538 N N . GLU A 1 328 ? 7.516 5.749 6.396 1.00 91.50 328 GLU A N 1
ATOM 2539 C CA . GLU A 1 328 ? 6.589 4.796 7.023 1.00 91.50 328 GLU A CA 1
ATOM 2540 C C . GLU A 1 328 ? 5.103 5.184 6.862 1.00 91.50 328 GLU A C 1
ATOM 2542 O O . GLU A 1 328 ? 4.745 6.285 6.441 1.00 91.50 328 GLU A O 1
ATOM 2547 N N . PHE A 1 329 ? 4.180 4.307 7.272 1.00 91.69 329 PHE A N 1
ATOM 2548 C CA . PHE A 1 329 ? 2.741 4.584 7.168 1.00 91.69 329 PHE A CA 1
ATOM 2549 C C . PHE A 1 329 ? 2.220 5.716 8.084 1.00 91.69 329 PHE A C 1
ATOM 2551 O O . PHE A 1 329 ? 1.018 6.015 8.060 1.00 91.69 329 PHE A O 1
ATOM 2558 N N . ALA A 1 330 ? 3.056 6.358 8.901 1.00 86.88 330 ALA A N 1
ATOM 2559 C CA . ALA A 1 330 ? 2.650 7.489 9.734 1.00 86.88 330 ALA A CA 1
ATOM 2560 C C . ALA A 1 330 ? 2.273 8.744 8.919 1.00 86.88 330 ALA A C 1
ATOM 2562 O O . ALA A 1 330 ? 1.515 9.572 9.424 1.00 86.88 330 ALA A O 1
ATOM 2563 N N . LEU A 1 331 ? 2.676 8.855 7.642 1.00 86.19 331 LEU A N 1
ATOM 2564 C CA . LEU A 1 331 ? 2.409 10.028 6.786 1.00 86.19 331 LEU A CA 1
ATOM 2565 C C . LEU A 1 331 ? 0.942 10.487 6.748 1.00 86.19 331 LEU A C 1
ATOM 2567 O O . LEU A 1 331 ? 0.667 11.682 6.644 1.00 86.19 331 LEU A O 1
ATOM 2571 N N . GLN A 1 332 ? -0.020 9.567 6.855 1.00 84.06 332 GLN A N 1
ATOM 2572 C CA . GLN A 1 332 ? -1.444 9.926 6.855 1.00 84.06 332 GLN A CA 1
ATOM 2573 C C . GLN A 1 332 ? -1.886 10.775 8.060 1.00 84.06 332 GLN A C 1
ATOM 2575 O O . GLN A 1 332 ? -2.937 11.409 7.990 1.00 84.06 332 GLN A O 1
ATOM 2580 N N . ARG A 1 333 ? -1.102 10.797 9.152 1.00 80.00 333 ARG A N 1
ATOM 2581 C CA . ARG A 1 333 ? -1.317 11.707 10.291 1.00 80.00 333 ARG A CA 1
ATOM 2582 C C . ARG A 1 333 ? -1.115 13.168 9.879 1.00 80.00 333 ARG A C 1
ATOM 2584 O O . ARG A 1 333 ? -1.801 14.041 10.396 1.00 80.00 333 ARG A O 1
ATOM 2591 N N . ILE A 1 334 ? -0.220 13.408 8.916 1.00 81.62 334 ILE A N 1
ATOM 2592 C CA . ILE A 1 334 ? 0.087 14.730 8.360 1.00 81.62 334 ILE A CA 1
ATOM 2593 C C . ILE A 1 334 ? -0.954 15.126 7.305 1.00 81.62 334 ILE A C 1
ATOM 2595 O O . ILE A 1 334 ? -1.421 16.265 7.293 1.00 81.62 334 ILE A O 1
ATOM 2599 N N . LYS A 1 335 ? -1.343 14.203 6.411 1.00 87.31 335 LYS A N 1
ATOM 2600 C CA . LYS A 1 335 ? -2.353 14.469 5.371 1.00 87.31 335 LYS A CA 1
ATOM 2601 C C . LYS A 1 335 ? -3.077 13.202 4.931 1.00 87.31 335 LYS A C 1
ATOM 2603 O O . LYS A 1 335 ? -2.440 12.207 4.598 1.00 87.31 335 LYS A O 1
ATOM 2608 N N . GLU A 1 336 ? -4.407 13.258 4.835 1.00 88.69 336 GLU A N 1
ATOM 2609 C CA . GLU A 1 336 ? -5.247 12.062 4.649 1.00 88.69 336 GLU A CA 1
ATOM 2610 C C . GLU A 1 336 ? -4.918 11.210 3.407 1.00 88.69 336 GLU A C 1
ATOM 2612 O O . GLU A 1 336 ? -5.162 10.007 3.406 1.00 88.69 336 GLU A O 1
ATOM 2617 N N . ASN A 1 337 ? -4.349 11.823 2.363 1.00 91.31 337 ASN A N 1
ATOM 2618 C CA . ASN A 1 337 ? -4.047 11.198 1.075 1.00 91.31 337 ASN A CA 1
ATOM 2619 C C . ASN A 1 337 ? -2.551 10.865 0.871 1.00 91.31 337 ASN A C 1
ATOM 2621 O O . ASN A 1 337 ? -2.142 10.527 -0.247 1.00 91.31 337 ASN A O 1
ATOM 2625 N N . ALA A 1 338 ? -1.733 10.986 1.924 1.00 92.19 338 ALA A N 1
ATOM 2626 C CA . ALA A 1 338 ? -0.282 10.820 1.847 1.00 92.19 338 ALA A CA 1
ATOM 2627 C C . ALA A 1 338 ? 0.152 9.361 1.632 1.00 92.19 338 ALA A C 1
ATOM 2629 O O . ALA A 1 338 ? 1.081 9.117 0.873 1.00 92.19 338 ALA A O 1
ATOM 2630 N N . ASN A 1 339 ? -0.539 8.385 2.232 1.00 95.25 339 ASN A N 1
ATOM 2631 C CA . ASN A 1 339 ? -0.264 6.962 1.985 1.00 95.25 339 ASN A CA 1
ATOM 2632 C C . ASN A 1 339 ? -1.054 6.408 0.796 1.00 95.25 339 ASN A C 1
ATOM 2634 O O . ASN A 1 339 ? -0.548 5.621 0.006 1.00 95.25 339 ASN A O 1
ATOM 2638 N N . VAL A 1 340 ? -2.330 6.775 0.688 1.00 96.38 340 VAL A N 1
ATOM 2639 C CA . VAL A 1 340 ? -3.240 6.263 -0.339 1.00 96.38 340 VAL A CA 1
ATOM 2640 C C . VAL A 1 340 ? -4.131 7.399 -0.802 1.00 96.38 340 VAL A C 1
ATOM 2642 O O . VAL A 1 340 ? -4.697 8.116 0.017 1.00 96.38 340 VAL A O 1
ATOM 2645 N N . ALA A 1 341 ? -4.300 7.535 -2.113 1.00 95.00 341 ALA A N 1
ATOM 2646 C CA . ALA A 1 341 ? -5.184 8.526 -2.702 1.00 95.00 341 ALA A CA 1
ATOM 2647 C C . ALA A 1 341 ? -6.087 7.900 -3.765 1.00 95.00 341 ALA A C 1
ATOM 2649 O O . ALA A 1 341 ? -5.633 7.135 -4.618 1.00 95.00 341 ALA A O 1
ATOM 2650 N N . GLU A 1 342 ? -7.364 8.279 -3.760 1.00 93.69 342 GLU A N 1
ATOM 2651 C CA . GLU A 1 342 ? -8.284 7.940 -4.845 1.00 93.69 342 GLU A CA 1
ATOM 2652 C C . GLU A 1 342 ? -7.901 8.648 -6.158 1.00 93.69 342 GLU A C 1
ATOM 2654 O O . GLU A 1 342 ? -7.117 9.606 -6.196 1.00 93.69 342 GLU A O 1
ATOM 2659 N N . ALA A 1 343 ? -8.468 8.157 -7.260 1.00 93.50 343 ALA A N 1
ATOM 2660 C CA . ALA A 1 343 ? -8.338 8.793 -8.560 1.00 93.50 343 ALA A CA 1
ATOM 2661 C C . ALA A 1 343 ? -9.014 10.175 -8.548 1.00 93.50 343 ALA A C 1
ATOM 2663 O O . ALA A 1 343 ? -10.190 10.306 -8.214 1.00 93.50 343 ALA A O 1
ATOM 2664 N N . THR A 1 344 ? -8.275 11.205 -8.955 1.00 91.69 344 THR A N 1
ATOM 2665 C CA . THR A 1 344 ? -8.774 12.583 -9.094 1.00 91.69 344 THR A CA 1
ATOM 2666 C C . THR A 1 344 ? -8.880 12.947 -10.575 1.00 91.69 344 THR A C 1
ATOM 2668 O O . THR A 1 344 ? -8.594 12.124 -11.443 1.00 91.69 344 THR A O 1
ATOM 2671 N N . ASN A 1 345 ? -9.234 14.189 -10.916 1.00 88.50 345 ASN A N 1
ATOM 2672 C CA . ASN A 1 345 ? -9.105 14.656 -12.303 1.00 88.50 345 ASN A CA 1
ATOM 2673 C C . ASN A 1 345 ? -7.639 14.641 -12.778 1.00 88.50 345 ASN A C 1
ATOM 2675 O O . ASN A 1 345 ? -7.370 14.360 -13.947 1.00 88.50 345 ASN A O 1
ATOM 2679 N N . ASP A 1 346 ? -6.680 14.849 -11.876 1.00 89.62 346 ASP A N 1
ATOM 2680 C CA . ASP A 1 346 ? -5.271 15.031 -12.228 1.00 89.62 346 ASP A CA 1
ATOM 2681 C C . ASP A 1 346 ? -4.458 13.739 -12.283 1.00 89.62 346 ASP A C 1
ATOM 2683 O O . ASP A 1 346 ? -3.601 13.625 -13.150 1.00 89.62 346 ASP A O 1
ATOM 2687 N N . LEU A 1 347 ? -4.755 12.736 -11.450 1.00 93.88 347 LEU A N 1
ATOM 2688 C CA . LEU A 1 347 ? -4.005 11.470 -11.398 1.00 93.88 347 LEU A CA 1
ATOM 2689 C C . LEU A 1 347 ? -4.931 10.260 -11.200 1.00 93.88 347 LEU A C 1
ATOM 2691 O O . LEU A 1 347 ? -6.114 10.418 -10.889 1.00 93.88 347 LEU A O 1
ATOM 2695 N N . CYS A 1 348 ? -4.414 9.056 -11.439 1.00 95.81 348 CYS A N 1
ATOM 2696 C CA . CYS A 1 348 ? -5.073 7.789 -11.123 1.00 95.81 348 CYS A CA 1
ATOM 2697 C C . CYS A 1 348 ? -5.076 7.544 -9.600 1.00 95.81 348 CYS A C 1
ATOM 2699 O O . CYS A 1 348 ? -4.588 8.387 -8.840 1.00 95.81 348 CYS A O 1
ATOM 2701 N N . ALA A 1 349 ? -5.623 6.415 -9.135 1.00 97.00 349 ALA A N 1
ATOM 2702 C CA . ALA A 1 349 ? -5.460 6.037 -7.731 1.00 97.00 349 ALA A CA 1
ATOM 2703 C C . ALA A 1 349 ? -3.978 5.738 -7.449 1.00 97.00 349 ALA A C 1
ATOM 2705 O O . ALA A 1 349 ? -3.280 5.232 -8.332 1.00 97.00 349 ALA A O 1
ATOM 2706 N N . ARG A 1 350 ? -3.492 6.080 -6.253 1.00 97.44 350 ARG A N 1
ATOM 2707 C CA . ARG A 1 350 ? -2.073 5.983 -5.871 1.00 97.44 350 ARG A CA 1
ATOM 2708 C C . ARG A 1 350 ? -1.921 5.341 -4.501 1.00 97.44 350 ARG A C 1
ATOM 2710 O O . ARG A 1 350 ? -2.742 5.585 -3.616 1.00 97.44 350 ARG A O 1
ATOM 2717 N N . VAL A 1 351 ? -0.870 4.550 -4.347 1.00 98.50 351 VAL A N 1
ATOM 2718 C CA . VAL A 1 351 ? -0.511 3.803 -3.146 1.00 98.50 351 VAL A CA 1
ATOM 2719 C C . VAL A 1 351 ? 0.985 3.974 -2.926 1.00 98.50 351 VAL A C 1
ATOM 2721 O O . VAL A 1 351 ? 1.793 3.536 -3.740 1.00 98.50 351 VAL A O 1
ATOM 2724 N N . HIS A 1 352 ? 1.332 4.609 -1.816 1.00 97.81 352 HIS A N 1
ATOM 2725 C CA . HIS A 1 352 ? 2.684 4.626 -1.290 1.00 97.81 352 HIS A CA 1
ATOM 2726 C C . HIS A 1 352 ? 2.999 3.285 -0.638 1.00 97.81 352 HIS A C 1
ATOM 2728 O O . HIS A 1 352 ? 2.297 2.880 0.287 1.00 97.81 352 HIS A O 1
ATOM 2734 N N . CYS A 1 353 ? 4.054 2.627 -1.094 1.00 97.81 353 CYS A N 1
ATOM 2735 C CA . CYS A 1 353 ? 4.653 1.456 -0.482 1.00 97.81 353 CYS A CA 1
ATOM 2736 C C . CYS A 1 353 ? 5.895 1.904 0.307 1.00 97.81 353 CYS A C 1
ATOM 2738 O O . CYS A 1 353 ? 6.894 2.271 -0.307 1.00 97.81 353 CYS A O 1
ATOM 2740 N N . PRO A 1 354 ? 5.857 1.886 1.654 1.00 95.44 354 PRO A N 1
ATOM 2741 C CA . PRO A 1 354 ? 7.056 2.057 2.467 1.00 95.44 354 PRO A CA 1
ATOM 2742 C C . PRO A 1 354 ? 8.105 0.981 2.173 1.00 95.44 354 PRO A C 1
ATOM 2744 O O . PRO A 1 354 ? 7.805 -0.037 1.550 1.00 95.44 354 PRO A O 1
ATOM 2747 N N . SER A 1 355 ? 9.319 1.202 2.675 1.00 95.50 355 SER A N 1
ATOM 2748 C CA . SER A 1 355 ? 10.429 0.270 2.484 1.00 95.50 355 SER A CA 1
ATOM 2749 C C . SER A 1 355 ? 10.277 -1.012 3.312 1.00 95.50 355 SER A C 1
ATOM 2751 O O . SER A 1 355 ? 9.914 -0.966 4.493 1.00 95.50 355 SER A O 1
ATOM 2753 N N . GLY A 1 356 ? 10.607 -2.145 2.688 1.00 95.62 356 GLY A N 1
ATOM 2754 C CA . GLY A 1 356 ? 10.673 -3.463 3.325 1.00 95.62 356 GLY A CA 1
ATOM 2755 C C . GLY A 1 356 ? 11.947 -3.730 4.138 1.00 95.62 356 GLY A C 1
ATOM 2756 O O . GLY A 1 356 ? 12.017 -4.756 4.801 1.00 95.62 356 GLY A O 1
ATOM 2757 N N . ALA A 1 357 ? 12.935 -2.826 4.117 1.00 91.00 357 ALA A N 1
ATOM 2758 C CA . ALA A 1 357 ? 14.224 -3.012 4.805 1.00 91.00 357 ALA A CA 1
ATOM 2759 C C . ALA A 1 357 ? 14.811 -1.745 5.457 1.00 91.00 357 ALA A C 1
ATOM 2761 O O . ALA A 1 357 ? 15.653 -1.816 6.345 1.00 91.00 357 ALA A O 1
ATOM 2762 N N . ARG A 1 358 ? 14.445 -0.553 4.976 1.00 86.62 358 ARG A N 1
ATOM 2763 C CA . ARG A 1 358 ? 15.082 0.726 5.341 1.00 86.62 358 ARG A CA 1
ATOM 2764 C C . ARG A 1 358 ? 14.067 1.850 5.575 1.00 86.62 358 ARG A C 1
ATOM 2766 O O . ARG A 1 358 ? 14.247 2.937 5.012 1.00 86.62 358 ARG A O 1
ATOM 2773 N N . PRO A 1 359 ? 12.979 1.631 6.334 1.00 90.06 359 PRO A N 1
ATOM 2774 C CA . PRO A 1 359 ? 11.932 2.625 6.502 1.00 90.06 359 PRO A CA 1
ATOM 2775 C C . PRO A 1 359 ? 12.454 3.906 7.141 1.00 90.06 359 PRO A C 1
ATOM 2777 O O . PRO A 1 359 ? 13.287 3.894 8.048 1.00 90.06 359 PRO A O 1
ATOM 2780 N N . ARG A 1 360 ? 11.918 5.028 6.665 1.00 86.69 360 ARG A N 1
ATOM 2781 C CA . ARG A 1 360 ? 12.176 6.354 7.220 1.00 86.69 360 ARG A CA 1
ATOM 2782 C C . ARG A 1 360 ? 11.020 6.735 8.132 1.00 86.69 360 ARG A C 1
ATOM 2784 O O . ARG A 1 360 ? 9.909 6.990 7.662 1.00 86.69 360 ARG A O 1
ATOM 2791 N N . LYS A 1 361 ? 11.291 6.769 9.433 1.00 80.25 361 LYS A N 1
ATOM 2792 C CA . LYS A 1 361 ? 10.382 7.330 10.433 1.00 80.25 361 LYS A CA 1
ATOM 2793 C C . LYS A 1 361 ? 10.413 8.849 10.343 1.00 80.25 361 LYS A C 1
ATOM 2795 O O . LYS A 1 361 ? 11.477 9.425 10.142 1.00 80.25 361 LYS A O 1
ATOM 2800 N N . ASN A 1 362 ? 9.267 9.491 10.519 1.00 71.31 362 ASN A N 1
ATOM 2801 C CA . ASN A 1 362 ? 9.163 10.928 10.750 1.00 71.31 362 ASN A CA 1
ATOM 2802 C C . ASN A 1 362 ? 8.581 11.191 12.145 1.00 71.31 362 ASN A C 1
ATOM 2804 O O . ASN A 1 362 ? 7.798 10.387 12.652 1.00 71.31 362 ASN A O 1
ATOM 2808 N N . ASP A 1 363 ? 8.903 12.336 12.750 1.00 62.94 363 ASP A N 1
ATOM 2809 C CA . ASP A 1 363 ? 8.216 12.790 13.966 1.00 62.94 363 ASP A CA 1
ATOM 2810 C C . ASP A 1 363 ? 6.835 13.379 13.616 1.00 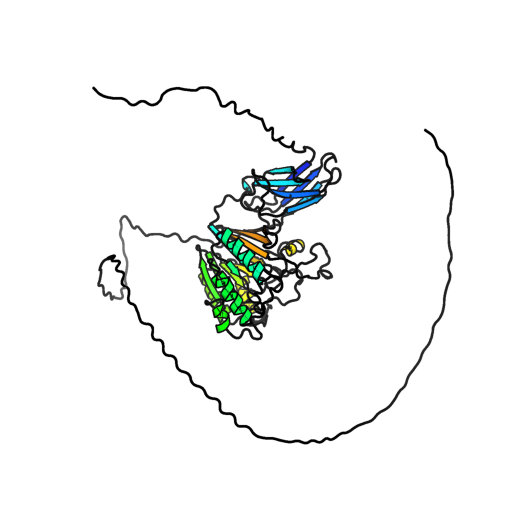62.94 363 ASP A C 1
ATOM 2812 O O . ASP A 1 363 ? 6.568 14.580 13.713 1.00 62.94 363 ASP A O 1
ATOM 2816 N N . ALA A 1 364 ? 5.946 12.492 13.157 1.00 51.75 364 ALA A N 1
ATOM 2817 C CA . ALA A 1 364 ? 4.604 12.805 12.673 1.00 51.75 364 ALA A CA 1
ATOM 2818 C C . ALA A 1 364 ? 3.667 13.405 13.739 1.00 51.75 364 ALA A C 1
ATOM 2820 O O . ALA A 1 364 ? 2.537 13.770 13.407 1.00 51.75 364 ALA A O 1
ATOM 2821 N N . ASP A 1 365 ? 4.118 13.495 14.993 1.00 48.56 365 ASP A N 1
ATOM 2822 C CA . ASP A 1 365 ? 3.398 14.141 16.085 1.00 48.56 365 ASP A CA 1
ATOM 2823 C C . ASP A 1 365 ? 3.827 15.624 16.259 1.00 48.56 365 ASP A C 1
ATOM 2825 O O . ASP A 1 365 ? 3.195 16.363 17.021 1.00 48.56 365 ASP A O 1
ATOM 2829 N N . THR A 1 366 ? 4.814 16.118 15.489 1.00 50.03 366 THR A N 1
ATOM 2830 C CA . THR A 1 366 ? 5.093 17.560 15.355 1.00 50.03 366 THR A CA 1
ATOM 2831 C C . THR A 1 366 ? 4.235 18.204 14.259 1.00 50.03 366 THR A C 1
ATOM 2833 O O . THR A 1 366 ? 4.184 17.764 13.112 1.00 50.03 366 THR A O 1
ATOM 2836 N N . SER A 1 367 ? 3.572 19.317 14.584 1.00 43.47 367 SER A N 1
ATOM 2837 C CA . SER A 1 367 ? 2.794 20.111 13.616 1.00 43.47 367 SER A CA 1
ATOM 2838 C C . SER A 1 367 ? 3.653 21.045 12.749 1.00 43.47 367 SER A C 1
ATOM 2840 O O . SER A 1 367 ? 3.118 21.914 12.061 1.00 43.47 367 SER A O 1
ATOM 2842 N N . ASP A 1 368 ? 4.977 20.934 12.840 1.00 48.91 368 ASP A N 1
ATOM 2843 C CA . ASP A 1 368 ? 5.954 21.839 12.244 1.00 48.91 368 ASP A CA 1
ATOM 2844 C C . ASP A 1 368 ? 6.835 21.052 11.272 1.00 48.91 368 ASP A C 1
ATOM 2846 O O . ASP A 1 368 ? 7.861 20.488 11.649 1.00 48.91 368 ASP A O 1
ATOM 2850 N N . ASN A 1 369 ? 6.427 21.026 9.998 1.00 50.44 369 ASN A N 1
ATOM 2851 C CA . ASN A 1 369 ? 7.119 20.272 8.950 1.00 50.44 369 ASN A CA 1
ATOM 2852 C C . ASN A 1 369 ? 8.616 20.615 8.828 1.00 50.44 369 ASN A C 1
ATOM 2854 O O . ASN A 1 369 ? 9.369 19.782 8.337 1.00 50.44 369 ASN A O 1
ATOM 2858 N N . SER A 1 370 ? 9.056 21.801 9.272 1.00 50.75 370 SER A N 1
ATOM 2859 C CA . SER A 1 370 ? 10.472 22.198 9.223 1.00 50.75 370 SER A CA 1
ATOM 2860 C C . SER A 1 370 ? 11.365 21.423 10.203 1.00 50.75 370 SER A C 1
ATOM 2862 O O . SER A 1 370 ? 12.586 21.451 10.070 1.00 50.75 370 SER A O 1
ATOM 2864 N N . LYS A 1 371 ? 10.759 20.716 11.169 1.00 49.16 371 LYS A N 1
ATOM 2865 C CA . LYS A 1 371 ? 11.432 19.904 12.196 1.00 49.16 371 LYS A CA 1
ATOM 2866 C C . LYS A 1 371 ? 11.323 18.399 11.961 1.00 49.16 371 LYS A C 1
ATOM 2868 O O . LYS A 1 371 ? 11.906 17.639 12.729 1.00 49.16 371 LYS A O 1
ATOM 2873 N N . ASN A 1 372 ? 10.622 17.968 10.911 1.00 54.94 372 ASN A N 1
ATOM 2874 C CA . ASN A 1 372 ? 10.551 16.562 10.532 1.00 54.94 372 ASN A CA 1
ATOM 2875 C C . ASN A 1 372 ? 11.900 16.102 9.968 1.00 54.94 372 ASN A C 1
ATOM 2877 O O . ASN A 1 372 ? 12.141 16.133 8.765 1.00 54.94 372 ASN A O 1
ATOM 2881 N N . THR A 1 373 ? 12.790 15.670 10.854 1.00 54.25 373 THR A N 1
ATOM 2882 C CA . THR A 1 373 ? 13.944 14.856 10.486 1.00 54.25 373 THR A CA 1
ATOM 2883 C C . THR A 1 373 ? 13.495 13.413 10.264 1.00 54.25 373 THR A C 1
ATOM 2885 O O . THR A 1 373 ? 12.506 12.959 10.847 1.00 54.25 373 THR A O 1
ATOM 2888 N N . TYR A 1 374 ? 14.226 12.684 9.417 1.00 62.66 374 TYR A N 1
ATOM 2889 C CA . TYR A 1 374 ? 14.018 11.248 9.240 1.00 62.66 374 TYR A CA 1
ATOM 2890 C C . TYR A 1 374 ? 15.171 10.478 9.842 1.00 62.66 374 TYR A C 1
ATOM 2892 O O . TYR A 1 374 ? 16.332 10.737 9.525 1.00 62.66 374 TYR A O 1
ATOM 2900 N N . THR A 1 375 ? 14.837 9.488 10.654 1.00 60.41 375 THR A N 1
ATOM 2901 C CA . THR A 1 375 ? 15.767 8.437 11.052 1.00 60.41 375 THR A CA 1
ATOM 2902 C C . THR A 1 375 ? 15.418 7.169 10.289 1.00 60.41 375 THR A C 1
ATOM 2904 O O . THR A 1 375 ? 14.242 6.899 10.027 1.00 60.41 375 THR A O 1
ATOM 2907 N N . TYR A 1 376 ? 16.430 6.371 9.955 1.00 67.12 376 TYR A N 1
ATOM 2908 C CA . TYR A 1 376 ? 16.186 4.969 9.634 1.00 67.12 376 TYR A CA 1
ATOM 2909 C C . TYR A 1 376 ? 15.641 4.283 10.889 1.00 67.12 376 TYR A C 1
ATOM 2911 O O . TYR A 1 376 ? 16.185 4.479 11.977 1.00 67.12 376 TYR A O 1
ATOM 2919 N N . ASP A 1 377 ? 14.537 3.558 10.741 1.00 65.75 377 ASP A N 1
ATOM 2920 C CA . ASP A 1 377 ? 13.907 2.797 11.822 1.00 65.75 377 ASP A CA 1
ATOM 2921 C C . ASP A 1 377 ? 14.202 1.301 11.660 1.00 65.75 377 ASP A C 1
ATOM 2923 O O . ASP A 1 377 ? 14.435 0.824 10.547 1.00 65.75 377 ASP A O 1
ATOM 2927 N N . GLU A 1 378 ? 14.159 0.551 12.759 1.00 70.75 378 GLU A N 1
ATOM 2928 C CA . GLU A 1 378 ? 14.209 -0.913 12.707 1.00 70.75 378 GLU A CA 1
ATOM 2929 C C . GLU A 1 378 ? 12.827 -1.437 12.296 1.00 70.75 378 GLU A C 1
ATOM 2931 O O . GLU A 1 378 ? 11.920 -1.561 13.122 1.00 70.75 378 GLU A O 1
ATOM 2936 N N . GLY A 1 379 ? 12.633 -1.743 11.013 1.00 82.12 379 GLY A N 1
ATOM 2937 C CA . GLY A 1 379 ? 11.333 -2.195 10.533 1.00 82.12 379 GLY A CA 1
ATOM 2938 C C . GLY A 1 379 ? 11.312 -2.632 9.077 1.00 82.12 379 GLY A C 1
ATOM 2939 O O . GLY A 1 379 ? 12.133 -2.226 8.265 1.00 82.12 379 GLY A O 1
ATOM 2940 N N . ALA A 1 380 ? 10.293 -3.419 8.755 1.00 93.50 380 ALA A N 1
ATOM 2941 C CA . ALA A 1 380 ? 10.005 -3.892 7.413 1.00 93.50 380 ALA A CA 1
ATOM 2942 C C . ALA A 1 380 ? 8.518 -3.694 7.150 1.00 93.50 380 ALA A C 1
ATOM 2944 O O . ALA A 1 380 ? 7.683 -4.172 7.929 1.00 93.50 380 ALA A O 1
ATOM 2945 N N . PHE A 1 381 ? 8.165 -2.983 6.081 1.00 96.38 381 PHE A N 1
ATOM 2946 C CA . PHE A 1 381 ? 6.789 -2.575 5.829 1.00 96.38 381 PHE A CA 1
ATOM 2947 C C . PHE A 1 381 ? 6.315 -2.882 4.412 1.00 96.38 381 PHE A C 1
ATOM 2949 O O . PHE A 1 381 ? 7.053 -2.839 3.438 1.00 96.38 381 PHE A O 1
ATOM 2956 N N . GLY A 1 382 ? 5.016 -3.144 4.291 1.00 98.25 382 GLY A N 1
ATOM 2957 C CA . GLY A 1 382 ? 4.376 -3.394 3.004 1.00 98.25 382 GLY A CA 1
ATOM 2958 C C . GLY A 1 382 ? 2.896 -3.705 3.160 1.00 98.25 382 GLY A C 1
ATOM 2959 O O . GLY A 1 382 ? 2.296 -3.456 4.210 1.00 98.25 382 GLY A O 1
ATOM 2960 N N . TYR A 1 383 ? 2.281 -4.260 2.118 1.00 98.81 383 TYR A N 1
ATOM 2961 C CA . TYR A 1 383 ? 0.845 -4.541 2.113 1.00 98.81 383 TYR A CA 1
ATOM 2962 C C . TYR A 1 383 ? 0.509 -5.998 1.817 1.00 98.81 383 TYR A C 1
ATOM 2964 O O . TYR A 1 383 ? 1.028 -6.608 0.883 1.00 98.81 383 TYR A O 1
ATOM 2972 N N . LEU A 1 384 ? -0.513 -6.496 2.518 1.00 98.75 384 LEU A N 1
ATOM 2973 C CA . LEU A 1 384 ? -1.375 -7.557 2.001 1.00 98.75 384 LEU A CA 1
ATOM 2974 C C . LEU A 1 384 ? -2.637 -6.926 1.403 1.00 98.75 384 LEU A C 1
ATOM 2976 O O . LEU A 1 384 ? -3.447 -6.351 2.136 1.00 98.75 384 LEU A O 1
ATOM 2980 N N . ILE A 1 385 ? -2.831 -7.071 0.094 1.00 98.69 385 ILE A N 1
ATOM 2981 C CA . ILE A 1 385 ? -4.000 -6.555 -0.618 1.00 98.69 385 ILE A CA 1
ATOM 2982 C C . ILE A 1 385 ? -5.007 -7.686 -0.811 1.00 98.69 385 ILE A C 1
ATOM 2984 O O . ILE A 1 385 ? -4.689 -8.708 -1.415 1.00 98.69 385 ILE A O 1
ATOM 2988 N N . ASP A 1 386 ? -6.236 -7.500 -0.334 1.00 98.00 386 ASP A N 1
ATOM 2989 C CA . ASP A 1 386 ? -7.374 -8.369 -0.636 1.00 98.00 386 ASP A CA 1
ATOM 2990 C C . ASP A 1 386 ? -8.188 -7.784 -1.799 1.00 98.00 386 ASP A C 1
ATOM 2992 O O . ASP A 1 386 ? -8.616 -6.627 -1.756 1.00 98.00 386 ASP A O 1
ATOM 2996 N N . VAL A 1 387 ? -8.431 -8.593 -2.832 1.00 97.31 387 VAL A N 1
ATOM 2997 C CA . VAL A 1 387 ? -9.068 -8.151 -4.079 1.00 97.31 387 VAL A CA 1
ATOM 2998 C C . VAL A 1 387 ? -10.528 -8.596 -4.141 1.00 97.31 387 VAL A C 1
ATOM 3000 O O . VAL A 1 387 ? -10.832 -9.785 -4.033 1.00 97.31 387 VAL A O 1
ATOM 3003 N N . TYR A 1 388 ? -11.425 -7.639 -4.379 1.00 95.75 388 TYR A N 1
ATOM 3004 C CA . TYR A 1 388 ? -12.863 -7.836 -4.590 1.00 95.75 388 TYR A CA 1
ATOM 3005 C C . TYR A 1 388 ? -13.246 -7.313 -5.987 1.00 95.75 388 TYR A C 1
ATOM 3007 O O . TYR A 1 388 ? -12.415 -6.726 -6.687 1.00 95.75 388 TYR A O 1
ATOM 3015 N N . ASP A 1 389 ? -14.480 -7.537 -6.448 1.00 92.31 389 ASP A N 1
ATOM 3016 C CA . ASP A 1 389 ? -14.881 -7.152 -7.816 1.00 92.31 389 ASP A CA 1
ATOM 3017 C C . ASP A 1 389 ? -14.933 -5.636 -8.044 1.00 92.31 389 ASP A C 1
ATOM 3019 O O . ASP A 1 389 ? -14.605 -5.167 -9.133 1.00 92.31 389 ASP A O 1
ATOM 3023 N N . ASN A 1 390 ? -15.308 -4.883 -7.006 1.00 91.81 390 ASN A N 1
ATOM 3024 C CA . ASN A 1 390 ? -15.585 -3.447 -7.086 1.00 91.81 390 ASN A CA 1
ATOM 3025 C C . ASN A 1 390 ? -14.677 -2.590 -6.194 1.00 91.81 390 ASN A C 1
ATOM 3027 O O . ASN A 1 390 ? -14.734 -1.366 -6.263 1.00 91.81 390 ASN A O 1
ATOM 3031 N N . TYR A 1 391 ? -13.798 -3.192 -5.395 1.00 94.81 391 TYR A N 1
ATOM 3032 C CA . TYR A 1 391 ? -12.818 -2.490 -4.561 1.00 94.81 391 TYR A CA 1
ATOM 3033 C C . TYR A 1 391 ? -11.619 -3.395 -4.241 1.00 94.81 391 TYR A C 1
ATOM 3035 O O . TYR A 1 391 ? -11.614 -4.587 -4.568 1.00 94.81 391 TYR A O 1
ATOM 3043 N N . ILE A 1 392 ? -10.613 -2.828 -3.583 1.00 96.88 392 ILE A N 1
ATOM 3044 C CA . ILE A 1 392 ? -9.545 -3.563 -2.896 1.00 96.88 392 ILE A CA 1
ATOM 3045 C C . ILE A 1 392 ? -9.451 -3.109 -1.437 1.00 96.88 392 ILE A C 1
ATOM 3047 O O . ILE A 1 392 ? -9.790 -1.966 -1.127 1.00 96.88 392 ILE A O 1
ATOM 3051 N N . ILE A 1 393 ? -8.982 -3.995 -0.557 1.00 97.75 393 ILE A N 1
ATOM 3052 C CA . ILE A 1 393 ? -8.577 -3.642 0.809 1.00 97.75 393 ILE A CA 1
ATOM 3053 C C . ILE A 1 393 ? -7.063 -3.776 0.905 1.00 97.75 393 ILE A C 1
ATOM 3055 O O . ILE A 1 393 ? -6.540 -4.873 0.722 1.00 97.75 393 ILE A O 1
ATOM 3059 N N . LEU A 1 394 ? -6.369 -2.687 1.216 1.00 98.31 394 LEU A N 1
ATOM 3060 C CA . LEU A 1 394 ? -4.935 -2.687 1.481 1.00 98.31 394 LEU A CA 1
ATOM 3061 C C . LEU A 1 394 ? -4.732 -2.761 2.991 1.00 98.31 394 LEU A C 1
ATOM 3063 O O . LEU A 1 394 ? -5.248 -1.912 3.712 1.00 98.31 394 LEU A O 1
ATOM 3067 N N . LYS A 1 395 ? -4.001 -3.764 3.478 1.00 98.19 395 LYS A N 1
ATOM 3068 C CA . LYS A 1 395 ? -3.671 -3.914 4.902 1.00 98.19 395 LYS A CA 1
ATOM 3069 C C . LYS A 1 395 ? -2.183 -3.657 5.078 1.00 98.19 395 LYS A C 1
ATOM 3071 O O . LYS A 1 395 ? -1.385 -4.555 4.800 1.00 98.19 395 LYS A O 1
ATOM 3076 N N . GLY A 1 396 ? -1.832 -2.433 5.472 1.00 97.75 396 GLY A N 1
ATOM 3077 C CA . GLY A 1 396 ? -0.460 -2.071 5.810 1.00 97.75 396 GLY A CA 1
ATOM 3078 C C . GLY A 1 396 ? 0.020 -2.936 6.968 1.00 97.75 396 GLY A C 1
ATOM 3079 O O . GLY A 1 396 ? -0.715 -3.156 7.937 1.00 97.75 396 GLY A O 1
ATOM 3080 N N . ARG A 1 397 ? 1.219 -3.487 6.830 1.00 97.75 397 ARG A N 1
ATOM 3081 C CA . ARG A 1 397 ? 1.805 -4.444 7.759 1.00 97.75 397 ARG A CA 1
ATOM 3082 C C . ARG A 1 397 ? 3.204 -3.999 8.136 1.00 97.75 397 ARG A C 1
ATOM 3084 O O . ARG A 1 397 ? 3.968 -3.609 7.265 1.00 97.75 397 ARG A O 1
ATOM 3091 N N . ASP A 1 398 ? 3.488 -4.115 9.421 1.00 95.81 398 ASP A N 1
ATOM 3092 C CA . ASP A 1 398 ? 4.830 -4.217 9.971 1.00 95.81 398 ASP A CA 1
ATOM 3093 C C . ASP A 1 398 ? 5.176 -5.716 10.032 1.00 95.81 398 ASP A C 1
ATOM 3095 O O . ASP A 1 398 ? 4.497 -6.508 10.706 1.00 95.81 398 ASP A O 1
ATOM 3099 N N . PHE A 1 399 ? 6.167 -6.139 9.250 1.00 96.19 399 PHE A N 1
ATOM 3100 C CA . PHE A 1 399 ? 6.627 -7.525 9.198 1.00 96.19 399 PHE A CA 1
ATOM 3101 C C . PHE A 1 399 ? 7.546 -7.876 10.375 1.00 96.19 399 PHE A C 1
ATOM 3103 O O . PHE A 1 399 ? 7.550 -9.039 10.788 1.00 96.19 399 PHE A O 1
ATOM 3110 N N . THR A 1 400 ? 8.219 -6.888 10.969 1.00 92.19 400 THR A N 1
ATOM 3111 C CA . THR A 1 400 ? 9.114 -7.033 12.126 1.00 92.19 400 THR A CA 1
ATOM 3112 C C . THR A 1 400 ? 8.322 -7.232 13.419 1.00 92.19 400 THR A C 1
ATOM 3114 O O . THR A 1 400 ? 8.523 -8.232 14.111 1.00 92.19 400 THR A O 1
ATOM 3117 N N . ALA A 1 401 ? 7.324 -6.389 13.702 1.00 93.19 401 ALA A N 1
ATOM 3118 C CA . ALA A 1 401 ? 6.356 -6.625 14.781 1.00 93.19 401 ALA A CA 1
ATOM 3119 C C . ALA A 1 401 ? 5.351 -7.748 14.452 1.00 93.19 401 ALA A C 1
ATOM 3121 O O . ALA A 1 401 ? 4.649 -8.268 15.329 1.00 93.19 401 ALA A O 1
ATOM 3122 N N . GLY A 1 402 ? 5.236 -8.115 13.173 1.00 96.00 402 GLY A N 1
ATOM 3123 C CA . GLY A 1 402 ? 4.311 -9.133 12.690 1.00 96.00 402 GLY A CA 1
ATOM 3124 C C . GLY A 1 402 ? 2.835 -8.723 12.793 1.00 96.00 402 GLY A C 1
ATOM 3125 O O . GLY A 1 402 ? 1.970 -9.602 12.925 1.00 96.00 402 GLY A O 1
ATOM 3126 N N . LYS A 1 403 ? 2.522 -7.423 12.713 1.00 96.69 403 LYS A N 1
ATOM 3127 C CA . LYS A 1 403 ? 1.171 -6.860 12.884 1.00 96.69 403 LYS A CA 1
ATOM 3128 C C . LYS A 1 403 ? 0.680 -6.103 11.659 1.00 96.69 403 LYS A C 1
ATOM 3130 O O . LYS A 1 403 ? 1.413 -5.358 11.023 1.00 96.69 403 LYS A O 1
ATOM 3135 N N . PHE A 1 404 ? -0.607 -6.245 11.360 1.00 97.81 404 PHE A N 1
ATOM 3136 C CA . PHE A 1 404 ? -1.316 -5.267 10.543 1.00 97.81 404 PHE A CA 1
ATOM 3137 C C . PHE A 1 404 ? -1.592 -4.007 11.357 1.00 97.81 404 PHE A C 1
ATOM 3139 O O . PHE A 1 404 ? -1.982 -4.081 12.523 1.00 97.81 404 PHE A O 1
ATOM 3146 N N . LEU A 1 405 ? -1.454 -2.858 10.713 1.00 95.12 405 LEU A N 1
ATOM 3147 C CA . LEU A 1 405 ? -1.615 -1.547 11.322 1.00 95.12 405 LEU A CA 1
ATOM 3148 C C . LEU A 1 405 ? -3.038 -1.041 11.020 1.00 95.12 405 LEU A C 1
ATOM 3150 O O . LEU A 1 405 ? -3.370 -0.829 9.847 1.00 95.12 405 LEU A O 1
ATOM 3154 N N . PRO A 1 406 ? -3.919 -0.861 12.026 1.00 94.69 406 PRO A N 1
ATOM 3155 C CA . PRO A 1 406 ? -5.306 -0.458 11.781 1.00 94.69 406 PRO A CA 1
ATOM 3156 C C . PRO A 1 406 ? -5.437 0.899 11.096 1.00 94.69 406 PRO A C 1
ATOM 3158 O O . PRO A 1 406 ? -6.280 1.056 10.215 1.00 94.69 406 PRO A O 1
ATOM 3161 N N . TYR A 1 407 ? -4.584 1.856 11.472 1.00 90.56 407 TYR A N 1
ATOM 3162 C CA . TYR A 1 407 ? -4.528 3.167 10.832 1.00 90.56 407 TYR A CA 1
ATOM 3163 C C . TYR A 1 407 ? -4.079 3.044 9.365 1.00 90.56 407 TYR A C 1
ATOM 3165 O O . TYR A 1 407 ? -4.588 3.748 8.505 1.00 90.56 407 TYR A O 1
ATOM 3173 N N . SER A 1 408 ? -3.227 2.074 9.027 1.00 94.12 408 SER A N 1
ATOM 3174 C CA . SER A 1 408 ? -2.728 1.815 7.663 1.00 94.12 408 SER A CA 1
ATOM 3175 C C . SER A 1 408 ? -3.557 0.792 6.874 1.00 94.12 408 SER A C 1
ATOM 3177 O O . SER A 1 408 ? -3.051 0.154 5.947 1.00 94.12 408 SER A O 1
ATOM 3179 N N . THR A 1 409 ? -4.825 0.598 7.244 1.00 96.69 409 THR A N 1
ATOM 3180 C CA . THR A 1 409 ? -5.756 -0.295 6.542 1.00 96.69 409 THR A CA 1
ATOM 3181 C C . THR A 1 409 ? -6.771 0.534 5.752 1.00 96.69 409 THR A C 1
ATOM 3183 O O . THR A 1 409 ? -7.505 1.331 6.340 1.00 96.69 409 THR A O 1
ATOM 3186 N N . TYR A 1 410 ? -6.826 0.348 4.428 1.00 97.31 410 TYR A N 1
ATOM 3187 C CA . TYR A 1 410 ? -7.567 1.204 3.489 1.00 97.31 410 TYR A CA 1
ATOM 3188 C C . TYR A 1 410 ? -8.498 0.427 2.557 1.00 97.31 410 TYR A C 1
ATOM 3190 O O . TYR A 1 410 ? -8.222 -0.719 2.207 1.00 97.31 410 TYR A O 1
ATOM 3198 N N . MET A 1 411 ? -9.558 1.082 2.088 1.00 96.31 411 MET A N 1
ATOM 3199 C CA . MET A 1 411 ? -10.432 0.635 1.005 1.00 96.31 411 MET A CA 1
ATOM 3200 C C . MET A 1 411 ? -10.298 1.602 -0.175 1.00 96.31 411 MET A C 1
ATOM 3202 O O . MET A 1 411 ? -10.652 2.770 -0.045 1.00 96.31 411 MET A O 1
ATOM 3206 N N . ILE A 1 412 ? -9.861 1.104 -1.336 1.00 95.25 412 ILE A N 1
ATOM 3207 C CA . ILE A 1 412 ? -9.910 1.858 -2.600 1.00 95.25 412 ILE A CA 1
ATOM 3208 C C . ILE A 1 412 ? -11.036 1.289 -3.453 1.00 95.25 412 ILE A C 1
ATOM 3210 O O . ILE A 1 412 ? -11.050 0.094 -3.769 1.00 95.25 412 ILE A O 1
ATOM 3214 N N . LYS A 1 413 ? -11.971 2.151 -3.850 1.00 91.00 413 LYS A N 1
ATOM 3215 C CA . LYS A 1 413 ? -13.025 1.809 -4.802 1.00 91.00 413 LYS A CA 1
ATOM 3216 C C . LYS A 1 413 ? -12.491 1.680 -6.224 1.00 91.00 413 LYS A C 1
ATOM 3218 O O . LYS A 1 413 ? -11.595 2.399 -6.647 1.00 91.00 413 LYS A O 1
ATOM 3223 N N . THR A 1 414 ? -13.070 0.747 -6.972 1.00 86.12 414 THR A N 1
ATOM 3224 C CA . THR A 1 414 ? -12.691 0.428 -8.358 1.00 86.12 414 THR A CA 1
ATOM 3225 C C . THR A 1 414 ? -13.924 0.229 -9.256 1.00 86.12 414 THR A C 1
ATOM 3227 O O . THR A 1 414 ? -13.813 -0.281 -10.374 1.00 86.12 414 THR A O 1
ATOM 3230 N N . ASP A 1 415 ? -15.098 0.671 -8.788 1.00 64.88 415 ASP A N 1
ATOM 3231 C CA . ASP A 1 415 ? -16.435 0.587 -9.399 1.00 64.88 415 ASP A CA 1
ATOM 3232 C C . ASP A 1 415 ? -16.633 1.551 -10.591 1.00 64.88 415 ASP A C 1
ATOM 3234 O O . ASP A 1 415 ? -17.647 2.227 -10.740 1.00 64.88 415 ASP A O 1
ATOM 3238 N N . GLY A 1 416 ? -15.656 1.545 -11.498 1.00 50.44 416 GLY A N 1
ATOM 3239 C CA . GLY A 1 416 ? -15.725 2.108 -12.850 1.00 50.44 416 GLY A CA 1
ATOM 3240 C C . GLY A 1 416 ? -14.933 1.295 -13.883 1.00 50.44 416 GLY A C 1
ATOM 3241 O O . GLY A 1 416 ? -14.727 1.759 -14.999 1.00 50.44 416 GLY A O 1
ATOM 3242 N N . THR A 1 417 ? -14.441 0.104 -13.508 1.00 47.88 417 THR A N 1
ATOM 3243 C CA . THR A 1 417 ? -13.340 -0.586 -14.214 1.00 47.88 417 THR A CA 1
ATOM 3244 C C . THR A 1 417 ? -13.591 -2.068 -14.508 1.00 47.88 417 THR A C 1
ATOM 3246 O O . THR A 1 417 ? -12.691 -2.753 -14.985 1.00 47.88 417 THR A O 1
ATOM 3249 N N . SER A 1 418 ? -14.785 -2.594 -14.228 1.00 37.47 418 SER A N 1
ATOM 3250 C CA . SER A 1 418 ? -15.080 -4.029 -14.313 1.00 37.47 418 SER A CA 1
ATOM 3251 C C . SER A 1 418 ? -16.412 -4.300 -15.023 1.00 37.47 418 SER A C 1
ATOM 3253 O O . SER A 1 418 ? -17.467 -4.417 -14.408 1.00 37.47 418 SER A O 1
ATOM 3255 N N . THR A 1 419 ? -16.371 -4.472 -16.350 1.00 32.66 419 THR A N 1
ATOM 3256 C CA . THR A 1 419 ? -17.431 -5.210 -17.064 1.00 32.66 419 THR A CA 1
ATOM 3257 C C . THR A 1 419 ? -16.963 -6.654 -17.269 1.00 32.66 419 THR A C 1
ATOM 3259 O O . THR A 1 419 ? -16.027 -6.874 -18.042 1.00 32.66 419 THR A O 1
ATOM 3262 N N . PRO A 1 420 ? -17.557 -7.661 -16.600 1.00 38.09 420 PRO A N 1
ATOM 3263 C CA . PRO A 1 420 ? -17.195 -9.055 -16.834 1.00 38.09 420 PRO A CA 1
ATOM 3264 C C . PRO A 1 420 ? -17.546 -9.476 -18.265 1.00 38.09 420 PRO A C 1
ATOM 3266 O O . PRO A 1 420 ? -18.659 -9.236 -18.737 1.00 38.09 420 PRO A O 1
ATOM 3269 N N . LEU A 1 421 ? -16.618 -10.144 -18.954 1.00 38.09 421 LEU A N 1
ATOM 3270 C CA . LEU A 1 421 ? -16.902 -10.766 -20.247 1.00 38.09 421 LEU A CA 1
ATOM 3271 C C . LEU A 1 421 ? -17.912 -11.904 -20.061 1.00 38.09 421 LEU A C 1
ATOM 3273 O O . LEU A 1 421 ? -17.604 -12.926 -19.449 1.00 38.09 421 LEU A O 1
ATOM 3277 N N . SER A 1 422 ? -19.108 -11.744 -20.630 1.00 29.34 422 SER A N 1
ATOM 3278 C CA . SER A 1 422 ? -20.069 -12.839 -20.739 1.00 29.34 422 SER A CA 1
ATOM 3279 C C . SER A 1 422 ? -19.574 -13.856 -21.769 1.00 29.34 422 SER A C 1
ATOM 3281 O O . SER A 1 422 ? -19.519 -13.575 -22.969 1.00 29.34 422 SER A O 1
ATOM 3283 N N . THR A 1 423 ? -19.228 -15.057 -21.307 1.00 32.62 423 THR A N 1
ATOM 3284 C CA . THR A 1 423 ? -18.897 -16.213 -22.149 1.00 32.62 423 THR A CA 1
ATOM 3285 C C . THR A 1 423 ? -20.152 -16.751 -22.836 1.00 32.62 423 THR A C 1
ATOM 3287 O O . THR A 1 423 ? -20.730 -17.767 -22.448 1.00 32.62 423 THR A O 1
ATOM 3290 N N . THR A 1 424 ? -20.582 -16.068 -23.898 1.00 27.86 424 THR A N 1
ATOM 3291 C CA . THR A 1 424 ? -21.732 -16.502 -24.697 1.00 27.86 424 THR A CA 1
ATOM 3292 C C . THR A 1 424 ? -21.317 -17.640 -25.632 1.00 27.86 424 THR A C 1
ATOM 3294 O O . THR A 1 424 ? -20.963 -17.424 -26.789 1.00 27.86 424 THR A O 1
ATOM 3297 N N . LEU A 1 425 ? -21.373 -18.878 -25.133 1.00 30.59 425 LEU A N 1
ATOM 3298 C CA . LEU A 1 425 ? -21.419 -20.063 -25.990 1.00 30.59 425 LEU A CA 1
ATOM 3299 C C . LEU A 1 425 ? -22.722 -20.016 -26.800 1.00 30.59 425 LEU A C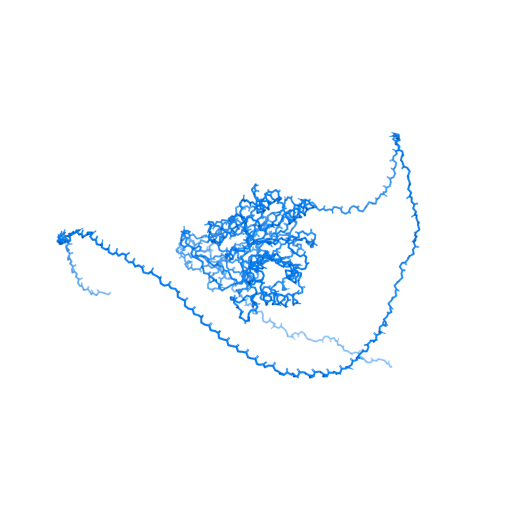 1
ATOM 3301 O O . LEU A 1 425 ? -23.802 -20.289 -26.276 1.00 30.59 425 LEU A O 1
ATOM 3305 N N . GLY A 1 426 ? -22.610 -19.634 -28.073 1.00 27.75 426 GLY A N 1
ATOM 3306 C CA . GLY A 1 426 ? -23.730 -19.468 -28.997 1.00 27.75 426 GLY A CA 1
ATOM 3307 C C . GLY A 1 426 ? -24.437 -20.784 -29.319 1.00 27.75 426 GLY A C 1
ATOM 3308 O O . GLY A 1 426 ? -24.169 -21.414 -30.339 1.00 27.75 426 GLY A O 1
ATOM 3309 N N . ARG A 1 427 ? -25.379 -21.188 -28.464 1.00 30.16 427 ARG A N 1
ATOM 3310 C CA . ARG A 1 427 ? -26.335 -22.261 -28.745 1.00 30.16 427 ARG A CA 1
ATOM 3311 C C . ARG A 1 427 ? -27.513 -21.689 -29.537 1.00 30.16 427 ARG A C 1
ATOM 3313 O O . ARG A 1 427 ? -28.533 -21.332 -28.955 1.00 30.16 427 ARG A O 1
ATOM 3320 N N . ASN A 1 428 ? -27.358 -21.598 -30.856 1.00 30.53 428 ASN A N 1
ATOM 3321 C CA . ASN A 1 428 ? -28.459 -21.231 -31.745 1.00 30.53 428 ASN A CA 1
ATOM 3322 C C . ASN A 1 428 ? -29.467 -22.381 -31.846 1.00 30.53 428 ASN A C 1
ATOM 3324 O O . ASN A 1 428 ? -29.113 -23.482 -32.263 1.00 30.53 428 ASN A O 1
ATOM 3328 N N . ASP A 1 429 ? -30.724 -22.100 -31.506 1.00 28.86 429 ASP A N 1
ATOM 3329 C CA . ASP A 1 429 ? -31.851 -23.005 -31.713 1.00 28.86 429 ASP A CA 1
ATOM 3330 C C . ASP A 1 429 ? -33.074 -22.212 -32.218 1.00 28.86 429 ASP A C 1
ATOM 3332 O O . ASP A 1 429 ? -33.330 -21.093 -31.775 1.00 28.86 429 ASP A O 1
ATOM 3336 N N . SER A 1 430 ? -33.839 -22.817 -33.129 1.00 30.84 430 SER A N 1
ATOM 3337 C CA . SER A 1 430 ? -35.125 -22.357 -33.697 1.00 30.84 430 SER A CA 1
ATOM 3338 C C . SER A 1 430 ? -35.201 -21.089 -34.601 1.00 30.84 430 SER A C 1
ATOM 3340 O O . SER A 1 430 ? -35.376 -19.958 -34.169 1.00 30.84 430 SER A O 1
ATOM 3342 N N . SER A 1 431 ? -35.235 -21.359 -35.915 1.00 30.44 431 SER A N 1
ATOM 3343 C CA . SER A 1 431 ? -36.339 -21.046 -36.861 1.00 30.44 431 SER A CA 1
ATOM 3344 C C . SER A 1 431 ? -36.842 -19.611 -37.173 1.00 30.44 431 SER A C 1
ATOM 3346 O O . SER A 1 431 ? -37.620 -19.044 -36.412 1.00 30.44 431 SER A O 1
ATOM 3348 N N . SER A 1 432 ? -36.714 -19.260 -38.471 1.00 29.58 432 SER A N 1
ATOM 3349 C CA . SER A 1 432 ? -37.741 -18.606 -39.336 1.00 29.58 432 SER A CA 1
ATOM 3350 C C . SER A 1 432 ? -38.034 -17.096 -39.115 1.00 29.58 432 SER A C 1
ATOM 3352 O O . SER A 1 432 ? -37.979 -16.634 -37.987 1.00 29.58 432 SER A O 1
ATOM 3354 N N . THR A 1 433 ? -38.355 -16.243 -40.105 1.00 31.19 433 THR A N 1
ATOM 3355 C CA . THR A 1 433 ? -38.604 -16.370 -41.566 1.00 31.19 433 THR A CA 1
ATOM 3356 C C . THR A 1 433 ? -38.169 -15.097 -42.331 1.00 31.19 433 THR A C 1
ATOM 3358 O O . THR A 1 433 ? -38.444 -14.000 -41.861 1.00 31.19 433 THR A O 1
ATOM 3361 N N . ASP A 1 434 ? -37.632 -15.276 -43.545 1.00 30.69 434 ASP A N 1
ATOM 3362 C CA . ASP A 1 434 ? -37.967 -14.543 -44.795 1.00 30.69 434 ASP A CA 1
ATOM 3363 C C . ASP A 1 434 ? -38.012 -12.987 -44.837 1.00 30.69 434 ASP A C 1
ATOM 3365 O O . ASP A 1 434 ? -38.986 -12.368 -44.407 1.00 30.69 434 ASP A O 1
ATOM 3369 N N . SER A 1 435 ? -37.029 -12.340 -45.489 1.00 31.70 435 SER A N 1
ATOM 3370 C CA . SER A 1 435 ? -37.184 -11.785 -46.865 1.00 31.70 435 SER A CA 1
ATOM 3371 C C . SER A 1 435 ? -36.080 -10.783 -47.282 1.00 31.70 435 SER A C 1
ATOM 3373 O O . SER A 1 435 ? -35.706 -9.915 -46.506 1.00 31.70 435 SER A O 1
ATOM 3375 N N . HIS A 1 436 ? -35.588 -10.937 -48.527 1.00 29.98 436 HIS A N 1
ATOM 3376 C CA . HIS A 1 436 ? -35.121 -9.920 -49.508 1.00 29.98 436 HIS A CA 1
ATOM 3377 C C . HIS A 1 436 ? -34.484 -8.583 -49.028 1.00 29.98 436 HIS A C 1
ATOM 3379 O O . HIS A 1 436 ? -35.112 -7.845 -48.282 1.00 29.98 436 HIS A O 1
ATOM 3385 N N . LEU A 1 437 ? -33.333 -8.074 -49.502 1.00 30.94 437 LEU A N 1
ATOM 3386 C CA . LEU A 1 437 ? -32.323 -8.369 -50.558 1.00 30.94 437 LEU A CA 1
ATOM 3387 C C . LEU A 1 437 ? -30.971 -7.722 -50.077 1.00 30.94 437 LEU A C 1
ATOM 3389 O O . LEU A 1 437 ? -30.950 -7.179 -48.975 1.00 30.94 437 LEU A O 1
ATOM 3393 N N . GLU A 1 438 ? -29.803 -7.705 -50.742 1.00 31.97 438 GLU A N 1
ATOM 3394 C CA . GLU A 1 438 ? -29.389 -8.005 -52.130 1.00 31.97 438 GLU A CA 1
ATOM 3395 C C . GLU A 1 438 ? -27.906 -8.510 -52.183 1.00 31.97 438 GLU A C 1
ATOM 3397 O O . GLU A 1 438 ? -27.453 -9.193 -51.268 1.00 31.97 438 GLU A O 1
ATOM 3402 N N . GLU A 1 439 ? -27.169 -8.202 -53.257 1.00 31.42 439 GLU A N 1
ATOM 3403 C CA . GLU A 1 439 ? -25.780 -8.573 -53.623 1.00 31.42 439 GLU A CA 1
ATOM 3404 C C . GLU A 1 439 ? -24.696 -7.644 -52.987 1.00 31.42 439 GLU A C 1
ATOM 3406 O O . GLU A 1 439 ? -25.019 -6.552 -52.523 1.00 31.42 439 GLU A O 1
ATOM 3411 N N . THR A 1 440 ? -23.391 -7.967 -52.901 1.00 30.77 440 THR A N 1
ATOM 3412 C CA . THR A 1 440 ? -22.510 -8.630 -53.898 1.00 30.77 440 THR A CA 1
ATOM 3413 C C . THR A 1 440 ? -21.412 -9.545 -53.329 1.00 30.77 440 THR A C 1
ATOM 3415 O O . THR A 1 440 ? -20.753 -9.202 -52.347 1.00 30.77 440 THR A O 1
ATOM 3418 N N . ASP A 1 441 ? -21.128 -10.635 -54.050 1.00 28.81 441 ASP A N 1
ATOM 3419 C CA . ASP A 1 441 ? -20.031 -11.592 -53.821 1.00 28.81 441 ASP A CA 1
ATOM 3420 C C . ASP A 1 441 ? -18.615 -11.056 -54.116 1.00 28.81 441 ASP A C 1
ATOM 3422 O O . ASP A 1 441 ? -18.421 -10.333 -55.092 1.00 28.81 441 ASP A O 1
ATOM 3426 N N . ILE A 1 442 ? -17.602 -11.586 -53.406 1.00 31.39 442 ILE A N 1
ATOM 3427 C CA . ILE A 1 442 ? -16.320 -12.024 -54.007 1.00 31.39 442 ILE A CA 1
ATOM 3428 C C . ILE A 1 442 ? -15.915 -13.389 -53.406 1.00 31.39 442 ILE A C 1
ATOM 3430 O O . ILE A 1 442 ? -16.079 -13.643 -52.215 1.00 31.39 442 ILE A O 1
ATOM 3434 N N . TYR A 1 443 ? -15.407 -14.271 -54.270 1.00 27.61 443 TYR A N 1
ATOM 3435 C CA . TYR A 1 443 ? -15.217 -15.713 -54.070 1.00 27.61 443 TYR A CA 1
ATOM 3436 C C . TYR A 1 443 ? -13.974 -16.137 -53.246 1.00 27.61 443 TYR A C 1
ATOM 3438 O O . TYR A 1 443 ? -12.861 -15.690 -53.507 1.00 27.61 443 TYR A O 1
ATOM 3446 N N . THR A 1 444 ? -14.205 -17.092 -52.334 1.00 29.80 444 THR A N 1
ATOM 3447 C CA . THR A 1 444 ? -13.457 -18.351 -52.073 1.00 29.80 444 THR A CA 1
ATOM 3448 C C . THR A 1 444 ? -11.918 -18.417 -52.130 1.00 29.80 444 THR A C 1
ATOM 3450 O O . THR A 1 444 ? -11.302 -18.184 -53.168 1.00 29.80 444 THR A O 1
ATOM 3453 N N . ASN A 1 445 ? -11.332 -19.072 -51.118 1.00 28.23 445 ASN A N 1
ATOM 3454 C CA . ASN A 1 445 ? -10.872 -20.463 -51.296 1.00 28.23 445 ASN A CA 1
ATOM 3455 C C . ASN A 1 445 ? -10.676 -21.178 -49.948 1.00 28.23 445 ASN A C 1
ATOM 3457 O O . ASN A 1 445 ? -9.825 -20.794 -49.150 1.00 28.23 445 ASN A O 1
ATOM 3461 N N . GLU A 1 446 ? -11.440 -22.249 -49.734 1.00 32.62 446 GLU A N 1
ATOM 3462 C CA . GLU A 1 446 ? -11.144 -23.272 -48.728 1.00 32.62 446 GLU A CA 1
ATOM 3463 C C . GLU A 1 446 ? -10.148 -24.292 -49.296 1.00 32.62 446 GLU A C 1
ATOM 3465 O O . GLU A 1 446 ? -10.222 -24.655 -50.472 1.00 32.62 446 GLU A O 1
ATOM 3470 N N . THR A 1 447 ? -9.308 -24.856 -48.430 1.00 33.28 447 THR A N 1
ATOM 3471 C CA . THR A 1 447 ? -8.907 -26.265 -48.545 1.00 33.28 447 THR A CA 1
ATOM 3472 C C . THR A 1 447 ? -9.029 -26.916 -47.176 1.00 33.28 447 THR A C 1
ATOM 3474 O O . THR A 1 447 ? -8.268 -26.598 -46.264 1.00 33.28 447 THR A O 1
ATOM 3477 N N . ASP A 1 448 ? -10.019 -27.797 -47.072 1.00 32.69 448 ASP A N 1
ATOM 3478 C CA . ASP A 1 448 ? -10.275 -28.735 -45.976 1.00 32.69 448 ASP A CA 1
ATOM 3479 C C . ASP A 1 448 ? -9.222 -29.877 -45.948 1.00 32.69 448 ASP A C 1
ATOM 3481 O O . ASP A 1 448 ? -8.341 -29.930 -46.811 1.00 32.69 448 ASP A O 1
ATOM 3485 N N . LEU A 1 449 ? -9.385 -30.825 -45.011 1.00 31.56 449 LEU A N 1
ATOM 3486 C CA . LEU A 1 449 ? -8.585 -32.021 -44.678 1.00 31.56 449 LEU A CA 1
ATOM 3487 C C . LEU A 1 449 ? -7.529 -31.790 -43.565 1.00 31.56 449 LEU A C 1
ATOM 3489 O O . LEU A 1 449 ? -6.593 -31.017 -43.731 1.00 31.56 449 LEU A O 1
ATOM 3493 N N . GLY A 1 450 ? -7.576 -32.498 -42.428 1.00 27.81 450 GLY A N 1
ATOM 3494 C CA . GLY A 1 450 ? -8.557 -33.516 -42.038 1.00 27.81 450 GLY A CA 1
ATOM 3495 C C . GLY A 1 450 ? -8.432 -34.006 -40.587 1.00 27.81 450 GLY A C 1
ATOM 3496 O O . GLY A 1 450 ? -7.467 -33.720 -39.883 1.00 27.81 450 GLY A O 1
ATOM 3497 N N . ASP A 1 451 ? -9.452 -34.750 -40.167 1.00 33.41 451 ASP A N 1
ATOM 3498 C CA . ASP A 1 451 ? -9.758 -35.174 -38.795 1.00 33.41 451 ASP A CA 1
ATOM 3499 C C . ASP A 1 451 ? -9.122 -36.533 -38.424 1.00 33.41 451 ASP A C 1
ATOM 3501 O O . ASP A 1 451 ? -9.487 -37.548 -39.019 1.00 33.41 451 ASP A O 1
ATOM 3505 N N . ILE A 1 452 ? -8.198 -36.578 -37.443 1.00 33.97 452 ILE A N 1
ATOM 3506 C CA . ILE A 1 452 ? -7.739 -37.824 -36.779 1.00 33.97 452 ILE A CA 1
ATOM 3507 C C . ILE A 1 452 ? -7.484 -37.614 -35.267 1.00 33.97 452 ILE A C 1
ATOM 3509 O O . ILE A 1 452 ? -6.407 -37.219 -34.829 1.00 33.97 452 ILE A O 1
ATOM 3513 N N . THR A 1 453 ? -8.508 -37.950 -34.481 1.00 29.84 453 THR A N 1
ATOM 3514 C CA . THR A 1 453 ? -8.517 -38.634 -33.164 1.00 29.84 453 THR A CA 1
ATOM 3515 C C . THR A 1 453 ? -7.315 -38.571 -32.198 1.00 29.84 453 THR A C 1
ATOM 3517 O O . THR A 1 453 ? -6.226 -39.076 -32.471 1.00 29.84 453 THR A O 1
ATOM 3520 N N . ASN A 1 454 ? -7.623 -38.211 -30.943 1.00 32.41 454 ASN A N 1
ATOM 3521 C CA . ASN A 1 454 ? -6.858 -38.561 -29.735 1.00 32.41 454 ASN A CA 1
ATOM 3522 C C . ASN A 1 454 ? -6.463 -40.051 -29.665 1.00 32.41 454 ASN A C 1
ATOM 3524 O O . ASN A 1 454 ? -7.304 -40.927 -29.867 1.00 32.41 454 ASN A O 1
ATOM 3528 N N . THR A 1 455 ? -5.246 -40.358 -29.203 1.00 29.59 455 THR A N 1
ATOM 3529 C CA . THR A 1 455 ? -4.945 -41.649 -28.553 1.00 29.59 455 THR A CA 1
ATOM 3530 C C . THR A 1 455 ? -3.883 -41.482 -27.467 1.00 29.59 455 THR A C 1
ATOM 3532 O O . THR A 1 455 ? -2.737 -41.129 -27.733 1.00 29.59 455 THR A O 1
ATOM 3535 N N . THR A 1 456 ? -4.266 -41.766 -26.225 1.00 35.25 456 THR A N 1
ATOM 3536 C CA . THR A 1 456 ? -3.384 -41.766 -25.054 1.00 35.25 456 THR A CA 1
ATOM 3537 C C . THR A 1 456 ? -2.461 -42.983 -25.084 1.00 35.25 456 THR A C 1
ATOM 3539 O O . THR A 1 456 ? -2.955 -44.108 -25.048 1.00 35.25 456 THR A O 1
ATOM 3542 N N . THR A 1 457 ? -1.137 -42.794 -25.055 1.00 29.80 457 THR A N 1
ATOM 3543 C CA . THR A 1 457 ? -0.217 -43.888 -24.694 1.00 29.80 457 THR A CA 1
ATOM 3544 C C . THR A 1 457 ? 0.969 -43.367 -23.892 1.00 29.80 457 THR A C 1
ATOM 3546 O O . THR A 1 457 ? 1.771 -42.582 -24.389 1.00 29.80 457 THR A O 1
ATOM 3549 N N . SER A 1 458 ? 1.091 -43.817 -22.645 1.00 34.25 458 SER A N 1
ATOM 3550 C CA . SER A 1 458 ? 2.296 -43.629 -21.838 1.00 34.25 458 SER A CA 1
ATOM 3551 C C . SER A 1 458 ? 3.308 -44.723 -22.172 1.00 34.25 458 SER A C 1
ATOM 3553 O O . SER A 1 458 ? 2.996 -45.901 -22.015 1.00 34.25 458 SER A O 1
ATOM 3555 N N . THR A 1 459 ? 4.534 -44.352 -22.539 1.00 29.78 459 THR A N 1
ATOM 3556 C CA . THR A 1 459 ? 5.681 -45.275 -22.549 1.00 29.78 459 THR A CA 1
ATOM 3557 C C . THR A 1 459 ? 6.939 -44.562 -22.090 1.00 29.78 459 THR A C 1
ATOM 3559 O O . THR A 1 459 ? 7.410 -43.626 -22.729 1.00 29.78 459 THR A O 1
ATOM 3562 N N . SER A 1 460 ? 7.487 -45.042 -20.980 1.00 32.53 460 SER A N 1
ATOM 3563 C CA . SER A 1 460 ? 8.750 -44.623 -20.391 1.00 32.53 460 SER A CA 1
ATOM 3564 C C . SER A 1 460 ? 9.897 -45.524 -20.860 1.00 32.53 460 SER A C 1
ATOM 3566 O O . SER A 1 460 ? 9.914 -46.710 -20.542 1.00 32.53 460 SER A O 1
ATOM 3568 N N . GLN A 1 461 ? 10.884 -44.946 -21.550 1.00 30.20 461 GLN A N 1
ATOM 3569 C CA . GLN A 1 461 ? 12.297 -45.368 -21.588 1.00 30.20 461 GLN A CA 1
ATOM 3570 C C . GLN A 1 461 ? 13.114 -44.070 -21.742 1.00 30.20 461 GLN A C 1
ATOM 3572 O O . GLN A 1 461 ? 12.765 -43.249 -22.579 1.00 30.20 461 GLN A O 1
ATOM 3577 N N . ASN A 1 462 ? 14.044 -43.692 -20.863 1.00 33.59 462 ASN A N 1
ATOM 3578 C CA . ASN A 1 462 ? 15.223 -44.396 -20.344 1.00 33.59 462 ASN A CA 1
ATOM 3579 C C . ASN A 1 462 ? 16.313 -44.574 -21.416 1.00 33.59 462 ASN A C 1
ATOM 3581 O O . ASN A 1 462 ? 16.367 -45.600 -22.090 1.00 33.59 462 ASN A O 1
ATOM 3585 N N . SER A 1 463 ? 17.195 -43.578 -21.536 1.00 33.81 463 SER A N 1
ATOM 3586 C CA . SER A 1 463 ? 18.457 -43.671 -22.277 1.00 33.81 463 SER A CA 1
ATOM 3587 C C . SER A 1 463 ? 19.565 -42.931 -21.526 1.00 33.81 463 SER A C 1
ATOM 3589 O O . SER A 1 463 ? 19.650 -41.705 -21.548 1.00 33.81 463 SER A O 1
ATOM 3591 N N . THR A 1 464 ? 20.410 -43.714 -20.866 1.00 32.88 464 THR A N 1
ATOM 3592 C CA . THR A 1 464 ? 21.747 -43.341 -20.391 1.00 32.88 464 THR A CA 1
ATOM 3593 C C . THR A 1 464 ? 22.573 -42.646 -21.474 1.00 32.88 464 THR A C 1
ATOM 3595 O O . THR A 1 464 ? 22.589 -43.117 -22.614 1.00 32.88 464 THR A O 1
ATOM 3598 N N . TYR A 1 465 ? 23.358 -41.636 -21.097 1.00 28.97 465 TYR A N 1
ATOM 3599 C CA . TYR A 1 465 ? 24.571 -41.278 -21.833 1.00 28.97 465 TYR A CA 1
ATOM 3600 C C . TYR A 1 465 ? 25.748 -41.124 -20.869 1.00 28.97 465 TYR A C 1
ATOM 3602 O O . TYR A 1 465 ? 25.553 -40.781 -19.704 1.00 28.97 465 TYR A O 1
ATOM 3610 N N . ASN A 1 466 ? 26.938 -41.495 -21.337 1.00 34.38 466 ASN A N 1
ATOM 3611 C CA . ASN A 1 466 ? 28.035 -41.895 -20.462 1.00 34.38 466 ASN A CA 1
ATOM 3612 C C . ASN A 1 466 ? 28.930 -40.740 -20.010 1.00 34.38 466 ASN A C 1
ATOM 3614 O O . ASN A 1 466 ? 29.342 -39.901 -20.809 1.00 34.38 466 ASN A O 1
ATOM 3618 N N . ASP A 1 467 ? 29.294 -40.836 -18.735 1.00 33.78 467 ASP A N 1
ATOM 3619 C CA . ASP A 1 467 ? 30.640 -40.643 -18.192 1.00 33.78 467 ASP A CA 1
ATOM 3620 C C . ASP A 1 467 ? 31.780 -40.737 -19.232 1.00 33.78 467 ASP A C 1
ATOM 3622 O O . ASP A 1 467 ? 31.894 -41.727 -19.962 1.00 33.78 467 ASP A O 1
ATOM 3626 N N . TYR A 1 468 ? 32.635 -39.713 -19.247 1.00 35.31 468 TYR A N 1
ATOM 3627 C CA . TYR A 1 468 ? 33.993 -39.765 -19.783 1.00 35.31 468 TYR A CA 1
ATOM 3628 C C . TYR A 1 468 ? 34.900 -38.858 -18.947 1.00 35.31 468 TYR A C 1
ATOM 3630 O O . TYR A 1 468 ? 35.007 -37.653 -19.178 1.00 35.31 468 TYR A O 1
ATOM 3638 N N . THR A 1 469 ? 35.583 -39.465 -17.983 1.00 39.12 469 THR A N 1
ATOM 3639 C CA . THR A 1 469 ? 36.768 -38.895 -17.343 1.00 39.12 469 THR A CA 1
ATOM 3640 C C . THR A 1 469 ? 37.919 -38.762 -18.344 1.00 39.12 469 THR A C 1
ATOM 3642 O O . THR A 1 469 ? 38.220 -39.687 -19.101 1.00 39.12 469 THR A O 1
ATOM 3645 N N . ALA A 1 470 ? 38.599 -37.616 -18.325 1.00 36.12 470 ALA A N 1
ATOM 3646 C CA . ALA A 1 470 ? 39.915 -37.443 -18.933 1.00 36.12 470 ALA A CA 1
ATOM 3647 C C . ALA A 1 470 ? 40.676 -36.335 -18.194 1.00 36.12 470 ALA A C 1
ATOM 3649 O O . ALA A 1 470 ? 40.453 -35.149 -18.427 1.00 36.12 470 ALA A O 1
ATOM 3650 N N . GLU A 1 471 ? 41.569 -36.739 -17.292 1.00 40.59 471 GLU A N 1
ATOM 3651 C CA . GLU A 1 471 ? 42.608 -35.867 -16.742 1.00 40.59 471 GLU A CA 1
ATOM 3652 C C . GLU A 1 471 ? 43.520 -35.374 -17.872 1.00 40.59 471 GLU A C 1
ATOM 3654 O O . GLU A 1 471 ? 43.834 -36.136 -18.797 1.00 40.59 471 GLU A O 1
ATOM 3659 N N . LYS A 1 472 ? 44.007 -34.134 -17.768 1.00 39.16 472 LYS A N 1
ATOM 3660 C CA . LYS A 1 472 ? 45.281 -33.765 -18.385 1.00 39.16 472 LYS A CA 1
ATOM 3661 C C . LYS A 1 472 ? 45.890 -32.519 -17.755 1.00 39.16 472 LYS A C 1
ATOM 3663 O O . LYS A 1 472 ? 45.368 -31.420 -17.922 1.00 39.16 472 LYS A O 1
ATOM 3668 N N . ASP A 1 473 ? 47.022 -32.722 -17.094 1.00 38.12 473 ASP A N 1
ATOM 3669 C CA . ASP A 1 473 ? 47.941 -31.660 -16.704 1.00 38.12 473 ASP A CA 1
ATOM 3670 C C . ASP A 1 473 ? 48.428 -30.887 -17.935 1.00 38.12 473 ASP A C 1
ATOM 3672 O O . ASP A 1 473 ? 48.773 -31.496 -18.954 1.00 38.12 473 ASP A O 1
ATOM 3676 N N . TYR A 1 474 ? 48.541 -29.567 -17.796 1.00 37.19 474 TYR A N 1
ATOM 3677 C CA . TYR A 1 474 ? 49.537 -28.781 -18.517 1.00 37.19 474 TYR A CA 1
ATOM 3678 C C . TYR A 1 474 ? 50.177 -27.777 -17.561 1.00 37.19 474 TYR A C 1
ATOM 3680 O O . TYR A 1 474 ? 49.649 -26.703 -17.293 1.00 37.19 474 TYR A O 1
ATOM 3688 N N . ASP A 1 475 ? 51.319 -28.216 -17.045 1.00 41.66 475 ASP A N 1
ATOM 3689 C CA . ASP A 1 475 ? 52.379 -27.412 -16.453 1.00 41.66 475 ASP A CA 1
ATOM 3690 C C . ASP A 1 475 ? 52.953 -26.456 -17.516 1.00 41.66 475 ASP A C 1
ATOM 3692 O O . ASP A 1 475 ? 53.190 -26.878 -18.653 1.00 41.66 475 ASP A O 1
ATOM 3696 N N . TYR A 1 476 ? 53.132 -25.189 -17.147 1.00 40.56 476 TYR A N 1
ATOM 3697 C CA . TYR A 1 476 ? 53.941 -24.204 -17.864 1.00 40.56 476 TYR A CA 1
ATOM 3698 C C . TYR A 1 476 ? 54.329 -23.088 -16.885 1.00 40.56 476 TYR A C 1
ATOM 3700 O O . TYR A 1 476 ? 53.681 -22.045 -16.807 1.00 40.56 476 TYR A O 1
ATOM 3708 N N . ASN A 1 477 ? 55.395 -23.336 -16.126 1.00 41.91 477 ASN A N 1
ATOM 3709 C CA . ASN A 1 477 ? 56.321 -22.257 -15.797 1.00 41.91 477 ASN A CA 1
ATOM 3710 C C . ASN A 1 477 ? 57.169 -21.978 -17.045 1.00 41.91 477 ASN A C 1
ATOM 3712 O O . ASN A 1 477 ? 57.580 -22.926 -17.713 1.00 41.91 477 ASN A O 1
ATOM 3716 N N . ASP A 1 478 ? 57.437 -20.711 -17.321 1.00 45.81 478 ASP A N 1
ATOM 3717 C CA . ASP A 1 478 ? 58.758 -20.238 -17.738 1.00 45.81 478 ASP A CA 1
ATOM 3718 C C . ASP A 1 478 ? 58.811 -18.758 -17.332 1.00 45.81 478 ASP A C 1
ATOM 3720 O O . ASP A 1 478 ? 57.956 -17.962 -17.735 1.00 45.81 478 ASP A O 1
ATOM 3724 N N . ASP A 1 479 ? 59.762 -18.451 -16.454 1.00 51.84 479 ASP A N 1
ATOM 3725 C CA . ASP A 1 479 ? 60.196 -17.096 -16.120 1.00 51.84 479 ASP A CA 1
ATOM 3726 C C . ASP A 1 479 ? 61.061 -16.532 -17.272 1.00 51.84 479 ASP A C 1
ATOM 3728 O O . ASP A 1 479 ? 61.416 -17.273 -18.190 1.00 51.84 479 ASP A O 1
ATOM 3732 N N . ASP A 1 480 ? 61.346 -15.228 -17.218 1.00 50.34 480 ASP A N 1
ATOM 3733 C CA . ASP A 1 480 ? 62.443 -14.463 -17.855 1.00 50.34 480 ASP A CA 1
ATOM 3734 C C . ASP A 1 480 ? 61.873 -13.037 -18.084 1.00 50.34 480 ASP A C 1
ATOM 3736 O O . ASP A 1 480 ? 61.103 -12.814 -19.023 1.00 50.34 480 ASP A O 1
ATOM 3740 N N . ASP A 1 481 ? 61.925 -12.119 -17.115 1.00 49.28 481 ASP A N 1
ATOM 3741 C CA . ASP A 1 481 ? 63.089 -11.371 -16.588 1.00 49.28 481 ASP A CA 1
ATOM 3742 C C . ASP A 1 481 ? 63.507 -10.155 -17.450 1.00 49.28 481 ASP A C 1
ATOM 3744 O O . ASP A 1 481 ? 63.301 -10.102 -18.663 1.00 49.28 481 ASP A O 1
ATOM 3748 N N . ASP A 1 482 ? 64.114 -9.206 -16.735 1.00 50.59 482 ASP A N 1
ATOM 3749 C CA . ASP A 1 482 ? 65.021 -8.140 -17.171 1.00 50.59 482 ASP A CA 1
ATOM 3750 C C . ASP A 1 482 ? 64.462 -6.813 -17.755 1.00 50.59 482 ASP A C 1
ATOM 3752 O O . ASP A 1 482 ? 64.050 -6.683 -18.912 1.00 50.59 482 ASP A O 1
ATOM 3756 N N . ASP A 1 483 ? 64.604 -5.800 -16.889 1.00 50.84 483 ASP A N 1
ATOM 3757 C CA . ASP A 1 483 ? 65.434 -4.603 -17.105 1.00 50.84 483 ASP A CA 1
ATOM 3758 C C . ASP A 1 483 ? 64.781 -3.268 -17.539 1.00 50.84 483 ASP A C 1
ATOM 3760 O O . ASP A 1 483 ? 64.534 -2.976 -18.711 1.00 50.84 483 ASP A O 1
ATOM 3764 N N . ASP A 1 484 ? 64.609 -2.439 -16.501 1.00 52.78 484 ASP A N 1
ATOM 3765 C CA . ASP A 1 484 ? 65.436 -1.247 -16.248 1.00 52.78 484 ASP A CA 1
ATOM 3766 C C . ASP A 1 484 ? 65.104 0.129 -16.873 1.00 52.78 484 ASP A C 1
ATOM 3768 O O . ASP A 1 484 ? 65.052 0.347 -18.086 1.00 52.78 484 ASP A O 1
ATOM 3772 N N . ASP A 1 485 ? 65.014 1.061 -15.918 1.00 51.75 485 ASP A N 1
ATOM 3773 C CA . ASP A 1 485 ? 65.767 2.313 -15.830 1.00 51.75 485 ASP A CA 1
ATOM 3774 C C . ASP A 1 485 ? 65.236 3.619 -16.461 1.00 51.75 485 ASP A C 1
ATOM 3776 O O . ASP A 1 485 ? 65.096 3.805 -17.672 1.00 51.75 485 ASP A O 1
ATOM 3780 N N . ASP A 1 486 ? 65.056 4.551 -15.519 1.00 53.41 486 ASP A N 1
ATOM 3781 C CA . ASP A 1 486 ? 65.705 5.860 -15.474 1.00 53.41 486 ASP A CA 1
ATOM 3782 C C . ASP A 1 486 ? 65.060 7.052 -16.215 1.00 53.41 486 ASP A C 1
ATOM 3784 O O . ASP A 1 486 ? 65.207 7.281 -17.417 1.00 53.41 486 ASP A O 1
ATOM 3788 N N . ASP A 1 487 ? 64.407 7.856 -15.368 1.00 54.72 487 ASP A N 1
ATOM 3789 C CA . ASP A 1 487 ? 64.958 9.140 -14.904 1.00 54.72 487 ASP A CA 1
ATOM 3790 C C . ASP A 1 487 ? 64.621 10.472 -15.603 1.00 54.72 487 ASP A C 1
ATOM 3792 O O . ASP A 1 487 ? 64.497 10.615 -16.820 1.00 54.72 487 ASP A O 1
ATOM 3796 N N . ASP A 1 488 ? 64.562 11.452 -14.697 1.00 54.38 488 ASP A N 1
ATOM 3797 C CA . ASP A 1 488 ? 65.040 12.827 -14.794 1.00 54.38 488 ASP A CA 1
ATOM 3798 C C . ASP A 1 488 ? 64.230 13.872 -15.596 1.00 54.38 488 ASP A C 1
ATOM 3800 O O . ASP A 1 488 ? 64.389 14.091 -16.800 1.00 54.38 488 ASP A O 1
ATOM 3804 N N . ASP A 1 489 ? 63.397 14.568 -14.810 1.00 55.72 489 ASP A N 1
ATOM 3805 C CA . ASP A 1 489 ? 63.747 15.892 -14.248 1.00 55.72 489 ASP A CA 1
ATOM 3806 C C . ASP A 1 489 ? 63.417 17.218 -14.968 1.00 55.72 489 ASP A C 1
ATOM 3808 O O . ASP A 1 489 ? 63.236 17.332 -16.182 1.00 55.72 489 ASP A O 1
ATOM 3812 N N . ASP A 1 490 ? 63.398 18.216 -14.076 1.00 54.69 490 ASP A N 1
ATOM 3813 C CA . ASP A 1 490 ? 63.600 19.658 -14.206 1.00 54.69 490 ASP A CA 1
ATOM 3814 C C . ASP A 1 490 ? 62.455 20.538 -14.753 1.00 54.69 490 ASP A C 1
ATOM 3816 O O . ASP A 1 490 ? 62.181 20.640 -15.951 1.00 54.69 490 ASP A O 1
ATOM 3820 N N . ASP A 1 491 ? 61.798 21.186 -13.781 1.00 57.34 491 ASP A N 1
ATOM 3821 C CA . ASP A 1 491 ? 61.941 22.623 -13.487 1.00 57.34 491 ASP A CA 1
ATOM 3822 C C . ASP A 1 491 ? 61.638 23.656 -14.594 1.00 57.34 491 ASP A C 1
ATOM 3824 O O . ASP A 1 491 ? 62.161 23.635 -15.706 1.00 57.34 491 ASP A O 1
ATOM 3828 N N . ASP A 1 492 ? 60.813 24.650 -14.256 1.00 55.06 492 ASP A N 1
ATOM 3829 C CA . ASP A 1 492 ? 61.378 25.935 -13.816 1.00 55.06 492 ASP A CA 1
ATOM 3830 C C . ASP A 1 492 ? 60.287 26.854 -13.239 1.00 55.06 492 ASP A C 1
ATOM 3832 O O . ASP A 1 492 ? 59.138 26.894 -13.695 1.00 55.06 492 ASP A O 1
ATOM 3836 N N . ASP A 1 493 ? 60.722 27.570 -12.212 1.00 60.69 493 ASP A N 1
ATOM 3837 C CA . ASP A 1 493 ? 60.034 28.526 -11.357 1.00 60.69 493 ASP A CA 1
ATOM 3838 C C . ASP A 1 493 ? 59.512 29.793 -12.072 1.00 60.69 493 ASP A C 1
ATOM 3840 O O . ASP A 1 493 ? 59.831 30.077 -13.228 1.00 60.69 493 ASP A O 1
ATOM 3844 N N . ASP A 1 494 ? 58.677 30.555 -11.354 1.00 57.69 494 ASP A N 1
ATOM 3845 C CA . ASP A 1 494 ? 58.918 31.978 -11.032 1.00 57.69 494 ASP A CA 1
ATOM 3846 C C . ASP A 1 494 ? 57.658 32.545 -10.324 1.00 57.69 494 ASP A C 1
ATOM 3848 O O . ASP A 1 494 ? 56.620 32.785 -10.953 1.00 57.69 494 ASP A O 1
ATOM 3852 N N . ASP A 1 495 ? 57.697 32.662 -8.989 1.00 58.72 495 ASP A N 1
ATOM 3853 C CA . ASP A 1 495 ? 57.959 33.922 -8.254 1.00 58.72 495 ASP A CA 1
ATOM 3854 C C . ASP A 1 495 ? 57.565 35.247 -8.981 1.00 58.72 495 ASP A C 1
ATOM 3856 O O . ASP A 1 495 ? 57.705 35.397 -10.193 1.00 58.72 495 ASP A O 1
ATOM 3860 N N . ASP A 1 496 ? 57.104 36.325 -8.342 1.00 58.97 496 ASP A N 1
ATOM 3861 C CA . ASP A 1 496 ? 56.953 36.682 -6.923 1.00 58.97 496 ASP A CA 1
ATOM 3862 C C . ASP A 1 496 ? 56.049 37.953 -6.851 1.00 58.97 496 ASP A C 1
ATOM 3864 O O . ASP A 1 496 ? 55.429 38.328 -7.854 1.00 58.97 496 ASP A O 1
ATOM 3868 N N . ASP A 1 497 ? 56.052 38.649 -5.707 1.00 53.94 497 ASP A N 1
ATOM 3869 C CA . ASP A 1 497 ? 55.689 40.068 -5.501 1.00 53.94 497 ASP A CA 1
ATOM 3870 C C . ASP A 1 497 ? 54.183 40.473 -5.510 1.00 53.94 497 ASP A C 1
ATOM 3872 O O . ASP A 1 497 ? 53.415 40.148 -6.419 1.00 53.94 497 ASP A O 1
ATOM 3876 N N . ASP A 1 498 ? 53.698 41.361 -4.631 1.00 57.16 498 ASP A N 1
ATOM 3877 C CA . ASP A 1 498 ? 54.073 41.682 -3.238 1.00 57.16 498 ASP A CA 1
ATOM 3878 C C . ASP A 1 498 ? 53.028 42.669 -2.646 1.00 57.16 498 ASP A C 1
ATOM 3880 O O . ASP A 1 498 ? 52.197 43.218 -3.379 1.00 57.16 498 ASP A O 1
ATOM 3884 N N . ASP A 1 499 ? 53.142 42.910 -1.338 1.00 54.59 499 ASP A N 1
ATOM 3885 C CA . ASP A 1 499 ? 52.888 44.182 -0.631 1.00 54.59 499 ASP A CA 1
ATOM 3886 C C . ASP A 1 499 ? 51.461 44.783 -0.449 1.00 54.59 499 ASP A C 1
ATOM 3888 O O . ASP A 1 499 ? 50.782 45.252 -1.367 1.00 54.59 499 ASP A O 1
ATOM 3892 N N . ASP A 1 500 ? 51.143 44.893 0.850 1.00 55.41 500 ASP A N 1
ATOM 3893 C CA . ASP A 1 500 ? 50.810 46.128 1.589 1.00 55.41 500 ASP A CA 1
ATOM 3894 C C . ASP A 1 500 ? 49.357 46.648 1.710 1.00 55.41 500 ASP A C 1
ATOM 3896 O O . ASP A 1 500 ? 48.808 47.318 0.833 1.00 55.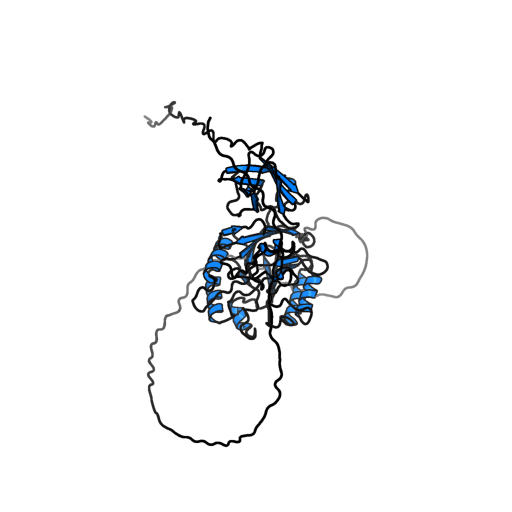41 500 ASP A O 1
ATOM 3900 N N . ASP A 1 501 ? 48.823 46.383 2.914 1.00 56.69 501 ASP A N 1
ATOM 3901 C CA . ASP A 1 501 ? 48.528 47.363 3.984 1.00 56.69 501 ASP A CA 1
ATOM 3902 C C . ASP A 1 501 ? 47.390 48.408 3.876 1.00 56.69 501 ASP A C 1
ATOM 3904 O O . ASP A 1 501 ? 46.911 48.792 2.810 1.00 56.69 501 ASP A O 1
ATOM 3908 N N . ASP A 1 502 ? 47.020 48.867 5.084 1.00 55.69 502 ASP A N 1
ATOM 3909 C CA . ASP A 1 502 ? 46.187 50.018 5.472 1.00 55.69 502 ASP A CA 1
ATOM 3910 C C . ASP A 1 502 ? 44.677 49.941 5.099 1.00 55.69 502 ASP A C 1
ATOM 3912 O O . ASP A 1 502 ? 44.278 49.745 3.954 1.00 55.69 502 ASP A O 1
ATOM 3916 N N . ASP A 1 503 ? 43.722 50.061 6.028 1.00 55.31 503 ASP A N 1
ATOM 3917 C CA . ASP A 1 503 ? 43.692 50.914 7.226 1.00 55.31 503 ASP A CA 1
ATOM 3918 C C . ASP A 1 503 ? 42.970 50.252 8.426 1.00 55.31 503 ASP A C 1
ATOM 3920 O O . ASP A 1 503 ? 42.049 49.441 8.261 1.00 55.31 503 ASP A O 1
ATOM 3924 N N . ASP A 1 504 ? 43.389 50.673 9.623 1.00 62.09 504 ASP A N 1
ATOM 3925 C CA . ASP A 1 504 ? 42.772 50.447 10.938 1.00 62.09 504 ASP A CA 1
ATOM 3926 C C . ASP A 1 504 ? 41.477 51.297 11.133 1.00 62.09 504 ASP A C 1
ATOM 3928 O O . ASP A 1 504 ? 40.859 51.778 10.179 1.00 62.09 504 ASP A O 1
ATOM 3932 N N . ASP A 1 505 ? 41.107 51.493 12.403 1.00 56.03 505 ASP A N 1
ATOM 3933 C CA . ASP A 1 505 ? 40.150 52.445 12.981 1.00 56.03 505 ASP A CA 1
ATOM 3934 C C . ASP A 1 505 ? 38.674 51.983 13.118 1.00 56.03 505 ASP A C 1
ATOM 3936 O O . ASP A 1 505 ? 38.007 51.612 12.150 1.00 56.03 505 ASP A O 1
ATOM 3940 N N . ASP A 1 506 ? 38.019 52.117 14.278 1.00 57.16 506 ASP A N 1
ATOM 3941 C CA . ASP A 1 506 ? 38.496 52.137 15.676 1.00 57.16 506 ASP A CA 1
ATOM 3942 C C . ASP A 1 506 ? 37.263 52.093 16.621 1.00 57.16 506 ASP A C 1
ATOM 3944 O O . ASP A 1 506 ? 36.116 52.082 16.158 1.00 57.16 506 ASP A O 1
ATOM 3948 N N . ASP A 1 507 ? 37.535 52.155 17.926 1.00 54.34 507 ASP A N 1
ATOM 3949 C CA . ASP A 1 507 ? 36.715 52.790 18.974 1.00 54.34 507 ASP A CA 1
ATOM 3950 C C . ASP A 1 507 ? 35.448 52.098 19.550 1.00 54.34 507 ASP A C 1
ATOM 3952 O O . ASP A 1 507 ? 34.383 51.966 18.937 1.00 54.34 507 ASP A O 1
ATOM 3956 N N . ASP A 1 508 ? 35.600 51.844 20.856 1.00 56.66 508 ASP A N 1
ATOM 3957 C CA . ASP A 1 508 ? 34.692 52.210 21.954 1.00 56.66 508 ASP A CA 1
ATOM 3958 C C . ASP A 1 508 ? 33.583 51.233 22.392 1.00 56.66 508 ASP A C 1
ATOM 3960 O O . ASP A 1 508 ? 32.414 51.315 22.006 1.00 56.66 508 ASP A O 1
ATOM 3964 N N . ASP A 1 509 ? 34.005 50.265 23.216 1.00 59.38 509 ASP A N 1
ATOM 3965 C CA . ASP A 1 509 ? 33.943 50.318 24.696 1.00 59.38 509 ASP A CA 1
ATOM 3966 C C . ASP A 1 509 ? 32.756 51.000 25.433 1.00 59.38 509 ASP A C 1
ATOM 3968 O O . ASP A 1 509 ? 32.080 51.916 24.967 1.00 59.38 509 ASP A O 1
ATOM 3972 N N . ASP A 1 510 ? 32.643 50.545 26.685 1.00 54.22 510 ASP A N 1
ATOM 3973 C CA . ASP A 1 510 ? 32.132 51.220 27.883 1.00 54.22 510 ASP A CA 1
ATOM 3974 C C . ASP A 1 510 ? 30.625 51.193 28.251 1.00 54.22 510 ASP A C 1
ATOM 3976 O O . ASP A 1 510 ? 29.723 51.712 27.588 1.00 54.22 510 ASP A O 1
ATOM 3980 N N . ASP A 1 511 ? 30.454 50.635 29.456 1.00 54.19 511 ASP A N 1
ATOM 3981 C CA . ASP A 1 511 ? 29.696 51.164 30.590 1.00 54.19 511 ASP A CA 1
ATOM 3982 C C . ASP A 1 511 ? 28.210 50.794 30.778 1.00 54.19 511 ASP A C 1
ATOM 3984 O O . ASP A 1 511 ? 27.273 51.413 30.272 1.00 54.19 511 ASP A O 1
ATOM 3988 N N . ASP A 1 512 ? 28.059 49.764 31.617 1.00 54.94 512 ASP A N 1
ATOM 3989 C CA . ASP A 1 512 ? 27.649 49.913 33.022 1.00 54.94 512 ASP A CA 1
ATOM 3990 C C . ASP A 1 512 ? 26.199 50.317 33.382 1.00 54.94 512 ASP A C 1
ATOM 3992 O O . ASP A 1 512 ? 25.673 51.381 33.060 1.00 54.94 512 ASP A O 1
ATOM 3996 N N . ASP A 1 513 ? 25.657 49.426 34.218 1.00 53.72 513 ASP A N 1
ATOM 3997 C CA . ASP A 1 513 ? 25.098 49.717 35.539 1.00 53.72 513 ASP A CA 1
ATOM 3998 C C . ASP A 1 513 ? 23.635 50.151 35.759 1.00 53.72 513 ASP A C 1
ATOM 4000 O O . ASP A 1 513 ? 23.005 50.935 35.047 1.00 53.72 513 ASP A O 1
ATOM 4004 N N . ASP A 1 514 ? 23.177 49.598 36.885 1.00 53.66 514 ASP A N 1
ATOM 4005 C CA . ASP A 1 514 ? 22.286 50.151 37.897 1.00 53.66 514 ASP A CA 1
ATOM 4006 C C . ASP A 1 514 ? 20.766 50.229 37.634 1.00 53.66 514 ASP A C 1
ATOM 4008 O O . ASP A 1 514 ? 20.202 51.209 37.146 1.00 53.66 514 ASP A O 1
ATOM 4012 N N . ASP A 1 515 ? 20.128 49.141 38.087 1.00 55.56 515 ASP A N 1
ATOM 4013 C CA . ASP A 1 515 ? 19.430 49.105 39.389 1.00 55.56 515 ASP A CA 1
ATOM 4014 C C . ASP A 1 515 ? 18.027 49.730 39.584 1.00 55.56 515 ASP A C 1
ATOM 4016 O O . ASP A 1 515 ? 17.473 50.484 38.783 1.00 55.56 515 ASP A O 1
ATOM 4020 N N . ASP A 1 516 ? 17.501 49.321 40.744 1.00 56.00 516 ASP A N 1
ATOM 4021 C CA . ASP A 1 516 ? 16.428 49.862 41.575 1.00 56.00 516 ASP A CA 1
ATOM 4022 C C . ASP A 1 516 ? 14.955 49.533 41.228 1.00 56.00 516 ASP A C 1
ATOM 4024 O O . ASP A 1 516 ? 14.308 50.130 40.364 1.00 56.00 516 ASP A O 1
ATOM 4028 N N . ASP A 1 517 ? 14.444 48.615 42.064 1.00 55.94 517 ASP A N 1
ATOM 4029 C CA . ASP A 1 517 ? 13.293 48.818 42.964 1.00 55.94 517 ASP A CA 1
ATOM 4030 C C . ASP A 1 517 ? 11.861 48.802 42.364 1.00 55.94 517 ASP A C 1
ATOM 4032 O O . ASP A 1 517 ? 11.578 49.262 41.261 1.00 55.94 517 ASP A O 1
ATOM 4036 N N . ASP A 1 518 ? 10.852 48.217 43.017 1.00 57.03 518 ASP A N 1
ATOM 4037 C CA . ASP A 1 518 ? 10.578 48.216 44.460 1.00 57.03 518 ASP A CA 1
ATOM 4038 C C . ASP A 1 518 ? 9.940 46.903 44.966 1.00 57.03 518 ASP A C 1
ATOM 4040 O O . ASP A 1 518 ? 9.245 46.181 44.237 1.00 57.03 518 ASP A O 1
ATOM 4044 N N . ASP A 1 519 ? 10.149 46.683 46.263 1.00 57.31 519 ASP A N 1
ATOM 4045 C CA . ASP A 1 519 ? 9.548 45.684 47.149 1.00 57.31 519 ASP A CA 1
ATOM 4046 C C . ASP A 1 519 ? 8.002 45.704 47.217 1.00 57.31 519 ASP A C 1
ATOM 4048 O O . ASP A 1 519 ? 7.334 46.672 46.854 1.00 57.31 519 ASP A O 1
ATOM 4052 N N . ASP A 1 520 ? 7.436 44.639 47.794 1.00 57.00 520 ASP A N 1
ATOM 4053 C CA . ASP A 1 520 ? 6.553 44.788 48.965 1.00 57.00 520 ASP A CA 1
ATOM 4054 C C . ASP A 1 520 ? 6.502 43.438 49.715 1.00 57.00 520 ASP A C 1
ATOM 4056 O O . ASP A 1 520 ? 5.949 42.444 49.226 1.00 57.00 520 ASP A O 1
ATOM 4060 N N . ASP A 1 521 ? 7.119 43.412 50.900 1.00 59.44 521 ASP A N 1
ATOM 4061 C CA . ASP A 1 521 ? 6.947 42.374 51.923 1.00 59.44 521 ASP A CA 1
ATOM 4062 C C . ASP A 1 521 ? 5.521 42.415 52.516 1.00 59.44 521 ASP A C 1
ATOM 4064 O O . ASP A 1 521 ? 4.828 43.427 52.433 1.00 59.44 521 ASP A O 1
ATOM 4068 N N . ASP A 1 522 ? 5.095 41.319 53.153 1.00 58.44 522 ASP A N 1
ATOM 4069 C CA . ASP A 1 522 ? 4.422 41.359 54.467 1.00 58.44 522 ASP A CA 1
ATOM 4070 C C . ASP A 1 522 ? 4.168 39.916 54.960 1.00 58.44 522 ASP A C 1
ATOM 4072 O O . ASP A 1 522 ? 3.246 39.215 54.530 1.00 58.44 522 ASP A O 1
ATOM 4076 N N . ASP A 1 523 ? 5.085 39.469 55.819 1.00 56.62 523 ASP A N 1
ATOM 4077 C CA . ASP A 1 523 ? 4.867 38.796 57.108 1.00 56.62 523 ASP A CA 1
ATOM 4078 C C . ASP A 1 523 ? 3.433 38.337 57.486 1.00 56.62 523 ASP A C 1
ATOM 4080 O O . ASP A 1 523 ? 2.468 39.099 57.452 1.00 56.62 523 ASP A O 1
ATOM 4084 N N . ASP A 1 524 ? 3.300 37.090 57.960 1.00 55.25 524 ASP A N 1
ATOM 4085 C CA . ASP A 1 524 ? 3.165 36.811 59.409 1.00 55.25 524 ASP A CA 1
ATOM 4086 C C . ASP A 1 524 ? 2.857 35.320 59.698 1.00 55.25 524 ASP A C 1
ATOM 4088 O O . ASP A 1 524 ? 1.905 34.723 59.187 1.00 55.25 524 ASP A O 1
ATOM 4092 N N . ASP A 1 525 ? 3.716 34.751 60.545 1.00 56.62 525 ASP A N 1
ATOM 4093 C CA . ASP A 1 525 ? 3.496 33.777 61.626 1.00 56.62 525 ASP A CA 1
ATOM 4094 C C . ASP A 1 525 ? 2.053 33.275 61.920 1.00 56.62 525 ASP A C 1
ATOM 4096 O O . ASP A 1 525 ? 1.107 34.050 62.052 1.00 56.62 525 ASP A O 1
ATOM 4100 N N . ASP A 1 526 ? 1.885 31.964 62.164 1.00 56.22 526 ASP A N 1
ATOM 4101 C CA . ASP A 1 526 ? 1.902 31.436 63.549 1.00 56.22 526 ASP A CA 1
ATOM 4102 C C . ASP A 1 526 ? 1.685 29.902 63.652 1.00 56.22 526 ASP A C 1
ATOM 4104 O O . ASP A 1 526 ? 1.048 29.257 62.814 1.00 56.22 526 ASP A O 1
ATOM 4108 N N . ASP A 1 527 ? 2.251 29.364 64.733 1.00 58.16 527 ASP A N 1
ATOM 4109 C CA . ASP A 1 527 ? 2.362 27.972 65.203 1.00 58.16 527 ASP A CA 1
ATOM 4110 C C . ASP A 1 527 ? 1.046 27.248 65.649 1.00 58.16 527 ASP A C 1
ATOM 4112 O O . ASP A 1 527 ? -0.063 27.779 65.599 1.00 58.16 527 ASP A O 1
ATOM 4116 N N . ASP A 1 528 ? 1.248 26.026 66.178 1.00 56.94 528 ASP A N 1
ATOM 4117 C CA . ASP A 1 528 ? 0.445 25.266 67.168 1.00 56.94 528 ASP A CA 1
ATOM 4118 C C . ASP A 1 528 ? -0.695 24.306 66.719 1.00 56.94 528 ASP A C 1
ATOM 4120 O O . ASP A 1 528 ? -1.836 24.682 66.461 1.00 56.94 528 ASP A O 1
ATOM 4124 N N . ASP A 1 529 ? -0.337 23.009 66.708 1.00 59.09 529 ASP A N 1
ATOM 4125 C CA . ASP A 1 529 ? -0.810 21.904 67.584 1.00 59.09 529 ASP A CA 1
ATOM 4126 C C . ASP A 1 529 ? -2.312 21.630 67.922 1.00 59.09 529 ASP A C 1
ATOM 4128 O O . ASP A 1 529 ? -3.151 22.507 68.102 1.00 59.09 529 ASP A O 1
ATOM 4132 N N . ASP A 1 530 ? -2.564 20.324 68.148 1.00 58.69 530 ASP A N 1
ATOM 4133 C CA . ASP A 1 530 ? -3.677 19.649 68.864 1.00 58.69 530 ASP A CA 1
ATOM 4134 C C . ASP A 1 530 ? -5.133 19.663 68.306 1.00 58.69 530 ASP A C 1
ATOM 4136 O O . ASP A 1 530 ? -5.932 20.549 68.614 1.00 58.69 530 ASP A O 1
ATOM 4140 N N . ASP A 1 531 ? -5.533 18.564 67.626 1.00 53.31 531 ASP A N 1
ATOM 4141 C CA . ASP A 1 531 ? -6.483 17.531 68.156 1.00 53.31 531 ASP A CA 1
ATOM 4142 C C . ASP A 1 531 ? -6.540 16.242 67.277 1.00 53.31 531 ASP A C 1
ATOM 4144 O O . ASP A 1 531 ? -6.720 16.348 66.039 1.00 53.31 531 ASP A O 1
#

Radius of gyration: 36.12 Å; chains: 1; bounding box: 104×131×123 Å

Sequence (531 aa):
MISKKNIYLLCSLLTAICVCFLATKNANAKNDSLKLMYSFNNNISGNASGTLTLTSTDGSCDGSYDLYWANESGKLNDFDKISTLNINGTESKSHTFLSLNAIPQGATKVVAIKDNEISAEYSIPQAKLILDTKKFSFGALSDLHLDGDGDDESSSQSDFDKEISFFKSQNVALIGNSGDITRDGRNEDIDVVINKLSNVNIPFFTARGNHDCSNECSSESEWRKIEPNGTIFEKVINNEVFVFMGMNSVDYKNPFTSEQISKLSSILNKYKNRRVFLFEHVFVGETGNVNDLYFGPGLENSGTAADFKNLMKTNKNVILFTGHSHLEFALQRIKENANVAEATNDLCARVHCPSGARPRKNDADTSDNSKNTYTYDEGAFGYLIDVYDNYIILKGRDFTAGKFLPYSTYMIKTDGTSTPLSTTLGRNDSSSTDSHLEETDIYTNETDLGDITNTTTSTSQNSTYNDYTAEKDYDYNDDDDDDDDDDDDDDDDDDDDDDDDDDDDDDDDDDDDDDDDDDDDDDDDDDDDDD

Secondary structure (DSSP, 8-state):
-------------------------------TTEEEEEEES---TTB--EEEEEEESSS---EEEEEEEEETTEE-TTB--SEEEEE-TT-EEEEEE-TTBBPPTT--EEEEEETTEEEEEEEPPGGGS--SPP-EEEEEE----B--SSS-GGGHHHHHHHHHHHHHHTT-S-EEE-S--BSSS-HHHHHHHHHHHHT--S-EEE---SSSS-TT---HHHHHHH-TT-SEEEEEETTEEEEEE--S-S-TTS-S-HHHHHHHHHHHHHHTTS-EEEE-SS--TTTTSGGG-S-SPPPPSSHHHHHHHHHHHH-TTEEEEE-SS-B-GGGGGT-TTSSEE---SSS-EEEE---SS--EEE-TT-S-GGG--EEE-S--EEEEEEE-SSEEEEEEEETTTTEEEEEEEEEEE-TTS------------------------------------------------------------------------------------------------------------------